Protein AF-A0A6M3IWN9-F1 (afdb_monomer)

Solvent-accessible surface area (backbone atoms only — not comparable to full-atom values): 33907 Å² total; per-residue (Å²): 132,76,69,82,71,32,58,48,52,17,28,14,46,14,93,40,75,59,28,81,35,89,55,45,86,56,9,34,15,30,16,32,16,61,35,62,61,75,26,45,42,77,46,80,44,62,73,38,87,46,55,44,81,76,46,51,40,32,65,27,54,63,43,62,20,42,38,34,41,79,41,56,45,25,37,29,22,20,36,31,97,58,50,69,22,65,72,41,78,54,54,62,74,33,74,46,66,36,30,16,59,50,74,67,23,32,37,31,34,33,25,78,40,83,65,71,45,57,59,54,24,39,37,42,27,38,68,33,65,47,29,57,65,23,35,67,67,47,54,22,79,40,48,56,41,39,28,25,31,26,37,38,17,78,29,53,34,29,58,36,30,42,21,33,42,64,61,46,29,37,24,66,43,77,41,50,97,86,59,25,40,73,68,41,95,44,48,74,41,76,73,80,96,56,63,79,40,72,20,69,38,77,91,57,24,49,78,43,73,64,46,53,56,74,39,68,40,30,38,36,37,39,40,53,49,55,60,75,40,73,30,25,73,70,41,68,23,34,41,38,36,34,34,31,39,92,91,41,78,47,71,48,40,35,43,7,21,22,34,28,35,14,74,90,61,32,29,32,33,31,33,64,16,75,79,42,77,46,66,85,89,53,82,60,75,42,74,25,85,47,94,71,72,93,78,86,84,79,50,35,97,63,66,67,44,40,35,25,38,33,70,31,43,29,39,29,30,57,50,64,49,88,63,76,69,68,48,78,48,37,26,26,54,88,54,46,73,59,75,72,59,25,64,63,55,41,79,73,45,74,43,80,39,73,42,25,23,34,38,40,34,32,32,38,57,47,74,80,30,101,59,50,51,46,29,38,34,39,28,70,28,64,81,65,48,73,44,48,90,91,76,54,78,58,51,78,44,75,54,70,73,45,90,89,42,74,66,50,64,35,73,48,78,47,76,48,74,67,48,62,72,71,29,36,33,16,38,27,67,33,24,25,23,79,91,74,76,32,56,20,87,70,77,77,52,53,72,45,68,32,79,51,87,53,78,60,73,85,79,77,83,75,89,77,86,86,92,78,88,72,82,72,70,76,77,69,80,46,81,40,77,46,74,72,36,78,92,48,36,30,34,25,36,32,34,64,24,25,22,36,34,28,41,65,90,46,72,54,34,39,38,31,37,32,84,84,47,60,89,73,27,20,40,36,32,75,45,46,80,44,74,41,73,48,74,52,83,49,51,85,46,48,53,38,74,81,48,74,42,36,35,26,38,22,24,81,31,23,28,19,31,43,40,29,65,78,83,35,34,38,30,22,38,36,83,42,81,45,85,70,89,73,68,62,76,44,97,56,92,44,44,61,44,71,46,92,53,27,22,31,33,34,20,32,19,54,74,81,73,45,26,33,46,47,29,37,32,31,66,80,10,38,39,36,29,48,38,48,85,39,76,51,96,61,96,82,74,88,118

pLDDT: mean 88.83, std 14.18, range [29.8, 98.5]

Sequence (639 aa):
MRVPNGLELYLTGASADGATQEFPALSLGGYRSCVPLRRLGVQITDPIPEIIIERVSGDCGEGDGLLVAVTTDSLTFKAPGDTVGTAVSIANGETKTIASNDADKWVQVTRDSANDMAGSMTLTLAKPFNSVVGGEDTTSAGTTEYHGAMFNASAAVTNLYVWIGAGLSVAWEVPDADDKIQEIATLATAPAAVSWNSGMSLGAGLSLASLASGSNYGLWFRRVVAPASAGSAKDETSIYMQWTSGGNTYTEFIPGLFRTSHAAGAQYELYAGVDTAPDFASAPAATSATETIDYALTPPGSGTRTYHLVVRYRNDYGLLSGNIFERLIEIDTNGDEVIPVPSAPTNITVVDSVGGELRVNAEYLPSDDSYPANTWRIYVRADGVDPVAGVDTPTEISMAASVIYPTAGRVLNTTIGPYPLDSDVRVLVTAYRSSSAAESTNTTATSITVGTTDPASPKVGRLFAGIANLLMGTRNSIETTTTYDATYSVTGEIHSGYTDFKVGSTVLFRLRYDSANPANNGFWTTLAVDQILHSAAASDDPVDVVSATEMYVTVDSVRRLKIDATAGTIEFARLTQTAIASLVSCRSALPFKAFSGVTCFQVYDPYTGDFVTAATLSNAGVFSIGVPWRQRATVGEFE

Radius of gyration: 48.82 Å; Cα contacts (8 Å, |Δi|>4): 1725; chains: 1; bounding box: 82×67×135 Å

Secondary structure (DSSP, 8-state):
-----S-EEEEEEESSTTB----GGG--EEEEEEEEPPSSEEEEES--TTEEEEEE-GGG-SEEEEEEEEETTEEEEE-TTS-----EE--TT-EEEEE-SSTTSEEEEEE--SSPP-SEEEEEEEPPBT-TTT---EETT-EEEEEEEEEE-SS-EEEEEEEE-TTEEEEEE---TTSEEEEPSSTTSPPTT---B---STTTSEEEEEE-TT-EEEEEEEEEEPTTPPPEEEEEEEEEEEEEETTEEEEEEEEEEEEEE-GGG-EEEEEEEESS---TTSPPSEEESSS----PPPPPSSSEEEEEEEEEEE-TTSPBP----PEEEEEETTS-B-PPPPPPPEEEEEEE-GGG-EEEEEEE-GGG-SS---EEEEEEESSSSPP-TTTSPPEEEE-PPPSS-TTSPEEEEEEE----TT-EEEEEEEEEETTTTEE------EEEE----SPPP----------------S----EEEEEEETTTTEEEEEEBTEEEEEETTEEEEEEE--SS-GGG-EEEESSEEE------B--SSSEEEEETTEEEEEETTEEEEEEETTTTEEEESEEEE---S---B-----SEEEETTEEEEEEEETTTTEEEEEEEEETT-EEEESS-EEE--STT---

InterPro domains:
  IPR011491 Flagellar hook protein FlgE, D2 domain [PF07559] (345-493)

Nearest PDB structures (foldseek):
  8k2k-assembly1_A  TM=5.580E-01  e=4.707E-04  metagenome
  8q8h-assembly1_D  TM=5.517E-01  e=2.317E-04  Niabella aurantiaca DSM 17617
  6x3a-assembly1_A  TM=4.331E-01  e=9.825E-02  Homo sapiens
  4g1m-assembly1_A  TM=1.850E-01  e=1.244E-01  Homo sapiens
  8kec-assembly1_a  TM=3.469E-01  e=2.332E+00  unclassified Caudoviricetes

Organism: NCBI:txid1070528

Foldseek 3Di:
DDPPPQKFKFAAPAPAAQDADDAQQNQQWWHGHVHTFAFKDKDKDPDQVQKDWDHWFNVLDFFKKKWFQPWQFWIWIAGVPAAIFDIDGAAAQGWDWHAGVDNRGTTIMHGPDRGGTHDMMMIGIHAAECHNQAHEAEELQKAKFKGKMKMARQAKKFWKWKAKDPQKKKWWDAADPSQIDDGDPHRRGDDPPTDIFHHHDRVRTDTDGIDHRGHMIMMMMMGIRHHPDAAAPWDKMKMKIWMDDPNDIHIGIGMYIYTYFYQVNKWKFKFKDKQDAGDPVDHGPDIGRDPDDDDQDDADCAAKIKMWIWIWIQGRNRDIDPTRDTDIFMAHNVRDTDADFAAWWPPWDWAADAAQKIKTKTKGFQVVGPQHFFKKWKFKDQQQDAGDPPPGHTDIDTFDQDPVCNRDITMDIDIDDNDDAQTKMWMDMWGAHPVVRGIHPDRDIDIDGHHDPHHDDPPPDDDDDDDDPPPPDDQPFDWDWDQPDPVQRFIWIATAFKIFTDGPPGTQWMAGHAPVCQVPGEIEGQAAEEQDAFFAFADPDQKGDPHNQWIAGDANRTGAWIGGNPNRYIYGNEEAEDQDPDWDFDQDPGCWDYDHQKIFGWHQHSVVRTITGQWMQGPRRYIYGNGHYDYDNDPPPPD

Mean predicted aligned error: 17.3 Å

Structure (mmCIF, N/CA/C/O backbone):
data_AF-A0A6M3IWN9-F1
#
_entry.id   AF-A0A6M3IWN9-F1
#
loop_
_atom_site.group_PDB
_atom_site.id
_atom_site.type_symbol
_atom_site.label_atom_id
_atom_site.label_alt_id
_atom_site.label_comp_id
_atom_site.label_asym_id
_atom_site.label_entity_id
_atom_site.label_seq_id
_atom_site.pdbx_PDB_ins_code
_atom_site.Cartn_x
_atom_site.Cartn_y
_atom_site.Cartn_z
_atom_site.occupancy
_atom_site.B_iso_or_equiv
_atom_site.auth_seq_id
_atom_site.auth_comp_id
_atom_site.auth_asym_id
_atom_site.auth_atom_id
_atom_site.pdbx_PDB_model_num
ATOM 1 N N . MET A 1 1 ? 17.598 -20.124 -33.803 1.00 35.34 1 MET A N 1
ATOM 2 C CA . MET A 1 1 ? 18.472 -19.403 -32.851 1.00 35.34 1 MET A CA 1
ATOM 3 C C . MET A 1 1 ? 18.536 -17.952 -33.307 1.00 35.34 1 MET A C 1
ATOM 5 O O . MET A 1 1 ? 19.041 -17.710 -34.395 1.00 35.34 1 MET A O 1
ATOM 9 N N . ARG A 1 2 ? 17.926 -17.021 -32.560 1.00 40.28 2 ARG A N 1
ATOM 10 C CA . ARG A 1 2 ? 17.944 -15.579 -32.867 1.00 40.28 2 ARG A CA 1
ATOM 11 C C . ARG A 1 2 ? 19.366 -15.075 -32.547 1.00 40.28 2 ARG A C 1
ATOM 13 O O . ARG A 1 2 ? 19.807 -15.207 -31.411 1.00 40.28 2 ARG A O 1
ATOM 20 N N . VAL A 1 3 ? 20.124 -14.684 -33.574 1.00 41.94 3 VAL A N 1
ATOM 21 C CA . VAL A 1 3 ? 21.523 -14.192 -33.503 1.00 41.94 3 VAL A CA 1
ATOM 22 C C . VAL A 1 3 ? 21.552 -12.857 -32.736 1.00 41.94 3 VAL A C 1
ATOM 24 O O . VAL A 1 3 ? 20.530 -12.168 -32.770 1.00 41.94 3 VAL A O 1
ATOM 27 N N . PRO A 1 4 ? 22.661 -12.481 -32.053 1.00 51.78 4 PRO A N 1
ATOM 28 C CA . PRO A 1 4 ? 22.772 -11.213 -31.338 1.00 51.78 4 PRO A CA 1
ATOM 29 C C . PRO A 1 4 ? 22.287 -10.051 -32.193 1.00 51.78 4 PRO A C 1
ATOM 31 O O . PRO A 1 4 ? 22.725 -9.860 -33.327 1.00 51.78 4 PRO A O 1
ATOM 34 N N . ASN A 1 5 ? 21.340 -9.321 -31.630 1.00 67.25 5 ASN A N 1
ATOM 35 C CA . ASN A 1 5 ? 20.673 -8.174 -32.199 1.00 67.25 5 ASN A CA 1
ATOM 36 C C . ASN A 1 5 ? 21.781 -7.194 -32.633 1.00 67.25 5 ASN A C 1
ATOM 38 O O . ASN A 1 5 ? 22.466 -6.628 -31.787 1.00 67.25 5 ASN A O 1
ATOM 42 N N . GLY A 1 6 ? 22.038 -7.066 -33.940 1.00 80.31 6 GLY A N 1
ATOM 43 C CA . GLY A 1 6 ? 23.191 -6.331 -34.492 1.00 80.31 6 GLY A CA 1
ATOM 44 C C . GLY A 1 6 ? 23.194 -4.818 -34.236 1.00 80.31 6 GLY A C 1
ATOM 45 O O . GLY A 1 6 ? 23.985 -4.105 -34.846 1.00 80.31 6 GLY A O 1
ATOM 46 N N . LEU A 1 7 ? 22.286 -4.339 -33.387 1.00 90.69 7 LEU A N 1
ATOM 47 C CA . LEU A 1 7 ? 22.050 -2.958 -33.005 1.00 90.69 7 LEU A CA 1
ATOM 48 C C . LEU A 1 7 ? 21.685 -2.926 -31.520 1.00 90.69 7 LEU A C 1
ATOM 50 O O . LEU A 1 7 ? 20.839 -3.706 -31.088 1.00 90.69 7 LEU A O 1
ATOM 54 N N . GLU A 1 8 ? 22.282 -2.008 -30.771 1.00 91.19 8 GLU A N 1
ATOM 55 C CA . GLU A 1 8 ? 21.929 -1.746 -29.376 1.00 91.19 8 GLU A CA 1
ATOM 56 C C . GLU A 1 8 ? 21.976 -0.238 -29.109 1.00 91.19 8 GLU A C 1
ATOM 58 O O . GLU A 1 8 ? 22.750 0.486 -29.740 1.00 91.19 8 GLU A O 1
ATOM 63 N N . LEU A 1 9 ? 21.137 0.238 -28.190 1.00 93.75 9 LEU A N 1
ATOM 64 C CA . LEU A 1 9 ? 21.081 1.632 -27.764 1.00 93.75 9 LEU A CA 1
ATOM 65 C C . LEU A 1 9 ? 21.732 1.787 -26.386 1.00 93.75 9 LEU A C 1
ATOM 67 O O . LEU A 1 9 ? 21.419 1.039 -25.461 1.00 93.75 9 LEU A O 1
ATOM 71 N N . TYR A 1 10 ? 22.609 2.773 -26.245 1.00 95.88 10 TYR A N 1
ATOM 72 C CA . TYR A 1 10 ? 23.403 3.016 -25.043 1.00 95.88 10 TYR A CA 1
ATOM 73 C C . TYR A 1 10 ? 23.173 4.415 -24.483 1.00 95.88 10 TYR A C 1
ATOM 75 O O . TYR A 1 10 ? 22.809 5.342 -25.215 1.00 95.88 10 TYR A O 1
ATOM 83 N N . LEU A 1 11 ? 23.427 4.565 -23.182 1.00 97.06 11 LEU A N 1
ATOM 84 C CA . LEU A 1 11 ? 23.473 5.871 -22.524 1.00 97.06 11 LEU A CA 1
ATOM 85 C C . LEU A 1 11 ? 24.606 6.736 -23.108 1.00 97.06 11 LEU A C 1
ATOM 87 O O . LEU A 1 11 ? 25.532 6.228 -23.743 1.00 97.06 11 LEU A O 1
ATOM 91 N N . THR A 1 12 ? 24.544 8.047 -22.881 1.00 98.00 12 THR A N 1
ATOM 92 C CA . THR A 1 12 ? 25.610 9.007 -23.237 1.00 98.00 12 THR A CA 1
ATOM 93 C C . THR A 1 12 ? 26.135 9.725 -21.993 1.00 98.00 12 THR A C 1
ATOM 95 O O . THR A 1 12 ? 25.660 9.470 -20.885 1.00 98.00 12 THR A O 1
ATOM 98 N N . GLY A 1 13 ? 27.125 10.603 -22.155 1.00 96.38 13 GLY A N 1
ATOM 99 C CA . GLY A 1 13 ? 27.759 11.353 -21.066 1.00 96.38 13 GLY A CA 1
ATOM 100 C C . GLY A 1 13 ? 28.962 10.634 -20.459 1.00 96.38 13 GLY A C 1
ATOM 101 O O . GLY A 1 13 ? 29.378 10.945 -19.345 1.00 96.38 13 GLY A O 1
ATOM 102 N N . ALA A 1 14 ? 29.503 9.633 -21.156 1.00 96.38 14 ALA A N 1
ATOM 103 C CA . ALA A 1 14 ? 30.696 8.925 -20.719 1.00 96.38 14 ALA A CA 1
ATOM 104 C C . ALA A 1 14 ? 31.961 9.778 -20.934 1.00 96.38 1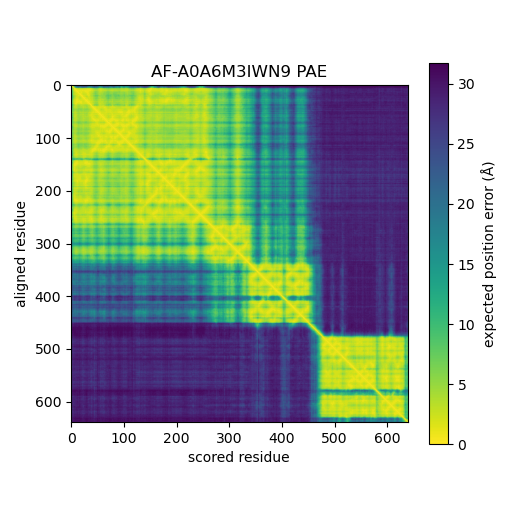4 ALA A C 1
ATOM 106 O O . ALA A 1 14 ? 32.006 10.654 -21.797 1.00 96.38 14 ALA A O 1
ATOM 107 N N . SER A 1 15 ? 33.021 9.511 -20.166 1.00 95.12 15 SER A N 1
ATOM 108 C CA . SER A 1 15 ? 34.297 10.240 -20.283 1.00 95.12 15 SER A CA 1
ATOM 109 C C . SER A 1 15 ? 35.100 9.890 -21.545 1.00 95.12 15 SER A C 1
ATOM 111 O O . SER A 1 15 ? 35.981 10.652 -21.943 1.00 95.12 15 SER A O 1
ATOM 113 N N . ALA A 1 16 ? 34.804 8.744 -22.158 1.00 95.56 16 ALA A N 1
ATOM 114 C CA . ALA A 1 16 ? 35.331 8.253 -23.428 1.00 95.56 16 ALA A CA 1
ATOM 115 C C . ALA A 1 16 ? 34.341 7.234 -24.020 1.00 95.56 16 ALA A C 1
ATOM 117 O O . ALA A 1 16 ? 33.472 6.738 -23.296 1.00 95.56 16 ALA A O 1
ATOM 118 N N . ASP A 1 17 ? 34.478 6.889 -25.303 1.00 93.75 17 ASP A N 1
ATOM 119 C CA . ASP A 1 17 ? 33.645 5.848 -25.918 1.00 93.75 17 ASP A CA 1
ATOM 120 C C . ASP A 1 17 ? 33.793 4.506 -25.181 1.00 93.75 17 ASP A C 1
ATOM 122 O O . ASP A 1 17 ? 34.899 4.010 -24.953 1.00 93.75 17 ASP A O 1
ATOM 126 N N . GLY A 1 18 ? 32.659 3.934 -24.776 1.00 91.62 18 GLY A N 1
ATOM 127 C CA . GLY A 1 18 ? 32.596 2.687 -24.021 1.00 91.62 18 GLY A CA 1
ATOM 128 C C . GLY A 1 18 ? 33.011 2.810 -22.551 1.00 91.62 18 GLY A C 1
ATOM 129 O O . GLY A 1 18 ? 33.092 1.790 -21.865 1.00 91.62 18 GLY A O 1
ATOM 130 N N . ALA A 1 19 ? 33.263 4.017 -22.035 1.00 94.88 19 ALA A N 1
ATOM 131 C CA . ALA A 1 19 ? 33.437 4.217 -20.599 1.00 94.88 19 ALA A CA 1
ATOM 132 C C . ALA A 1 19 ? 32.090 4.115 -19.861 1.00 94.88 19 ALA A C 1
ATOM 134 O O . ALA A 1 19 ? 31.016 4.213 -20.453 1.00 94.88 19 ALA A O 1
ATOM 135 N N . THR A 1 20 ? 32.135 3.894 -18.550 1.00 95.19 20 THR A N 1
ATOM 136 C CA . THR A 1 20 ? 30.924 3.707 -17.744 1.00 95.19 20 THR A CA 1
ATOM 137 C C . THR A 1 20 ? 30.240 5.036 -17.430 1.00 95.19 20 THR A C 1
ATOM 139 O O . THR A 1 20 ? 30.853 5.964 -16.907 1.00 95.19 20 THR A O 1
ATOM 142 N N . GLN A 1 21 ? 28.936 5.077 -17.682 1.00 93.38 21 GLN A N 1
ATOM 143 C CA . GLN A 1 21 ? 27.983 6.067 -17.194 1.00 93.38 21 GLN A CA 1
ATOM 144 C C . GLN A 1 21 ? 26.689 5.297 -16.909 1.00 93.38 21 GLN A C 1
ATOM 146 O O . GLN A 1 21 ? 26.180 4.636 -17.813 1.00 93.38 21 GLN A O 1
ATOM 151 N N . GLU A 1 22 ? 26.204 5.321 -15.666 1.00 91.38 22 GLU A N 1
ATOM 152 C CA . GLU A 1 22 ? 25.072 4.485 -15.219 1.00 91.38 22 GLU A CA 1
ATOM 153 C C . GLU A 1 22 ? 23.779 5.271 -14.967 1.00 91.38 22 GLU A C 1
ATOM 155 O O . GLU A 1 22 ? 22.741 4.670 -14.700 1.00 91.38 22 GLU A O 1
ATOM 160 N N . PHE A 1 23 ? 23.826 6.606 -15.020 1.00 91.69 23 PHE A N 1
ATOM 161 C CA . PHE A 1 23 ? 22.730 7.475 -14.592 1.00 91.69 23 PHE A CA 1
ATOM 162 C C . PHE A 1 23 ? 21.974 8.048 -15.799 1.00 91.69 23 PHE A C 1
ATOM 164 O O . PHE A 1 23 ? 22.458 9.001 -16.408 1.00 91.69 23 PHE A O 1
ATOM 171 N N . PRO A 1 24 ? 20.757 7.576 -16.124 1.00 91.00 24 PRO A N 1
ATOM 172 C CA . PRO A 1 24 ? 19.986 8.080 -17.268 1.00 91.00 24 PRO A CA 1
ATOM 173 C C . PRO A 1 24 ? 19.792 9.607 -17.286 1.00 91.00 24 PRO A C 1
ATOM 175 O O . PRO A 1 24 ? 19.837 10.231 -18.344 1.00 91.00 24 PRO A O 1
ATOM 178 N N . ALA A 1 25 ? 19.646 10.222 -16.108 1.00 88.81 25 ALA A N 1
ATOM 179 C CA . ALA A 1 25 ? 19.517 11.673 -15.941 1.00 88.81 25 ALA A CA 1
ATOM 180 C C . ALA A 1 25 ? 20.722 12.467 -16.483 1.00 88.81 25 ALA A C 1
ATOM 182 O O . ALA A 1 25 ? 20.577 13.606 -16.915 1.00 88.81 25 ALA A O 1
ATOM 183 N N . LEU A 1 26 ? 21.912 11.858 -16.496 1.00 92.31 26 LEU A N 1
ATOM 184 C CA . LEU A 1 26 ? 23.150 12.481 -16.970 1.00 92.31 26 LEU A CA 1
ATOM 185 C C . LEU A 1 26 ? 23.458 12.161 -18.439 1.00 92.31 26 LEU A C 1
ATOM 187 O O . LEU A 1 26 ? 24.549 12.469 -18.913 1.00 92.31 26 LEU A O 1
ATOM 191 N N . SER A 1 27 ? 22.537 11.531 -19.171 1.00 96.69 27 SER A N 1
ATOM 192 C CA . SER A 1 27 ? 22.689 11.286 -20.608 1.00 96.69 27 SER A CA 1
ATOM 193 C C . SER A 1 27 ? 22.417 12.564 -21.408 1.00 96.69 27 SER A C 1
ATOM 195 O O . SER A 1 27 ? 21.417 12.682 -22.110 1.00 96.69 27 SER A O 1
ATOM 197 N N . LEU A 1 28 ? 23.310 13.542 -21.260 1.00 97.06 28 LEU A N 1
ATOM 198 C CA . LEU A 1 28 ? 23.260 14.870 -21.878 1.00 97.06 28 LEU A CA 1
ATOM 199 C C . LEU A 1 28 ? 24.063 14.935 -23.191 1.00 97.06 28 LEU A C 1
ATOM 201 O O . LEU A 1 28 ? 24.470 16.013 -23.613 1.00 97.06 28 LEU A O 1
ATOM 205 N N . GLY A 1 29 ? 24.301 13.792 -23.839 1.00 97.00 29 GLY A N 1
ATOM 206 C CA . GLY A 1 29 ? 25.130 13.677 -25.038 1.00 97.00 29 GLY A CA 1
ATOM 207 C C . GLY A 1 29 ? 26.613 13.450 -24.732 1.00 97.00 29 GLY A C 1
ATOM 208 O O . GLY A 1 29 ? 26.945 12.937 -23.668 1.00 97.00 29 GLY A O 1
ATOM 209 N N . GLY A 1 30 ? 27.521 13.735 -25.665 1.00 97.75 30 GLY A N 1
ATOM 210 C CA . GLY A 1 30 ? 28.931 13.339 -25.545 1.00 97.75 30 GLY A CA 1
ATOM 211 C C . GLY A 1 30 ? 29.190 11.888 -25.977 1.00 97.75 30 GLY A C 1
ATOM 212 O O . GLY A 1 30 ? 28.553 11.392 -26.909 1.00 97.75 30 GLY A O 1
ATOM 213 N N . TYR A 1 31 ? 30.165 11.218 -25.349 1.00 97.94 31 TYR A N 1
ATOM 214 C CA . TYR A 1 31 ? 30.539 9.847 -25.715 1.00 97.94 31 TYR A CA 1
ATOM 215 C C . TYR A 1 31 ? 29.490 8.822 -25.279 1.00 97.94 31 TYR A C 1
ATOM 217 O O . TYR A 1 31 ? 28.839 8.959 -24.236 1.00 97.94 31 TYR A O 1
ATOM 225 N N . ARG A 1 32 ? 29.391 7.745 -26.059 1.00 97.25 32 ARG A N 1
ATOM 226 C CA . ARG A 1 32 ? 28.593 6.561 -25.745 1.00 97.25 32 ARG A CA 1
ATOM 227 C C . ARG A 1 32 ? 29.133 5.843 -24.500 1.00 97.25 32 ARG A C 1
ATOM 229 O O . ARG A 1 32 ? 30.327 5.580 -24.386 1.00 97.25 32 ARG A O 1
ATOM 236 N N . SER A 1 33 ? 28.224 5.458 -23.609 1.00 96.88 33 SER A N 1
ATOM 237 C CA . SER A 1 33 ? 28.486 4.607 -22.444 1.00 96.88 33 SER A CA 1
ATOM 238 C C . SER A 1 33 ? 28.562 3.123 -22.818 1.00 96.88 33 SER A C 1
ATOM 240 O O . SER A 1 33 ? 27.913 2.680 -23.762 1.00 96.88 33 SER A O 1
ATOM 242 N N . CYS A 1 34 ? 29.269 2.304 -22.037 1.00 92.88 34 CYS A N 1
ATOM 243 C CA . CYS A 1 34 ? 29.121 0.842 -22.123 1.00 92.88 34 CYS A CA 1
ATOM 244 C C . CYS A 1 34 ? 27.794 0.320 -21.547 1.00 92.88 34 CYS A C 1
ATOM 246 O O . CYS A 1 34 ? 27.468 -0.853 -21.730 1.00 92.88 34 CYS A O 1
ATOM 248 N N . VAL A 1 35 ? 27.026 1.173 -20.864 1.00 92.50 35 VAL A N 1
ATOM 249 C CA . VAL A 1 35 ? 25.757 0.808 -20.229 1.00 92.50 35 VAL A CA 1
ATOM 250 C C . VAL A 1 35 ? 24.614 0.929 -21.244 1.00 92.50 35 VAL A C 1
ATOM 252 O O . VAL A 1 35 ? 24.343 2.033 -21.733 1.00 92.50 35 VAL A O 1
ATOM 255 N N . PRO A 1 36 ? 23.935 -0.181 -21.590 1.00 90.94 36 PRO A N 1
ATOM 256 C CA . PRO A 1 36 ? 22.809 -0.151 -22.510 1.00 90.94 36 PRO A CA 1
ATOM 257 C C . PRO A 1 36 ? 21.602 0.538 -21.871 1.00 90.94 36 PRO A C 1
ATOM 259 O O . PRO A 1 36 ? 21.402 0.515 -20.654 1.00 90.94 36 PRO A O 1
ATOM 262 N N . LEU A 1 37 ? 20.754 1.122 -22.709 1.00 90.75 37 LEU A N 1
ATOM 263 C CA . LEU A 1 37 ? 19.505 1.716 -22.266 1.00 90.75 37 LEU A CA 1
ATOM 264 C C . LEU A 1 37 ? 18.555 0.605 -21.781 1.00 90.75 37 LEU A C 1
ATOM 266 O O . LEU A 1 37 ? 18.282 -0.378 -22.474 1.00 90.75 37 LEU A O 1
ATOM 270 N N . ARG A 1 38 ? 18.057 0.747 -20.549 1.00 85.88 38 ARG A N 1
ATOM 271 C CA . ARG A 1 38 ? 17.189 -0.253 -19.916 1.00 85.88 38 ARG A CA 1
ATOM 272 C C . ARG A 1 38 ? 15.781 -0.241 -20.529 1.00 85.88 38 ARG A C 1
ATOM 274 O O . ARG A 1 38 ? 15.107 0.782 -20.491 1.00 85.88 38 ARG A O 1
ATOM 281 N N . ARG A 1 39 ? 15.326 -1.403 -21.012 1.00 90.12 39 ARG A N 1
ATOM 282 C CA . ARG A 1 39 ? 13.979 -1.631 -21.578 1.00 90.12 39 ARG A CA 1
ATOM 283 C C . ARG A 1 39 ? 12.930 -1.799 -20.476 1.00 90.12 39 ARG A C 1
ATOM 285 O O . ARG A 1 39 ? 12.070 -0.950 -20.288 1.00 90.12 39 ARG A O 1
ATOM 292 N N . LEU A 1 40 ? 13.051 -2.880 -19.707 1.00 93.62 40 LEU A N 1
ATOM 293 C CA . LEU A 1 40 ? 12.257 -3.167 -18.513 1.00 93.62 40 LEU A CA 1
ATOM 294 C C . LEU A 1 40 ? 13.188 -3.333 -17.310 1.00 93.62 40 LEU A C 1
ATOM 296 O O . LEU A 1 40 ? 14.313 -3.824 -17.432 1.00 93.62 40 LEU A O 1
ATOM 300 N N . GLY A 1 41 ? 12.720 -2.906 -16.143 1.00 91.69 41 GLY A N 1
ATOM 301 C CA . GLY A 1 41 ? 13.274 -3.327 -14.864 1.00 91.69 41 GLY A CA 1
ATOM 302 C C . GLY A 1 41 ? 12.879 -4.774 -14.584 1.00 91.69 41 GLY A C 1
ATOM 303 O O . GLY A 1 41 ? 11.762 -5.183 -14.896 1.00 91.69 41 GLY A O 1
ATOM 304 N N . VAL A 1 42 ? 13.804 -5.537 -14.006 1.00 94.44 42 VAL A N 1
ATOM 305 C CA . VAL A 1 42 ? 13.610 -6.949 -13.670 1.00 94.44 42 VAL A CA 1
ATOM 306 C C . VAL A 1 42 ? 13.879 -7.127 -12.185 1.00 94.44 42 VAL A C 1
ATOM 308 O O . VAL A 1 42 ? 14.965 -6.791 -11.712 1.00 94.44 42 VAL A O 1
ATOM 311 N N . GLN A 1 43 ? 12.903 -7.666 -11.465 1.00 96.31 43 GLN A N 1
ATOM 312 C CA . GLN A 1 43 ? 13.083 -8.193 -10.119 1.00 96.31 43 GLN A CA 1
ATOM 313 C C . GLN A 1 43 ? 13.007 -9.719 -10.181 1.00 96.31 43 GLN A C 1
ATOM 315 O O . GLN A 1 43 ? 12.071 -10.278 -10.746 1.00 96.31 43 GLN A O 1
ATOM 320 N N . ILE A 1 44 ? 14.012 -10.385 -9.617 1.00 96.81 44 ILE A N 1
ATOM 321 C CA . ILE A 1 44 ? 14.137 -11.843 -9.659 1.00 96.81 44 ILE A CA 1
ATOM 322 C C . ILE A 1 44 ? 13.639 -12.430 -8.339 1.00 96.81 44 ILE A C 1
ATOM 324 O O . ILE A 1 44 ? 14.072 -12.002 -7.269 1.00 96.81 44 ILE A O 1
ATOM 328 N N . THR A 1 45 ? 12.769 -13.434 -8.430 1.00 97.12 45 THR A N 1
ATOM 329 C CA . THR A 1 45 ? 12.335 -14.280 -7.308 1.00 97.12 45 THR A CA 1
ATOM 330 C C . THR A 1 45 ? 12.653 -15.738 -7.638 1.00 97.12 45 THR A C 1
ATOM 332 O O . THR A 1 45 ? 12.503 -16.147 -8.789 1.00 97.12 45 THR A O 1
ATOM 335 N N . ASP A 1 46 ? 13.109 -16.503 -6.642 1.00 95.75 46 ASP A N 1
ATOM 336 C CA . ASP A 1 46 ? 13.536 -17.905 -6.778 1.00 95.75 46 ASP A CA 1
ATOM 337 C C . ASP A 1 46 ? 14.586 -18.108 -7.889 1.00 95.75 46 ASP A C 1
ATOM 339 O O . ASP A 1 46 ? 14.323 -18.758 -8.897 1.00 95.75 46 ASP A O 1
ATOM 343 N N . PRO A 1 47 ? 15.785 -17.510 -7.773 1.00 96.75 47 PRO A N 1
ATOM 344 C CA . PRO A 1 47 ? 16.769 -17.556 -8.848 1.00 96.75 47 PRO A CA 1
ATOM 345 C C . PRO A 1 47 ? 17.200 -18.995 -9.167 1.00 96.75 47 PRO A C 1
ATOM 347 O O . PRO A 1 47 ? 17.474 -19.780 -8.261 1.00 96.75 47 PRO A O 1
ATOM 350 N N . ILE A 1 48 ? 17.344 -19.305 -10.459 1.00 97.44 48 ILE A N 1
ATOM 351 C CA . ILE A 1 48 ? 18.163 -20.432 -10.928 1.00 97.44 48 ILE A CA 1
ATOM 352 C C . ILE A 1 48 ? 19.625 -19.984 -10.764 1.00 97.44 48 ILE A C 1
ATOM 354 O O . ILE A 1 48 ? 20.025 -19.058 -11.474 1.00 97.44 48 ILE A O 1
ATOM 358 N N . PRO A 1 49 ? 20.402 -20.555 -9.823 1.00 96.31 49 PRO A N 1
ATOM 359 C CA . PRO A 1 49 ? 21.689 -19.989 -9.412 1.00 96.31 49 PRO A CA 1
ATOM 360 C C . PRO A 1 49 ? 22.720 -19.843 -10.533 1.00 96.31 49 PRO A C 1
ATOM 362 O O . PRO A 1 49 ? 23.555 -18.953 -10.461 1.00 96.31 49 PRO A O 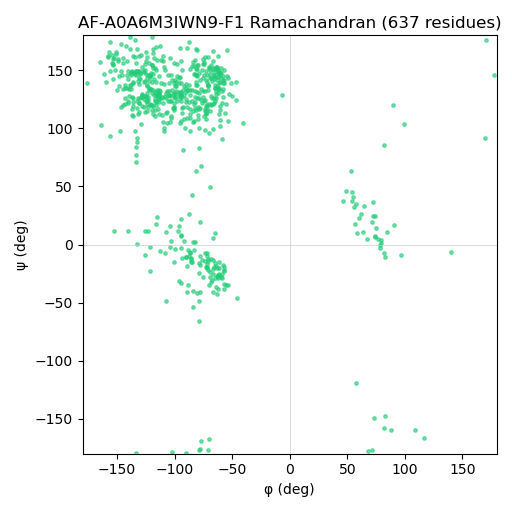1
ATOM 365 N N . GLU A 1 50 ? 22.660 -20.697 -11.555 1.00 96.75 50 GLU A N 1
ATOM 366 C CA . GLU A 1 50 ? 23.602 -20.727 -12.680 1.00 96.75 50 GLU A CA 1
ATOM 367 C C . GLU A 1 50 ? 23.291 -19.696 -13.780 1.00 96.75 50 GLU A C 1
ATOM 369 O O . GLU A 1 50 ? 23.931 -19.718 -14.834 1.00 96.75 50 GLU A O 1
ATOM 374 N N . ILE A 1 51 ? 22.256 -18.865 -13.600 1.00 97.69 51 ILE A N 1
ATOM 375 C CA . ILE A 1 51 ? 21.719 -17.989 -14.641 1.00 97.69 51 ILE A CA 1
ATOM 376 C C . ILE A 1 51 ? 21.730 -16.522 -14.223 1.00 97.69 51 ILE A C 1
ATOM 378 O O . ILE A 1 51 ? 21.086 -16.112 -13.258 1.00 97.69 51 ILE A O 1
ATOM 382 N N . ILE A 1 52 ? 22.380 -15.712 -15.056 1.00 96.62 52 ILE A N 1
ATOM 383 C CA . ILE A 1 52 ? 22.373 -14.253 -14.993 1.00 96.62 52 ILE A CA 1
ATOM 384 C C . ILE A 1 52 ? 21.399 -13.723 -16.045 1.00 96.62 52 ILE A C 1
ATOM 386 O O . ILE A 1 52 ? 21.470 -14.092 -17.220 1.00 96.62 52 ILE A O 1
ATOM 390 N N . ILE A 1 53 ? 20.493 -12.833 -15.635 1.00 95.62 53 ILE A N 1
ATOM 391 C CA . ILE A 1 53 ? 19.624 -12.105 -16.562 1.00 95.62 53 ILE A CA 1
ATOM 392 C C . ILE A 1 53 ? 20.377 -10.891 -17.093 1.00 95.62 53 ILE A C 1
ATOM 394 O O . ILE A 1 53 ? 20.667 -9.961 -16.346 1.00 95.62 53 ILE A O 1
ATOM 398 N N . GLU A 1 54 ? 20.640 -10.887 -18.396 1.00 91.56 54 GLU A N 1
ATOM 399 C CA . GLU A 1 54 ? 21.287 -9.763 -19.071 1.00 91.56 54 GLU A CA 1
ATOM 400 C C . GLU A 1 54 ? 20.247 -8.707 -19.442 1.00 91.56 54 GLU A C 1
ATOM 402 O O . GLU A 1 54 ? 20.380 -7.522 -19.132 1.00 91.56 54 GLU A O 1
ATOM 407 N N . ARG A 1 55 ? 19.192 -9.136 -20.152 1.00 88.69 55 ARG A N 1
ATOM 408 C CA . ARG A 1 55 ? 18.212 -8.242 -20.782 1.00 88.69 55 ARG A CA 1
ATOM 409 C C . ARG A 1 55 ? 16.857 -8.910 -20.944 1.00 88.69 55 ARG A C 1
ATOM 411 O O . ARG A 1 55 ? 16.767 -10.120 -21.114 1.00 88.69 55 ARG A O 1
ATOM 418 N N . VAL A 1 56 ? 15.807 -8.097 -20.987 1.00 93.50 56 VAL A N 1
ATOM 419 C CA . VAL A 1 56 ? 14.444 -8.526 -21.319 1.00 93.50 56 VAL A CA 1
ATOM 420 C C . VAL A 1 56 ? 13.880 -7.576 -22.370 1.00 93.50 56 VAL A C 1
ATOM 422 O O . VAL A 1 56 ? 14.089 -6.364 -22.278 1.00 93.50 56 VAL A O 1
ATOM 425 N N . SER A 1 57 ? 13.191 -8.124 -23.371 1.00 92.25 57 SER A N 1
ATOM 426 C CA . SER A 1 57 ? 12.481 -7.339 -24.385 1.00 92.25 57 SER A CA 1
ATOM 427 C C . SER A 1 57 ? 11.412 -6.456 -23.746 1.00 92.25 57 SER A C 1
ATOM 429 O O . SER A 1 57 ? 10.681 -6.917 -22.868 1.00 92.25 57 SER A O 1
ATOM 431 N N . GLY A 1 58 ? 11.256 -5.215 -24.213 1.00 91.31 58 GLY A N 1
ATOM 432 C CA . GLY A 1 58 ? 10.131 -4.379 -23.787 1.00 91.31 58 GLY A CA 1
ATOM 433 C C . GLY A 1 58 ? 8.775 -4.954 -24.193 1.00 91.31 58 GLY A C 1
ATOM 434 O O . GLY A 1 58 ? 7.795 -4.756 -23.474 1.00 91.31 58 GLY A O 1
ATOM 435 N N . ASP A 1 59 ? 8.724 -5.732 -25.279 1.00 93.12 59 ASP A N 1
ATOM 436 C CA . ASP A 1 59 ? 7.496 -6.362 -25.783 1.00 93.12 59 ASP A CA 1
ATOM 437 C C . ASP A 1 59 ? 6.929 -7.428 -24.830 1.00 93.12 59 ASP A C 1
ATOM 439 O O . ASP A 1 59 ? 5.772 -7.836 -24.956 1.00 93.12 59 ASP A O 1
ATOM 443 N N . CYS A 1 60 ? 7.707 -7.861 -23.829 1.00 95.00 60 CYS A N 1
ATOM 444 C CA . CYS A 1 60 ? 7.218 -8.734 -22.763 1.00 95.00 60 CYS A CA 1
ATOM 445 C C . CYS A 1 60 ? 6.098 -8.085 -21.929 1.00 95.00 60 CYS A C 1
ATOM 447 O O . CYS A 1 60 ? 5.264 -8.811 -21.390 1.00 95.00 60 CYS A O 1
ATOM 449 N N . GLY A 1 61 ? 6.055 -6.750 -21.841 1.00 94.38 61 GLY A N 1
ATOM 450 C CA . GLY A 1 61 ? 5.111 -6.027 -20.987 1.00 94.38 61 GLY A CA 1
ATOM 451 C C . GLY A 1 61 ? 5.419 -6.138 -19.487 1.00 94.38 61 GLY A C 1
ATOM 452 O O . GLY A 1 61 ? 6.431 -6.704 -19.077 1.00 94.38 61 GLY A O 1
ATOM 453 N N . GLU A 1 62 ? 4.550 -5.548 -18.660 1.00 95.31 62 GLU A N 1
ATOM 454 C CA . GLU A 1 62 ? 4.652 -5.608 -17.193 1.00 95.31 62 GLU A CA 1
ATOM 455 C C . GLU A 1 62 ? 3.999 -6.882 -16.634 1.00 95.31 62 GLU A C 1
ATOM 457 O O . GLU A 1 62 ? 3.057 -7.417 -17.221 1.00 95.31 62 GLU A O 1
ATOM 462 N N . GLY A 1 63 ? 4.468 -7.329 -15.469 1.00 97.25 63 GLY A N 1
ATOM 463 C CA . GLY A 1 63 ? 3.957 -8.506 -14.761 1.00 97.25 63 GLY A CA 1
ATOM 464 C C . GLY A 1 63 ? 4.995 -9.616 -14.628 1.00 97.25 63 GLY A C 1
ATOM 465 O O . GLY A 1 63 ? 6.183 -9.399 -14.862 1.00 97.25 63 GLY A O 1
ATOM 466 N N . ASP A 1 64 ? 4.544 -10.811 -14.255 1.00 98.12 64 ASP A N 1
ATOM 467 C CA . ASP A 1 64 ? 5.441 -11.930 -13.960 1.00 98.12 64 ASP A CA 1
ATOM 468 C C . ASP A 1 64 ? 5.693 -12.810 -15.189 1.00 98.12 64 ASP A C 1
ATOM 470 O O . ASP A 1 64 ? 4.780 -13.415 -15.760 1.00 98.12 64 ASP A O 1
ATOM 474 N N . GLY A 1 65 ? 6.960 -12.878 -15.591 1.00 97.94 65 GLY A N 1
ATOM 475 C CA . GLY A 1 65 ? 7.490 -13.876 -16.510 1.00 97.94 65 GLY A CA 1
ATOM 476 C C . GLY A 1 65 ? 8.086 -15.063 -15.753 1.00 97.94 65 GLY A C 1
ATOM 477 O O . GLY A 1 65 ? 8.481 -14.943 -14.595 1.00 97.94 65 GLY A O 1
ATOM 478 N N . LEU A 1 66 ? 8.181 -16.213 -16.415 1.00 98.38 66 LEU A N 1
ATOM 479 C CA . LEU A 1 66 ? 8.713 -17.442 -15.832 1.00 98.38 66 LEU A CA 1
ATOM 480 C C . LEU A 1 66 ? 9.803 -18.035 -16.724 1.00 98.38 66 LEU A C 1
ATOM 482 O O . LEU A 1 66 ? 9.578 -18.276 -17.911 1.00 98.38 66 LEU A O 1
ATOM 486 N N . LEU A 1 67 ? 10.964 -18.302 -16.138 1.00 98.38 67 LEU A N 1
ATOM 487 C CA . LEU A 1 67 ? 12.077 -19.012 -16.756 1.00 98.38 67 LEU A CA 1
ATOM 488 C C . LEU A 1 67 ? 12.231 -20.374 -16.066 1.00 98.38 67 LEU A C 1
ATOM 490 O O . LEU A 1 67 ? 12.309 -20.435 -14.843 1.00 98.38 67 LEU A O 1
ATOM 494 N N . VAL A 1 68 ? 12.249 -21.474 -16.818 1.00 98.44 68 VAL A N 1
ATOM 495 C CA . VAL A 1 68 ? 12.249 -22.837 -16.252 1.00 98.44 68 VAL A CA 1
ATOM 496 C C . VAL A 1 68 ? 13.381 -23.661 -16.841 1.00 98.44 68 VAL A C 1
ATOM 498 O O . VAL A 1 68 ? 13.492 -23.755 -18.066 1.00 98.44 68 VAL A O 1
ATOM 501 N N . ALA A 1 69 ? 14.173 -24.300 -15.977 1.00 98.00 69 ALA A N 1
ATOM 502 C CA . ALA A 1 69 ? 15.141 -25.317 -16.375 1.00 98.00 69 ALA A CA 1
ATOM 503 C C . ALA A 1 69 ? 14.407 -26.612 -16.743 1.00 98.00 69 ALA A C 1
ATOM 505 O O . ALA A 1 69 ? 13.743 -27.226 -15.909 1.00 98.00 69 ALA A O 1
ATOM 506 N N . VAL A 1 70 ? 14.493 -27.007 -18.014 1.00 97.19 70 VAL A N 1
ATOM 507 C CA . VAL A 1 70 ? 13.797 -28.194 -18.547 1.00 97.19 70 VAL A CA 1
ATOM 508 C C . VAL A 1 70 ? 14.719 -29.411 -18.568 1.00 97.19 70 VAL A C 1
ATOM 510 O O . VAL A 1 70 ? 14.277 -30.544 -18.384 1.00 97.19 70 VAL A O 1
ATOM 513 N N . THR A 1 71 ? 16.014 -29.171 -18.763 1.00 96.25 71 THR A N 1
ATOM 514 C CA . THR A 1 71 ? 17.101 -30.146 -18.609 1.00 96.25 71 THR A CA 1
ATOM 515 C C . THR A 1 71 ? 18.224 -29.504 -17.799 1.00 96.25 71 THR A C 1
ATOM 517 O O . THR A 1 71 ? 18.148 -28.330 -17.439 1.00 96.25 71 THR A O 1
ATOM 520 N N . THR A 1 72 ? 19.305 -30.247 -17.568 1.00 96.38 72 THR A N 1
ATOM 521 C CA . THR A 1 72 ? 20.514 -29.748 -16.895 1.00 96.38 72 THR A CA 1
ATOM 522 C C . THR A 1 72 ? 21.196 -28.589 -17.634 1.00 96.38 72 THR A C 1
ATOM 524 O O . THR A 1 72 ? 22.053 -27.905 -17.070 1.00 96.38 72 THR A O 1
ATOM 527 N N . ASP A 1 73 ? 20.840 -28.369 -18.902 1.00 96.50 73 ASP A N 1
ATOM 528 C CA . ASP A 1 73 ? 21.468 -27.412 -19.802 1.00 96.50 73 ASP A CA 1
ATOM 529 C C . ASP A 1 73 ? 20.498 -26.648 -20.715 1.00 96.50 73 ASP A C 1
ATOM 531 O O . ASP A 1 73 ? 20.953 -25.971 -21.635 1.00 96.50 73 ASP A O 1
ATOM 535 N N . SER A 1 74 ? 19.184 -26.712 -20.477 1.00 97.69 74 SER A N 1
ATOM 536 C CA . SER A 1 74 ? 18.204 -25.989 -21.292 1.00 97.69 74 SER A CA 1
ATOM 537 C C . SER A 1 74 ? 17.152 -25.257 -20.478 1.00 97.69 74 SER A C 1
ATOM 539 O O . SER A 1 74 ? 16.717 -25.706 -19.416 1.00 97.69 74 SER A O 1
ATOM 541 N N . LEU A 1 75 ? 16.724 -24.120 -21.023 1.00 98.31 75 LEU A N 1
ATOM 542 C CA . LEU A 1 75 ? 15.754 -23.222 -20.416 1.00 98.31 75 LEU A CA 1
ATOM 543 C C . LEU A 1 75 ? 14.584 -22.966 -21.362 1.00 98.31 75 LEU A C 1
ATOM 545 O O . LEU A 1 75 ? 14.760 -22.871 -22.577 1.00 98.31 75 LEU A O 1
ATOM 549 N N . THR A 1 76 ? 13.397 -22.788 -20.795 1.00 98.50 76 THR A N 1
ATOM 550 C CA . THR A 1 76 ? 12.233 -22.210 -21.481 1.00 98.50 76 THR A CA 1
ATOM 551 C C . THR A 1 76 ? 11.844 -20.906 -20.816 1.00 98.50 76 THR A C 1
ATOM 553 O O . THR A 1 76 ? 12.030 -20.752 -19.611 1.00 98.50 76 THR A O 1
ATOM 556 N N . PHE A 1 77 ? 11.286 -19.982 -21.592 1.00 98.44 77 PHE A N 1
ATOM 557 C CA . PHE A 1 77 ? 10.773 -18.715 -21.091 1.00 98.44 77 PHE A CA 1
ATOM 558 C C . PHE A 1 77 ? 9.287 -18.570 -21.426 1.00 98.44 77 PHE A C 1
ATOM 560 O O . PHE A 1 77 ? 8.830 -19.009 -22.481 1.00 98.44 77 PHE A O 1
ATOM 567 N N . LYS A 1 78 ? 8.539 -17.954 -20.515 1.00 98.38 78 LYS A N 1
ATOM 568 C CA . LYS A 1 78 ? 7.147 -17.543 -20.677 1.00 98.38 78 LYS A CA 1
ATOM 569 C C . LYS A 1 78 ? 7.034 -16.092 -20.217 1.00 98.38 78 LYS A C 1
ATOM 571 O O . LYS A 1 78 ? 7.183 -15.820 -19.028 1.00 98.38 78 LYS A O 1
ATOM 576 N N . ALA A 1 79 ? 6.765 -15.171 -21.134 1.00 97.81 79 ALA A N 1
ATOM 577 C CA . ALA A 1 79 ? 6.531 -13.766 -20.797 1.00 97.81 79 ALA A CA 1
ATOM 578 C C . ALA A 1 79 ? 5.176 -13.561 -20.076 1.00 97.81 79 ALA A C 1
ATOM 580 O O . ALA A 1 79 ? 4.293 -14.425 -20.180 1.00 97.81 79 ALA A O 1
ATOM 581 N N . PRO A 1 80 ? 4.969 -12.426 -19.376 1.00 98.06 80 PRO A N 1
ATOM 582 C CA . PRO A 1 80 ? 3.678 -12.086 -18.779 1.00 98.06 80 PRO A CA 1
ATOM 583 C C . PRO A 1 80 ? 2.524 -12.207 -19.783 1.00 98.06 80 PRO A C 1
ATOM 585 O O . PRO A 1 80 ? 2.570 -11.673 -20.893 1.00 98.06 80 PRO A O 1
ATOM 588 N N . GLY A 1 81 ? 1.483 -12.953 -19.405 1.00 96.25 81 GLY A N 1
ATOM 589 C CA . GLY A 1 81 ? 0.293 -13.166 -20.238 1.00 96.25 81 GLY A CA 1
ATOM 590 C C . GLY A 1 81 ? 0.507 -13.976 -21.528 1.00 96.25 81 GLY A C 1
ATOM 591 O O . GLY A 1 81 ? -0.442 -14.116 -22.295 1.00 96.25 81 GLY A O 1
ATOM 592 N N . ASP A 1 82 ? 1.703 -14.514 -21.780 1.00 97.38 82 ASP A N 1
ATOM 593 C CA . ASP A 1 82 ? 2.004 -15.344 -22.954 1.00 97.38 82 ASP A CA 1
ATOM 594 C C . ASP A 1 82 ? 2.052 -16.845 -22.597 1.00 97.38 82 ASP A C 1
ATOM 596 O O . ASP A 1 82 ? 1.806 -17.257 -21.460 1.00 97.38 82 ASP A O 1
ATOM 600 N N . THR A 1 83 ? 2.344 -17.692 -23.580 1.00 97.25 83 THR A N 1
ATOM 601 C CA . THR A 1 83 ? 2.588 -19.130 -23.430 1.00 97.25 83 THR A CA 1
ATOM 602 C C . THR A 1 83 ? 4.077 -19.454 -23.529 1.00 97.25 83 THR A C 1
ATOM 604 O O . THR A 1 83 ? 4.877 -18.650 -24.000 1.00 97.25 83 THR A O 1
ATOM 607 N N . VAL A 1 84 ? 4.463 -20.623 -23.012 1.00 97.56 84 VAL A N 1
ATOM 608 C CA . VAL A 1 84 ? 5.871 -21.029 -22.937 1.00 97.56 84 VAL A CA 1
ATOM 609 C C . VAL A 1 84 ? 6.475 -21.205 -24.333 1.00 97.56 84 VAL A C 1
ATOM 611 O O . VAL A 1 84 ? 5.864 -21.814 -25.210 1.00 97.56 84 VAL A O 1
ATOM 614 N N . GLY A 1 85 ? 7.678 -20.670 -24.525 1.00 97.12 85 GLY A N 1
ATOM 615 C CA . GLY A 1 85 ? 8.454 -20.830 -25.747 1.00 97.12 85 GLY A CA 1
ATOM 616 C C . GLY A 1 85 ? 9.147 -22.188 -25.863 1.00 97.12 85 GLY A C 1
ATOM 617 O O . GLY A 1 85 ? 9.012 -23.082 -25.027 1.00 97.12 85 GLY A O 1
ATOM 618 N N . THR A 1 86 ? 9.937 -22.339 -26.926 1.00 96.75 86 THR A N 1
ATOM 619 C CA . THR A 1 86 ? 10.744 -23.549 -27.155 1.00 96.75 86 THR A CA 1
ATOM 620 C C . THR A 1 86 ? 11.969 -23.572 -26.239 1.00 96.75 86 THR A C 1
ATOM 622 O O . THR A 1 86 ? 12.586 -22.534 -26.006 1.00 96.75 86 THR A O 1
ATOM 625 N N . ALA A 1 87 ? 12.351 -24.759 -25.756 1.00 97.44 87 ALA A N 1
ATOM 626 C CA . ALA A 1 87 ? 13.549 -24.927 -24.938 1.00 97.44 87 ALA A CA 1
ATOM 627 C C . ALA A 1 87 ? 14.824 -24.574 -25.720 1.00 97.44 87 ALA A C 1
ATOM 629 O O . ALA A 1 87 ? 14.998 -24.979 -26.873 1.00 97.44 87 ALA A O 1
ATOM 630 N N . VAL A 1 88 ? 15.728 -23.837 -25.078 1.00 97.56 88 VAL A N 1
ATOM 631 C CA . VAL A 1 88 ? 17.014 -23.418 -25.639 1.00 97.56 88 VAL A CA 1
ATOM 632 C C . VAL A 1 88 ? 18.135 -23.989 -24.784 1.00 97.56 88 VAL A C 1
ATOM 634 O O . VAL A 1 88 ? 18.225 -23.674 -23.599 1.00 97.56 88 VAL A O 1
ATOM 637 N N . SER A 1 89 ? 18.995 -24.812 -25.388 1.00 97.12 89 SER A N 1
ATOM 638 C CA . SER A 1 89 ? 20.226 -25.281 -24.747 1.00 97.12 89 SER A CA 1
ATOM 639 C C . SER A 1 89 ? 21.250 -24.151 -24.635 1.00 97.12 89 SER A C 1
ATOM 641 O O . SER A 1 89 ? 21.450 -23.390 -25.589 1.00 97.12 89 SER A O 1
ATOM 643 N N . ILE A 1 90 ? 21.901 -24.064 -23.478 1.00 96.81 90 ILE A N 1
ATOM 644 C CA . ILE A 1 90 ? 22.886 -23.042 -23.129 1.00 96.81 90 ILE A CA 1
ATOM 645 C C . ILE A 1 90 ? 24.083 -23.685 -22.418 1.00 96.81 90 ILE A C 1
ATOM 647 O O . ILE A 1 90 ? 23.966 -24.284 -21.342 1.00 96.81 90 ILE A O 1
ATOM 651 N N . ALA A 1 91 ? 25.254 -23.587 -23.047 1.00 96.69 91 ALA A N 1
ATOM 652 C CA . ALA A 1 91 ? 26.496 -24.092 -22.472 1.00 96.69 91 ALA A CA 1
ATOM 653 C C . ALA A 1 91 ? 27.018 -23.164 -21.361 1.00 96.69 91 ALA A C 1
ATOM 655 O O . ALA A 1 91 ? 26.668 -21.987 -21.298 1.00 96.69 91 ALA A O 1
ATOM 656 N N . ASN A 1 92 ? 27.880 -23.683 -20.483 1.00 96.56 92 ASN A N 1
ATOM 657 C CA . ASN A 1 92 ? 28.567 -22.850 -19.493 1.00 96.56 92 ASN A CA 1
ATOM 658 C C . ASN A 1 92 ? 29.407 -21.754 -20.181 1.00 96.56 92 ASN A C 1
ATOM 660 O O . ASN A 1 92 ? 30.172 -22.053 -21.100 1.00 96.56 92 ASN A O 1
ATOM 664 N N . GLY A 1 93 ? 29.280 -20.511 -19.717 1.00 94.62 93 GLY A N 1
ATOM 665 C CA . GLY A 1 93 ? 29.917 -19.318 -20.277 1.00 94.62 93 GLY A CA 1
ATOM 666 C C . GLY A 1 93 ? 29.221 -18.748 -21.516 1.00 94.62 93 GLY A C 1
ATOM 667 O O . GLY A 1 93 ? 29.734 -17.809 -22.120 1.00 94.62 93 GLY A O 1
ATOM 668 N N . GLU A 1 94 ? 28.085 -19.313 -21.932 1.00 95.94 94 GLU A N 1
ATOM 669 C CA . GLU A 1 94 ? 27.356 -18.867 -23.114 1.00 95.94 94 GLU A CA 1
ATOM 670 C C . GLU A 1 94 ? 26.229 -17.895 -22.753 1.00 95.94 94 GLU A C 1
ATOM 672 O O . GLU A 1 94 ? 25.526 -18.080 -21.760 1.00 95.94 94 GLU A O 1
ATOM 677 N N . THR A 1 95 ? 26.017 -16.894 -23.609 1.00 93.81 95 THR A N 1
ATOM 678 C CA . THR A 1 95 ? 24.853 -16.001 -23.565 1.00 93.81 95 THR A CA 1
ATOM 679 C C . THR A 1 95 ? 23.865 -16.383 -24.667 1.00 93.81 95 THR A C 1
ATOM 681 O O . THR A 1 95 ? 24.231 -16.468 -25.844 1.00 93.81 95 THR A O 1
ATOM 684 N N . LYS A 1 96 ? 22.591 -16.589 -24.317 1.00 93.44 96 LYS A N 1
ATOM 685 C CA . LYS A 1 96 ? 21.516 -16.934 -25.260 1.00 93.44 96 LYS A CA 1
ATOM 686 C C . LYS A 1 96 ? 20.296 -16.048 -25.093 1.00 93.44 96 LYS A C 1
ATOM 688 O O . LYS A 1 96 ? 19.925 -15.675 -23.988 1.00 93.44 96 LYS A O 1
ATOM 693 N N . THR A 1 97 ? 19.627 -15.798 -26.213 1.00 92.69 97 THR A N 1
ATOM 694 C CA . THR A 1 97 ? 18.271 -15.248 -26.239 1.00 92.69 97 THR A CA 1
ATOM 695 C C . THR A 1 97 ? 17.264 -16.393 -26.230 1.00 92.69 97 THR A C 1
ATOM 697 O O . THR A 1 97 ? 17.279 -17.248 -27.120 1.00 92.69 97 THR A O 1
ATOM 700 N N . ILE A 1 98 ? 16.384 -16.389 -25.236 1.00 95.81 98 ILE A N 1
ATOM 701 C CA . ILE A 1 98 ? 15.310 -17.356 -25.035 1.00 95.81 98 ILE A CA 1
ATOM 702 C C . ILE A 1 98 ? 14.000 -16.619 -25.280 1.00 95.81 98 ILE A C 1
ATOM 704 O O . ILE A 1 98 ? 13.626 -15.714 -24.533 1.00 95.81 98 ILE A O 1
ATOM 708 N N . ALA A 1 99 ? 13.329 -16.974 -26.369 1.00 95.50 99 ALA A N 1
ATOM 709 C CA . ALA A 1 99 ? 12.027 -16.416 -26.688 1.00 95.50 99 ALA A CA 1
ATOM 710 C C . ALA A 1 99 ? 10.926 -17.121 -25.889 1.00 95.50 99 ALA A C 1
ATOM 712 O O . ALA A 1 99 ? 11.030 -18.305 -25.560 1.00 95.50 99 ALA A O 1
ATOM 713 N N . SER A 1 100 ? 9.864 -16.373 -25.623 1.00 96.94 100 SER A N 1
ATOM 714 C CA . SER A 1 100 ? 8.552 -16.898 -25.274 1.00 96.94 100 SER A CA 1
ATOM 715 C C . SER A 1 100 ? 7.928 -17.566 -26.513 1.00 96.94 100 SER A C 1
ATOM 717 O O . SER A 1 100 ? 8.615 -17.830 -27.506 1.00 96.94 100 SER A O 1
ATOM 719 N N . ASN A 1 101 ? 6.635 -17.889 -26.484 1.00 95.62 101 ASN A N 1
ATOM 720 C CA . ASN A 1 101 ? 5.945 -18.346 -27.691 1.00 95.62 101 ASN A CA 1
ATOM 721 C C . ASN A 1 101 ? 5.927 -17.264 -28.789 1.00 95.62 101 ASN A C 1
ATOM 723 O O . ASN A 1 101 ? 6.101 -17.579 -29.967 1.00 95.62 101 ASN A O 1
ATOM 727 N N . ASP A 1 102 ? 5.763 -15.996 -28.408 1.00 93.12 102 ASP A N 1
ATOM 728 C CA . ASP A 1 102 ? 6.010 -14.860 -29.296 1.00 93.12 102 ASP A CA 1
ATOM 729 C C . ASP A 1 102 ? 7.518 -14.567 -29.391 1.00 93.12 102 ASP A C 1
ATOM 731 O O . ASP A 1 102 ? 8.195 -14.373 -28.379 1.00 93.12 102 ASP A O 1
ATOM 735 N N . ALA A 1 103 ? 8.052 -14.518 -30.614 1.00 89.31 103 ALA A N 1
ATOM 736 C CA . ALA A 1 103 ? 9.474 -14.308 -30.855 1.00 89.31 103 ALA A CA 1
ATOM 737 C C . ALA A 1 103 ? 9.961 -12.928 -30.391 1.00 89.31 103 ALA A C 1
ATOM 739 O O . ALA A 1 103 ? 11.131 -12.808 -30.016 1.00 89.31 103 ALA A O 1
ATOM 740 N N . ASP A 1 104 ? 9.097 -11.910 -30.394 1.00 89.00 104 ASP A N 1
ATOM 741 C CA . ASP A 1 104 ? 9.440 -10.547 -29.970 1.00 89.00 104 ASP A CA 1
ATOM 742 C C . ASP A 1 104 ? 9.463 -10.391 -28.446 1.00 89.00 104 ASP A C 1
ATOM 744 O O . ASP A 1 104 ? 10.136 -9.504 -27.915 1.00 89.00 104 ASP A O 1
ATOM 748 N N . LYS A 1 105 ? 8.878 -11.351 -27.724 1.00 93.56 105 LYS A N 1
ATOM 749 C CA . LYS A 1 105 ? 8.963 -11.468 -26.268 1.00 93.56 105 LYS A CA 1
ATOM 750 C C . LYS A 1 105 ? 10.089 -12.414 -25.885 1.00 93.56 105 LYS A C 1
ATOM 752 O O . LYS A 1 105 ? 9.977 -13.629 -26.015 1.00 93.56 105 LYS A O 1
ATOM 757 N N . TRP A 1 106 ? 11.195 -11.879 -25.392 1.00 94.12 106 TRP A N 1
ATOM 758 C CA . TRP A 1 106 ? 12.378 -12.678 -25.088 1.00 94.12 106 TRP A CA 1
ATOM 759 C C . TRP A 1 106 ? 13.126 -12.175 -23.861 1.00 94.12 106 TRP A C 1
ATOM 761 O O . TRP A 1 106 ? 13.010 -11.017 -23.456 1.00 94.12 106 TRP A O 1
ATOM 771 N N . VAL A 1 107 ? 13.940 -13.067 -23.306 1.00 95.44 107 VAL A N 1
ATOM 772 C CA . VAL A 1 107 ? 14.941 -12.779 -22.281 1.00 95.44 107 VAL A CA 1
ATOM 773 C C . VAL A 1 107 ? 16.304 -13.239 -22.781 1.00 95.44 107 VAL A C 1
ATOM 775 O O . VAL A 1 107 ? 16.428 -14.293 -23.403 1.00 95.44 107 VAL A O 1
ATOM 778 N N . GLN A 1 108 ? 17.330 -12.429 -22.559 1.00 93.62 108 GLN A N 1
ATOM 779 C CA . GLN A 1 108 ? 18.708 -12.816 -22.789 1.00 93.62 108 GLN A CA 1
ATOM 780 C C . GLN A 1 108 ? 19.350 -13.161 -21.456 1.00 93.62 108 GLN A C 1
ATOM 782 O O . GLN A 1 108 ? 19.273 -12.386 -20.501 1.00 93.62 108 GLN A O 1
ATOM 787 N N . VAL A 1 109 ? 19.980 -14.327 -21.417 1.00 96.19 109 VAL A N 1
ATOM 788 C CA . VAL A 1 109 ? 20.586 -14.879 -20.214 1.00 96.19 109 VAL A CA 1
ATOM 789 C C . VAL A 1 109 ? 21.993 -15.368 -20.496 1.00 96.19 109 VAL A C 1
ATOM 791 O O . VAL A 1 109 ? 22.271 -15.836 -21.603 1.00 96.19 109 VAL A O 1
ATOM 794 N N . THR A 1 110 ? 22.847 -15.304 -19.485 1.00 96.88 110 THR A N 1
ATOM 795 C CA . THR A 1 110 ? 24.175 -15.917 -19.485 1.00 96.88 110 THR A CA 1
ATOM 796 C C . THR A 1 110 ? 24.189 -17.046 -18.468 1.00 96.88 110 THR A C 1
ATOM 798 O O . THR A 1 110 ? 23.744 -16.855 -17.336 1.00 96.88 110 THR A O 1
ATOM 801 N N . ARG A 1 111 ? 24.695 -18.218 -18.863 1.00 97.12 111 ARG A N 1
ATOM 802 C CA . ARG A 1 111 ? 24.989 -19.299 -17.918 1.00 97.12 111 ARG A CA 1
ATOM 803 C C . ARG A 1 111 ? 26.414 -19.147 -17.415 1.00 97.12 111 ARG A C 1
ATOM 805 O O . ARG A 1 111 ? 27.343 -19.226 -18.213 1.00 97.12 111 ARG A O 1
ATOM 812 N N . ASP A 1 112 ? 26.5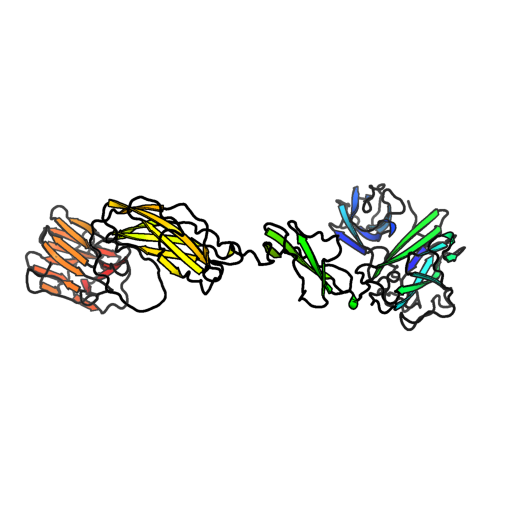95 -18.944 -16.118 1.00 96.19 112 ASP A N 1
ATOM 813 C CA . ASP A 1 112 ? 27.899 -18.624 -15.518 1.00 96.19 112 ASP A CA 1
ATOM 814 C C . ASP A 1 112 ? 28.558 -19.808 -14.786 1.00 96.19 112 ASP A C 1
ATOM 816 O O . ASP A 1 112 ? 29.687 -19.701 -14.300 1.00 96.19 112 ASP A O 1
ATOM 820 N N . SER A 1 113 ? 27.873 -20.953 -14.739 1.00 95.06 113 SER A N 1
ATOM 821 C CA . SER A 1 113 ? 28.329 -22.160 -14.057 1.00 95.06 113 SER A CA 1
ATOM 822 C C . SER A 1 113 ? 28.080 -23.438 -14.864 1.00 95.06 113 SER A C 1
ATOM 824 O O . SER A 1 113 ? 27.114 -23.572 -15.621 1.00 95.06 113 SER A O 1
ATOM 826 N N . ALA A 1 114 ? 28.965 -24.422 -14.670 1.00 94.25 114 ALA A N 1
ATOM 827 C CA . ALA A 1 114 ? 28.852 -25.764 -15.243 1.00 94.25 114 ALA A CA 1
ATOM 828 C C . ALA A 1 114 ? 27.938 -26.707 -14.439 1.00 94.25 114 ALA A C 1
ATOM 830 O O . ALA A 1 114 ? 27.725 -27.835 -14.876 1.00 94.25 114 ALA A O 1
ATOM 831 N N . ASN A 1 115 ? 27.420 -26.275 -13.284 1.00 96.75 115 ASN A N 1
ATOM 832 C CA . ASN A 1 115 ? 26.476 -27.066 -12.491 1.00 96.75 115 ASN A CA 1
ATOM 833 C C . ASN A 1 115 ? 25.166 -27.297 -13.256 1.00 96.75 115 ASN A C 1
ATOM 835 O O . ASN A 1 115 ? 24.784 -26.488 -14.105 1.00 96.75 115 ASN A O 1
ATOM 839 N N . ASP A 1 116 ? 24.477 -28.395 -12.948 1.00 97.31 116 ASP A N 1
ATOM 840 C CA . ASP A 1 116 ? 23.179 -28.714 -13.542 1.00 97.31 116 ASP A CA 1
ATOM 841 C C . ASP A 1 116 ? 22.130 -27.670 -13.143 1.00 97.31 116 ASP A C 1
ATOM 843 O O . ASP A 1 116 ? 21.898 -27.440 -11.957 1.00 97.31 116 ASP A O 1
ATOM 847 N N . MET A 1 117 ? 21.461 -27.078 -14.134 1.00 97.38 117 MET A N 1
ATOM 848 C CA . MET A 1 117 ? 20.338 -26.175 -13.879 1.00 97.38 117 MET A CA 1
ATOM 849 C C . MET A 1 117 ? 19.115 -26.958 -13.396 1.00 97.38 117 MET A C 1
ATOM 851 O O . MET A 1 117 ? 18.791 -28.019 -13.936 1.00 97.38 117 MET A O 1
ATOM 855 N N . ALA A 1 118 ? 18.390 -26.405 -12.425 1.00 96.44 118 ALA A N 1
ATOM 856 C CA . ALA A 1 118 ? 17.138 -26.971 -11.937 1.00 96.44 118 ALA A CA 1
ATOM 857 C C . ALA A 1 118 ? 16.178 -25.884 -11.435 1.00 96.44 118 ALA A C 1
ATOM 859 O O . ALA A 1 118 ? 16.591 -24.794 -11.046 1.00 96.44 118 ALA A O 1
ATOM 860 N N . GLY A 1 119 ? 14.885 -26.212 -11.402 1.00 97.31 119 GLY A N 1
ATOM 861 C CA . GLY A 1 119 ? 13.847 -25.338 -10.858 1.00 97.31 119 GLY A CA 1
ATOM 862 C C . GLY A 1 119 ? 13.361 -24.265 -11.832 1.00 97.31 119 GLY A C 1
ATOM 863 O O . GLY A 1 119 ? 13.439 -24.407 -13.056 1.00 97.31 119 GLY A O 1
ATOM 864 N N . SER A 1 120 ? 12.795 -23.203 -11.268 1.00 97.44 120 SER A N 1
ATOM 865 C CA . SER A 1 120 ? 12.183 -22.102 -12.005 1.00 97.44 120 SER A CA 1
ATOM 866 C C . SER A 1 120 ? 12.503 -20.769 -11.351 1.00 97.44 120 SER A C 1
ATOM 868 O O . SER A 1 120 ? 12.467 -20.683 -10.130 1.00 97.44 120 SER A O 1
ATOM 870 N N . MET A 1 121 ? 12.716 -19.750 -12.177 1.00 97.88 121 MET A N 1
ATOM 871 C CA . MET A 1 121 ? 12.959 -18.362 -11.805 1.00 97.88 121 MET A CA 1
ATOM 872 C C . MET A 1 121 ? 11.794 -17.488 -12.264 1.00 97.88 121 MET A C 1
ATOM 874 O O . MET A 1 121 ? 11.414 -17.517 -13.437 1.00 97.88 121 MET A O 1
ATOM 878 N N . THR A 1 122 ? 11.255 -16.681 -11.353 1.00 98.38 122 THR A N 1
ATOM 879 C CA . THR A 1 122 ? 10.216 -15.693 -11.671 1.00 98.38 122 THR A CA 1
ATOM 880 C C . THR A 1 122 ? 10.858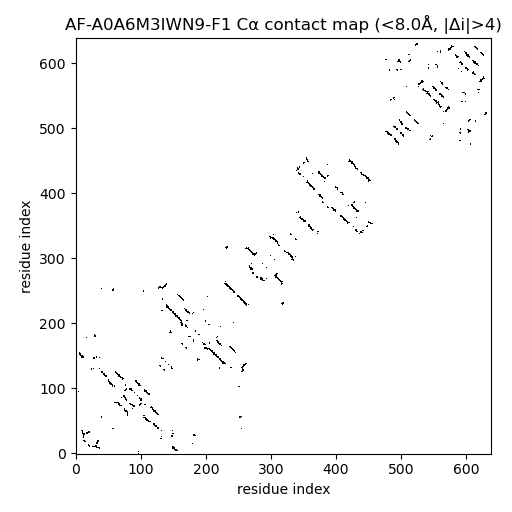 -14.332 -11.918 1.00 98.38 122 THR A C 1
ATOM 882 O O . THR A 1 122 ? 11.654 -13.851 -11.110 1.00 98.38 122 THR A O 1
ATOM 885 N N . LEU A 1 123 ? 10.504 -13.711 -13.043 1.00 97.88 123 LEU A N 1
ATOM 886 C CA . LEU A 1 123 ? 10.949 -12.385 -13.456 1.00 97.88 123 LEU A CA 1
ATOM 887 C C . LEU A 1 123 ? 9.772 -11.417 -13.352 1.00 97.88 123 LEU A C 1
ATOM 889 O O . LEU A 1 123 ? 8.931 -11.378 -14.248 1.00 97.88 123 LEU A O 1
ATOM 893 N N . THR A 1 124 ? 9.711 -10.621 -12.290 1.00 98.12 124 THR A N 1
ATOM 894 C CA . THR A 1 124 ? 8.729 -9.537 -12.190 1.00 98.12 124 THR A CA 1
ATOM 895 C C . THR A 1 124 ? 9.236 -8.347 -12.998 1.00 98.12 124 THR A C 1
ATOM 897 O O . THR A 1 124 ? 10.257 -7.734 -12.668 1.00 98.12 124 THR A O 1
ATOM 900 N N . LEU A 1 125 ? 8.543 -8.052 -14.095 1.00 96.94 125 LEU A N 1
ATOM 901 C CA . LEU A 1 125 ? 8.903 -7.027 -15.067 1.00 96.94 125 LEU A CA 1
ATOM 902 C C . LEU A 1 125 ? 8.110 -5.743 -14.820 1.00 96.94 125 LEU A C 1
ATOM 904 O O . LEU A 1 125 ? 6.884 -5.770 -14.699 1.00 96.94 125 LEU A O 1
ATOM 908 N N . ALA A 1 126 ? 8.804 -4.608 -14.803 1.00 96.25 126 ALA A N 1
ATOM 909 C CA . ALA A 1 126 ? 8.197 -3.289 -14.638 1.00 96.25 126 ALA A CA 1
ATOM 910 C C . ALA A 1 126 ? 8.829 -2.270 -15.589 1.00 96.25 126 ALA A C 1
ATOM 912 O O . ALA A 1 126 ? 10.025 -2.339 -15.883 1.00 96.25 126 ALA A O 1
ATOM 913 N N . LYS A 1 127 ? 8.056 -1.289 -16.060 1.00 94.75 127 LYS A N 1
ATOM 914 C CA . LYS A 1 127 ? 8.622 -0.194 -16.863 1.00 94.75 127 LYS A CA 1
ATOM 915 C C . LYS A 1 127 ? 9.476 0.716 -15.962 1.00 94.75 127 LYS A C 1
ATOM 917 O O . LYS A 1 127 ? 9.059 1.022 -14.842 1.00 94.75 127 LYS A O 1
ATOM 922 N N . PRO A 1 128 ? 10.672 1.145 -16.398 1.00 92.56 128 PRO A N 1
ATOM 923 C CA . PRO A 1 128 ? 11.552 1.950 -15.562 1.00 92.56 128 PRO A CA 1
ATOM 924 C C . PRO A 1 128 ? 11.034 3.388 -15.435 1.00 92.56 128 PRO A C 1
ATOM 926 O O . PRO A 1 128 ? 10.734 4.033 -16.440 1.00 92.56 128 PRO A O 1
ATOM 929 N N . PHE A 1 129 ? 10.988 3.904 -14.205 1.00 93.69 129 PHE A N 1
ATOM 930 C CA . PHE A 1 129 ? 10.865 5.343 -13.960 1.00 93.69 129 PHE A CA 1
ATOM 931 C C . PHE A 1 129 ? 12.203 6.044 -14.200 1.00 93.69 129 PHE A C 1
ATOM 933 O O . PHE A 1 129 ? 13.255 5.449 -13.954 1.00 93.69 129 PHE A O 1
ATOM 940 N N . ASN A 1 130 ? 12.160 7.309 -14.615 1.00 90.88 130 ASN A N 1
ATOM 941 C CA . ASN A 1 130 ? 13.341 8.166 -14.752 1.00 90.88 130 ASN A CA 1
ATOM 942 C C . ASN A 1 130 ? 14.413 7.592 -15.698 1.00 90.88 130 ASN A C 1
ATOM 944 O O . ASN A 1 130 ? 15.615 7.721 -15.460 1.00 90.88 130 ASN A O 1
ATOM 948 N N . SER A 1 131 ? 13.980 6.905 -16.762 1.00 93.25 131 SER A N 1
ATOM 949 C CA . SER A 1 131 ? 14.860 6.462 -17.849 1.00 93.25 131 SER A CA 1
ATOM 950 C C . SER A 1 131 ? 15.115 7.601 -18.843 1.00 93.25 131 SER A C 1
ATOM 952 O O . SER A 1 131 ? 14.402 8.597 -18.843 1.00 93.25 131 SER A O 1
ATOM 954 N N . VAL A 1 132 ? 16.080 7.435 -19.753 1.00 93.81 132 VAL A N 1
ATOM 955 C CA . VAL A 1 132 ? 16.348 8.401 -20.842 1.00 93.81 132 VAL A CA 1
ATOM 956 C C . VAL A 1 132 ? 15.102 8.674 -21.696 1.00 93.81 132 VAL A C 1
ATOM 958 O O . VAL A 1 132 ? 14.899 9.791 -22.161 1.00 93.81 132 VAL A O 1
ATOM 961 N N . VAL A 1 133 ? 14.257 7.657 -21.896 1.00 94.25 133 VAL A N 1
ATOM 962 C CA . VAL A 1 133 ? 12.994 7.790 -22.639 1.00 94.25 133 VAL A CA 1
ATOM 963 C C . VAL A 1 133 ? 11.919 8.447 -21.770 1.00 94.25 133 VAL A C 1
ATOM 965 O O . VAL A 1 133 ? 11.169 9.286 -22.268 1.00 94.25 133 VAL A O 1
ATOM 968 N N . GLY A 1 134 ? 11.852 8.075 -20.485 1.00 92.31 134 GLY A N 1
ATOM 969 C CA . GLY A 1 134 ? 10.869 8.568 -19.511 1.00 92.31 134 GLY A CA 1
ATOM 970 C C . GLY A 1 134 ? 11.064 10.030 -19.111 1.00 92.31 134 GLY A C 1
ATOM 971 O O . GLY A 1 134 ? 10.081 10.741 -18.917 1.00 92.31 134 GLY A O 1
ATOM 972 N N . GLY A 1 135 ? 12.315 10.489 -19.036 1.00 91.38 135 GLY A N 1
ATOM 973 C CA . GLY A 1 135 ? 12.672 11.766 -18.420 1.00 91.38 135 GLY A CA 1
ATOM 974 C C . GLY A 1 135 ? 12.443 11.764 -16.909 1.00 91.38 135 GLY A C 1
ATOM 975 O O . GLY A 1 135 ? 12.056 10.749 -16.334 1.00 91.38 135 GLY A O 1
ATOM 976 N N . GLU A 1 136 ? 12.690 12.893 -16.254 1.00 92.25 136 GLU A N 1
ATOM 977 C CA . GLU A 1 136 ? 12.543 13.010 -14.800 1.00 92.25 136 GLU A CA 1
ATOM 978 C C . GLU A 1 136 ? 11.086 13.266 -14.369 1.00 92.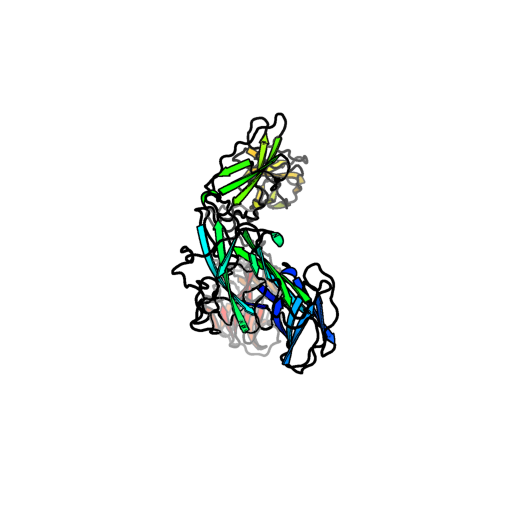25 136 GLU A C 1
ATOM 980 O O . GLU A 1 136 ? 10.239 13.761 -15.127 1.00 92.25 136 GLU A O 1
ATOM 985 N N . ASP A 1 137 ? 10.777 12.952 -13.110 1.00 93.81 137 ASP A N 1
ATOM 986 C CA . ASP A 1 137 ? 9.535 13.387 -12.471 1.00 93.81 137 ASP A CA 1
ATOM 987 C C . ASP A 1 137 ? 9.421 14.920 -12.520 1.00 93.81 137 ASP A C 1
ATOM 989 O O . ASP A 1 137 ? 10.391 15.653 -12.327 1.00 93.81 137 ASP A O 1
ATOM 993 N N . THR A 1 138 ? 8.220 15.427 -12.789 1.00 92.19 138 THR A N 1
ATOM 994 C CA . THR A 1 138 ? 8.018 16.842 -13.096 1.00 92.19 138 THR A CA 1
ATOM 995 C C . THR A 1 138 ? 6.769 17.431 -12.446 1.00 92.19 138 THR A C 1
ATOM 997 O O . THR A 1 138 ? 6.016 16.762 -11.733 1.00 92.19 138 THR A O 1
ATOM 1000 N N . THR A 1 139 ? 6.557 18.726 -12.668 1.00 89.25 139 THR A N 1
ATOM 1001 C CA . THR A 1 139 ? 5.362 19.447 -12.218 1.00 89.25 139 THR A CA 1
ATOM 1002 C C . THR A 1 139 ? 4.495 19.830 -13.411 1.00 89.25 139 THR A C 1
ATOM 1004 O O . THR A 1 139 ? 4.975 20.005 -14.532 1.00 89.25 139 THR A O 1
ATOM 1007 N N . SER A 1 140 ? 3.213 20.068 -13.165 1.00 84.50 140 SER A N 1
ATOM 1008 C CA . SER A 1 140 ? 2.259 20.559 -14.157 1.00 84.50 140 SER A CA 1
ATOM 1009 C C . SER A 1 140 ? 2.544 21.989 -14.643 1.00 84.50 140 SER A C 1
ATOM 1011 O O . SER A 1 140 ? 1.711 22.567 -15.335 1.00 84.50 140 SER A O 1
ATOM 1013 N N . ALA A 1 141 ? 3.655 22.621 -14.246 1.00 82.62 141 ALA A N 1
ATOM 1014 C CA . ALA A 1 141 ? 4.028 23.965 -14.698 1.00 82.62 141 ALA A CA 1
ATOM 1015 C C . ALA A 1 141 ? 4.403 24.008 -16.192 1.00 82.62 141 ALA A C 1
ATOM 1017 O O . ALA A 1 141 ? 4.470 25.083 -16.787 1.00 82.62 141 ALA A O 1
ATOM 1018 N N . GLY A 1 142 ? 4.588 22.837 -16.799 1.00 83.81 142 GLY A N 1
ATOM 1019 C CA . GLY A 1 142 ? 5.042 22.678 -18.164 1.00 83.81 142 GLY A CA 1
ATOM 1020 C C . GLY A 1 142 ? 6.559 22.605 -18.210 1.00 83.81 142 GLY A C 1
ATOM 1021 O O . GLY A 1 142 ? 7.257 23.524 -17.783 1.00 83.81 142 GLY A O 1
ATOM 1022 N N . THR A 1 143 ? 7.073 21.498 -18.724 1.00 90.88 143 THR A N 1
ATOM 1023 C CA . THR A 1 143 ? 8.507 21.215 -18.758 1.00 90.88 143 THR A CA 1
ATOM 1024 C C . THR A 1 143 ? 8.891 20.623 -20.098 1.00 90.88 143 THR A C 1
ATOM 1026 O O . THR A 1 143 ? 8.096 19.988 -20.793 1.00 90.88 143 THR A O 1
ATOM 1029 N N . THR A 1 144 ? 10.118 20.910 -20.517 1.00 93.69 144 THR A N 1
ATOM 1030 C CA . THR A 1 144 ? 10.721 20.288 -21.688 1.00 93.69 144 THR A CA 1
ATOM 1031 C C . THR A 1 144 ? 12.090 19.782 -21.294 1.00 93.69 144 THR A C 1
ATOM 1033 O O . THR A 1 144 ? 12.896 20.555 -20.779 1.00 93.69 144 THR A O 1
ATOM 1036 N N . GLU A 1 145 ? 12.324 18.501 -21.546 1.00 95.50 145 GLU A N 1
ATOM 1037 C CA . GLU A 1 145 ? 13.578 17.828 -21.230 1.00 95.50 145 GLU A CA 1
ATOM 1038 C C . GLU A 1 145 ? 14.198 17.210 -22.474 1.00 95.50 145 GLU A C 1
ATOM 1040 O O . GLU A 1 145 ? 13.482 16.727 -23.359 1.00 95.50 145 GLU A O 1
ATOM 1045 N N . TYR A 1 146 ? 15.527 17.216 -22.511 1.00 97.12 146 TYR A N 1
ATOM 1046 C CA . TYR A 1 146 ? 16.336 16.670 -23.587 1.00 97.12 146 TYR A CA 1
ATOM 1047 C C . TYR A 1 146 ? 17.323 15.636 -23.050 1.00 97.12 146 TYR A C 1
ATOM 1049 O O . TYR A 1 146 ? 18.064 15.924 -22.116 1.00 97.12 146 TYR A O 1
ATOM 1057 N N . HIS A 1 147 ? 17.376 14.465 -23.681 1.00 97.44 147 HIS A N 1
ATOM 1058 C CA . HIS A 1 147 ? 18.372 13.431 -23.386 1.00 97.44 147 HIS A CA 1
ATOM 1059 C C . HIS A 1 147 ? 18.972 12.876 -24.680 1.00 97.44 147 HIS A C 1
ATOM 1061 O O . HIS A 1 147 ? 18.286 12.807 -25.700 1.00 97.44 147 HIS A O 1
ATOM 1067 N N . GLY A 1 148 ? 20.232 12.454 -24.638 1.00 97.25 148 GLY A N 1
ATOM 1068 C CA . GLY A 1 148 ? 20.937 11.819 -25.748 1.00 97.25 148 GLY A CA 1
ATOM 1069 C C . GLY A 1 148 ? 21.183 10.332 -25.491 1.00 97.25 148 GLY A C 1
ATOM 1070 O O . GLY A 1 148 ? 21.587 9.936 -24.402 1.00 97.25 148 GLY A O 1
ATOM 1071 N N . ALA A 1 149 ? 20.997 9.495 -26.502 1.00 97.56 149 ALA A N 1
ATOM 1072 C CA . ALA A 1 149 ? 21.472 8.115 -26.526 1.00 97.56 149 ALA A CA 1
ATOM 1073 C C . ALA A 1 149 ? 22.247 7.857 -27.820 1.00 97.56 149 ALA A C 1
ATOM 1075 O O . ALA A 1 149 ? 22.133 8.612 -28.787 1.00 97.56 149 ALA A O 1
ATOM 1076 N N . MET A 1 150 ? 23.032 6.783 -27.855 1.00 97.44 150 MET A N 1
ATOM 1077 C CA . MET A 1 150 ? 23.772 6.400 -29.056 1.00 97.44 150 MET A CA 1
ATOM 1078 C C . MET A 1 150 ? 23.519 4.945 -29.409 1.00 97.44 150 MET A C 1
ATOM 1080 O O . MET A 1 150 ? 23.689 4.043 -28.589 1.00 97.44 150 MET A O 1
ATOM 1084 N N . PHE A 1 151 ? 23.107 4.725 -30.652 1.00 96.44 151 PHE A N 1
ATOM 1085 C CA . PHE A 1 151 ? 23.127 3.411 -31.262 1.00 96.44 151 PHE A CA 1
ATOM 1086 C C . PHE A 1 151 ? 24.565 2.967 -31.461 1.00 96.44 151 PHE A C 1
ATOM 1088 O O . PHE A 1 151 ? 25.387 3.767 -31.893 1.00 96.44 151 PHE A O 1
ATOM 1095 N N . ASN A 1 152 ? 24.831 1.687 -31.231 1.00 94.81 152 ASN A N 1
ATOM 1096 C CA . ASN A 1 152 ? 26.015 1.005 -31.725 1.00 94.81 152 ASN A CA 1
ATOM 1097 C C . ASN A 1 152 ? 25.586 -0.222 -32.525 1.00 94.81 152 ASN A C 1
ATOM 1099 O O . ASN A 1 152 ? 24.824 -1.066 -32.046 1.00 94.81 152 ASN A O 1
ATOM 1103 N N . ALA A 1 153 ? 26.082 -0.313 -33.752 1.00 94.12 153 ALA A N 1
ATOM 1104 C CA . ALA A 1 153 ? 25.821 -1.441 -34.625 1.00 94.12 153 ALA A CA 1
ATOM 1105 C C . ALA A 1 153 ? 26.955 -2.464 -34.513 1.00 94.12 153 ALA A C 1
ATOM 1107 O O . ALA A 1 153 ? 28.027 -2.267 -35.070 1.00 94.12 153 ALA A O 1
ATOM 1108 N N . SER A 1 154 ? 26.742 -3.584 -33.824 1.00 90.94 154 SER A N 1
ATOM 1109 C CA . SER A 1 154 ? 27.737 -4.669 -33.748 1.00 90.94 154 SER A CA 1
ATOM 1110 C C . SER A 1 154 ? 27.841 -5.484 -35.047 1.00 90.94 154 SER A C 1
ATOM 1112 O O . SER A 1 154 ? 28.814 -6.208 -35.252 1.00 90.94 154 SER A O 1
ATOM 1114 N N . ALA A 1 155 ? 26.863 -5.333 -35.943 1.00 91.94 155 ALA A N 1
ATOM 1115 C CA . ALA A 1 155 ? 26.852 -5.861 -37.303 1.00 91.94 155 ALA A CA 1
ATOM 1116 C C . ALA A 1 155 ? 26.286 -4.808 -38.265 1.00 91.94 155 ALA A C 1
ATOM 1118 O O . ALA A 1 155 ? 25.692 -3.827 -37.836 1.00 91.94 155 ALA A O 1
ATOM 1119 N N . ALA A 1 156 ? 26.415 -5.007 -39.579 1.00 93.50 156 ALA A N 1
ATOM 1120 C CA . ALA A 1 156 ? 25.750 -4.122 -40.534 1.00 93.50 156 ALA A CA 1
ATOM 1121 C C . ALA A 1 156 ? 24.218 -4.192 -40.374 1.00 93.50 156 ALA A C 1
ATOM 1123 O O . ALA A 1 156 ? 23.627 -5.278 -40.296 1.00 93.50 156 ALA A O 1
ATOM 1124 N N . VAL A 1 157 ? 23.585 -3.021 -40.353 1.00 95.12 157 VAL A N 1
ATOM 1125 C CA . VAL A 1 157 ? 22.141 -2.845 -40.181 1.00 95.12 157 VAL A CA 1
ATOM 1126 C C . VAL A 1 157 ? 21.584 -2.047 -41.353 1.00 95.12 157 VAL A C 1
ATOM 1128 O O . VAL A 1 157 ? 22.222 -1.127 -41.856 1.00 95.12 157 VAL A O 1
ATOM 1131 N N . THR A 1 158 ? 20.379 -2.396 -41.792 1.00 96.50 158 THR A N 1
ATOM 1132 C CA . THR A 1 158 ? 19.622 -1.671 -42.823 1.00 96.50 158 THR A CA 1
ATOM 1133 C C . THR A 1 158 ? 18.200 -1.409 -42.354 1.00 96.50 158 THR A C 1
ATOM 1135 O O . THR A 1 158 ? 17.730 -2.075 -41.430 1.00 96.50 158 THR A O 1
ATOM 1138 N N . ASN A 1 159 ? 17.508 -0.470 -43.004 1.00 95.75 159 ASN A N 1
ATOM 1139 C CA . ASN A 1 159 ? 16.098 -0.176 -42.738 1.00 95.75 159 ASN A CA 1
ATOM 1140 C C . ASN A 1 159 ? 15.838 0.125 -41.252 1.00 95.75 159 ASN A C 1
ATOM 1142 O O . ASN A 1 159 ? 14.914 -0.441 -40.671 1.00 95.75 159 ASN A O 1
ATOM 1146 N N . LEU A 1 160 ? 16.693 0.947 -40.630 1.00 96.62 160 LEU A N 1
ATOM 1147 C CA . LEU A 1 160 ? 16.511 1.361 -39.242 1.00 96.62 160 LEU A CA 1
ATOM 1148 C C . LEU A 1 160 ? 15.438 2.448 -39.190 1.00 96.62 160 LEU A C 1
ATOM 1150 O O . LEU A 1 160 ? 15.614 3.531 -39.745 1.00 96.62 160 LEU A O 1
ATOM 1154 N N . TYR A 1 161 ? 14.348 2.158 -38.498 1.00 97.69 161 TYR A N 1
ATOM 1155 C CA . TYR A 1 161 ? 13.262 3.082 -38.221 1.00 97.69 161 TYR A CA 1
ATOM 1156 C C . TYR A 1 161 ? 13.127 3.295 -36.721 1.00 97.69 161 TYR A C 1
ATOM 1158 O O . TYR A 1 161 ? 13.257 2.342 -35.952 1.00 97.69 161 TYR A O 1
ATOM 1166 N N . VAL A 1 162 ? 12.817 4.529 -36.326 1.00 98.00 162 VAL A N 1
ATOM 1167 C CA . VAL A 1 162 ? 12.479 4.892 -34.946 1.00 98.00 162 VAL A CA 1
ATOM 1168 C C . VAL A 1 162 ? 11.220 5.748 -34.964 1.00 98.00 162 VAL A C 1
ATOM 1170 O O . VAL A 1 162 ? 11.182 6.790 -35.616 1.00 98.00 162 VAL A O 1
ATOM 1173 N N . TRP A 1 163 ? 10.187 5.325 -34.247 1.00 98.06 163 TRP A N 1
ATOM 1174 C CA . TRP A 1 163 ? 8.968 6.104 -34.029 1.00 98.06 163 TRP A CA 1
ATOM 1175 C C . TRP A 1 163 ? 8.605 6.086 -32.548 1.00 98.06 163 TRP A C 1
ATOM 1177 O O . TRP A 1 163 ? 9.203 5.357 -31.758 1.00 98.06 163 TRP A O 1
ATOM 1187 N N . ILE A 1 164 ? 7.669 6.936 -32.146 1.00 97.62 164 ILE A N 1
ATOM 1188 C CA . ILE A 1 164 ? 7.459 7.255 -30.730 1.00 97.62 164 ILE A CA 1
ATOM 1189 C C . ILE A 1 164 ? 6.027 6.992 -30.261 1.00 97.62 164 ILE A C 1
ATOM 1191 O O . ILE A 1 164 ? 5.095 6.934 -31.062 1.00 97.62 164 ILE A O 1
ATOM 1195 N N . GLY A 1 165 ? 5.854 6.880 -28.947 1.00 94.50 165 GLY A N 1
ATOM 1196 C CA . GLY A 1 165 ? 4.570 7.077 -28.281 1.00 94.50 165 GLY A CA 1
ATOM 1197 C C . GLY A 1 165 ? 4.223 8.560 -28.093 1.00 94.50 165 GLY A C 1
ATOM 1198 O O . GLY A 1 165 ? 4.955 9.458 -28.515 1.00 94.50 165 GLY A O 1
ATOM 1199 N N . ALA A 1 166 ? 3.093 8.823 -27.435 1.00 90.94 166 ALA A N 1
ATOM 1200 C CA . ALA A 1 166 ? 2.662 10.180 -27.107 1.00 90.94 166 ALA A CA 1
ATOM 1201 C C . ALA A 1 166 ? 3.651 10.890 -26.154 1.00 90.94 166 ALA A C 1
ATOM 1203 O O . ALA A 1 166 ? 4.344 10.248 -25.370 1.00 90.94 166 ALA A O 1
ATOM 1204 N N . GLY A 1 167 ? 3.707 12.226 -26.217 1.00 89.56 167 GLY A N 1
ATOM 1205 C CA . GLY A 1 167 ? 4.483 13.056 -25.277 1.00 89.56 167 GLY A CA 1
ATOM 1206 C C . GLY A 1 167 ? 5.993 13.149 -25.541 1.00 89.56 167 GLY A C 1
ATOM 1207 O O . GLY A 1 167 ? 6.703 13.831 -24.800 1.00 89.56 167 GLY A O 1
ATOM 1208 N N . LEU A 1 168 ? 6.487 12.510 -26.605 1.00 95.38 168 LEU A N 1
ATOM 1209 C CA . LEU A 1 168 ? 7.902 12.479 -26.972 1.00 95.38 168 LEU A CA 1
ATOM 1210 C C . LEU A 1 168 ? 8.138 13.118 -28.353 1.00 95.38 168 LEU A C 1
ATOM 1212 O O . LEU A 1 168 ? 7.216 13.417 -29.112 1.00 95.38 168 LEU A O 1
ATOM 1216 N N . SER A 1 169 ? 9.391 13.374 -28.693 1.00 97.25 169 SER A N 1
ATOM 1217 C CA . SER A 1 169 ? 9.892 13.671 -30.035 1.00 97.25 169 SER A CA 1
ATOM 1218 C C . SER A 1 169 ? 11.341 13.215 -30.106 1.00 97.25 169 SER A C 1
ATOM 1220 O O . SER A 1 169 ? 12.032 13.211 -29.089 1.00 97.25 169 SER A O 1
ATOM 1222 N N . VAL A 1 170 ? 11.803 12.823 -31.287 1.00 98.25 170 VAL A N 1
ATOM 1223 C CA . VAL A 1 170 ? 13.157 12.293 -31.483 1.00 98.25 170 VAL A CA 1
ATOM 1224 C C . VAL A 1 170 ? 13.889 13.013 -32.602 1.00 98.25 170 VAL A C 1
ATOM 1226 O O . VAL A 1 170 ? 13.257 13.520 -33.527 1.00 98.25 170 VAL A O 1
ATOM 1229 N N . ALA A 1 171 ? 15.216 13.063 -32.541 1.00 98.44 171 ALA A N 1
ATOM 1230 C CA . ALA A 1 171 ? 16.035 13.629 -33.608 1.00 98.44 171 ALA A CA 1
ATOM 1231 C C . ALA A 1 171 ? 17.316 12.822 -33.823 1.00 98.44 171 ALA A C 1
ATOM 1233 O O . ALA A 1 171 ? 17.898 12.292 -32.879 1.00 98.44 171 ALA A O 1
ATOM 1234 N N . TRP A 1 172 ? 17.760 12.755 -35.075 1.00 97.75 172 TRP A N 1
ATOM 1235 C CA . TRP A 1 172 ? 19.037 12.155 -35.437 1.00 97.75 172 TRP A CA 1
ATOM 1236 C C . TRP A 1 172 ? 20.200 13.115 -35.220 1.00 97.75 172 TRP A C 1
ATOM 1238 O O . TRP A 1 172 ? 20.081 14.305 -35.516 1.00 97.75 172 TRP A O 1
ATOM 1248 N N . GLU A 1 173 ? 21.346 12.568 -34.824 1.00 97.69 173 GLU A N 1
ATOM 1249 C CA . GLU A 1 173 ? 22.627 13.262 -34.885 1.00 97.69 173 GLU A CA 1
ATOM 1250 C C . GLU A 1 173 ? 23.738 12.317 -35.352 1.00 97.69 173 GLU A C 1
ATOM 1252 O O . GLU A 1 173 ? 23.858 11.188 -34.880 1.00 97.69 173 GLU A O 1
ATOM 1257 N N . VAL A 1 174 ? 24.553 12.782 -36.297 1.00 96.81 174 VAL A N 1
ATOM 1258 C CA . VAL A 1 174 ? 25.749 12.056 -36.733 1.00 96.81 174 VAL A CA 1
ATOM 1259 C C . VAL A 1 174 ? 26.871 12.364 -35.737 1.00 96.81 174 VAL A C 1
ATOM 1261 O O . VAL A 1 174 ? 27.127 13.551 -35.526 1.00 96.81 174 VAL A O 1
ATOM 1264 N N . PRO A 1 175 ? 27.539 11.353 -35.148 1.00 96.88 175 PRO A N 1
ATOM 1265 C CA . PRO A 1 175 ? 28.688 11.591 -34.283 1.00 96.88 175 PRO A CA 1
ATOM 1266 C C . PRO A 1 175 ? 29.799 12.366 -35.001 1.00 96.88 175 PRO A C 1
ATOM 1268 O O . PRO A 1 175 ? 29.960 12.265 -36.222 1.00 96.88 175 PRO A O 1
ATOM 1271 N N . ASP A 1 176 ? 30.559 13.153 -34.247 1.00 96.25 176 ASP A N 1
ATOM 1272 C CA . ASP A 1 176 ? 31.686 13.915 -34.774 1.00 96.25 176 ASP A CA 1
ATOM 1273 C C . ASP A 1 176 ? 32.934 13.035 -35.011 1.00 96.25 176 ASP A C 1
ATOM 1275 O O . ASP A 1 176 ? 32.879 11.805 -34.994 1.00 96.25 176 ASP A O 1
ATOM 1279 N N . ALA A 1 177 ? 34.083 13.661 -35.281 1.00 94.69 177 ALA A N 1
ATOM 1280 C CA . ALA A 1 177 ? 35.329 12.942 -35.555 1.00 94.69 177 ALA A CA 1
ATOM 1281 C C . ALA A 1 177 ? 35.875 12.146 -34.353 1.00 94.69 177 ALA A C 1
ATOM 1283 O O . ALA A 1 177 ? 36.681 11.239 -34.562 1.00 94.69 177 ALA A O 1
ATOM 1284 N N . ASP A 1 178 ? 35.442 12.472 -33.132 1.00 94.06 178 ASP A N 1
ATOM 1285 C CA . ASP A 1 178 ? 35.766 11.729 -31.914 1.00 94.06 178 ASP A CA 1
ATOM 1286 C C . ASP A 1 178 ? 34.706 10.649 -31.607 1.00 94.06 178 ASP A C 1
ATOM 1288 O O . ASP A 1 178 ? 34.812 9.962 -30.597 1.00 94.06 178 ASP A O 1
ATOM 1292 N N . ASP A 1 179 ? 33.694 10.474 -32.463 1.00 94.62 179 ASP A N 1
ATOM 1293 C CA . ASP A 1 179 ? 32.590 9.521 -32.289 1.00 94.62 179 ASP A CA 1
ATOM 1294 C C . ASP A 1 179 ? 31.681 9.825 -31.079 1.00 94.62 179 ASP A C 1
ATOM 1296 O O . ASP A 1 179 ? 31.118 8.935 -30.437 1.00 94.62 179 ASP A O 1
ATOM 1300 N N . LYS A 1 180 ? 31.509 11.118 -30.778 1.00 97.00 180 LYS A N 1
ATOM 1301 C CA . LYS A 1 180 ? 30.554 11.641 -29.787 1.00 97.00 180 LYS A CA 1
ATOM 1302 C C . LYS A 1 180 ? 29.486 12.505 -30.449 1.00 97.00 180 LYS A C 1
ATOM 1304 O O . LYS A 1 180 ? 29.693 13.055 -31.529 1.00 97.00 180 LYS A O 1
ATOM 1309 N N . ILE A 1 181 ? 28.354 12.660 -29.773 1.00 98.38 181 ILE A N 1
ATOM 1310 C CA . ILE A 1 181 ? 27.349 13.677 -30.114 1.00 98.38 181 ILE A CA 1
ATOM 1311 C C . ILE A 1 181 ? 27.554 14.939 -29.273 1.00 98.38 181 ILE A C 1
ATOM 1313 O O . ILE A 1 181 ? 28.312 14.926 -28.302 1.00 98.38 181 ILE A O 1
ATOM 1317 N N . GLN A 1 182 ? 26.872 16.027 -29.627 1.00 98.19 182 GLN A N 1
ATOM 1318 C CA . GLN A 1 182 ? 26.840 17.270 -28.856 1.00 98.19 182 GLN A CA 1
ATOM 1319 C C . GLN A 1 182 ? 26.588 17.001 -27.370 1.00 98.19 182 GLN A C 1
ATOM 1321 O O . GLN A 1 182 ? 25.754 16.177 -27.024 1.00 98.19 182 GLN A O 1
ATOM 1326 N N . GLU A 1 183 ? 27.271 17.721 -26.486 1.00 97.38 183 GLU A N 1
ATOM 1327 C CA . GLU A 1 183 ? 26.972 17.713 -25.053 1.00 97.38 183 GLU A CA 1
ATOM 1328 C C . GLU A 1 183 ? 26.156 18.966 -24.709 1.00 97.38 183 GLU A C 1
ATOM 1330 O O . GLU A 1 183 ? 26.547 20.086 -25.054 1.00 97.38 183 GLU A O 1
ATOM 1335 N N . ILE A 1 184 ? 25.003 18.791 -24.061 1.00 97.81 184 ILE A N 1
ATOM 1336 C CA . ILE A 1 184 ? 24.1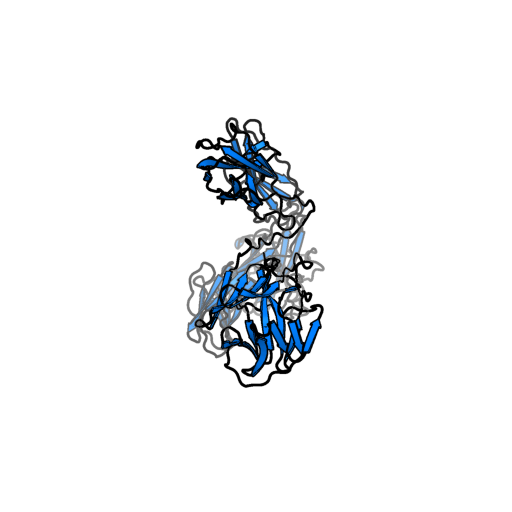43 19.893 -23.614 1.00 97.81 184 ILE A CA 1
ATOM 1337 C C . ILE A 1 184 ? 24.393 20.203 -22.138 1.00 97.81 184 ILE A C 1
ATOM 1339 O O . ILE A 1 184 ? 24.634 19.320 -21.323 1.00 97.81 184 ILE A O 1
ATOM 1343 N N . ALA A 1 185 ? 24.302 21.481 -21.770 1.00 94.88 185 ALA A N 1
ATOM 1344 C CA . ALA A 1 185 ? 24.620 21.922 -20.411 1.00 94.88 185 ALA A CA 1
ATOM 1345 C C . ALA A 1 185 ? 23.613 21.434 -19.356 1.00 94.88 185 ALA A C 1
ATOM 1347 O O . ALA A 1 185 ? 23.971 21.244 -18.196 1.00 94.88 185 ALA A O 1
ATOM 1348 N N . THR A 1 186 ? 22.340 21.300 -19.734 1.00 95.06 186 THR A N 1
ATOM 1349 C CA . THR A 1 186 ? 21.242 20.910 -18.841 1.00 95.06 186 THR A CA 1
ATOM 1350 C C . THR A 1 186 ? 20.137 20.221 -19.631 1.00 95.06 186 THR A C 1
ATOM 1352 O O . THR A 1 186 ? 19.992 20.466 -20.829 1.00 95.06 186 THR A O 1
ATOM 1355 N N . LEU A 1 187 ? 19.276 19.472 -18.936 1.00 94.44 187 LEU A N 1
ATOM 1356 C CA . LEU A 1 187 ? 18.071 18.863 -19.510 1.00 94.44 187 LEU A CA 1
ATOM 1357 C C . LEU A 1 187 ? 17.115 19.876 -20.157 1.00 94.44 187 LEU A C 1
ATOM 1359 O O . LEU A 1 187 ? 16.341 19.496 -21.021 1.00 94.44 187 LEU A O 1
ATOM 1363 N N . ALA A 1 188 ? 17.166 21.160 -19.791 1.00 94.25 188 ALA A N 1
ATOM 1364 C CA . ALA A 1 188 ? 16.318 22.202 -20.378 1.00 94.25 188 ALA A CA 1
ATOM 1365 C C . ALA A 1 188 ? 16.905 22.827 -21.661 1.00 94.25 188 ALA A C 1
ATOM 1367 O O . ALA A 1 188 ? 16.241 23.631 -22.320 1.00 94.25 188 ALA A O 1
ATOM 1368 N N . THR A 1 189 ? 18.149 22.492 -22.015 1.00 96.25 189 THR A N 1
ATOM 1369 C CA . THR A 1 189 ? 18.863 23.084 -23.152 1.00 96.25 189 THR A CA 1
ATOM 1370 C C . THR A 1 189 ? 18.810 22.146 -24.351 1.00 96.25 189 THR A C 1
ATOM 1372 O O . THR A 1 189 ? 19.329 21.039 -24.294 1.00 96.25 189 THR A O 1
ATOM 1375 N N . ALA A 1 190 ? 18.205 22.583 -25.455 1.00 96.50 190 ALA A N 1
ATOM 1376 C CA . ALA A 1 190 ? 18.140 21.763 -26.661 1.00 96.50 190 ALA A CA 1
ATOM 1377 C C . ALA A 1 190 ? 19.528 21.606 -27.321 1.00 96.50 190 ALA A C 1
ATOM 1379 O O . ALA A 1 190 ? 20.271 22.592 -27.381 1.00 96.50 190 ALA A O 1
ATOM 1380 N N . PRO A 1 191 ? 19.856 20.432 -27.895 1.00 97.50 191 PRO A N 1
ATOM 1381 C CA . PRO A 1 191 ? 20.995 20.293 -28.802 1.00 97.50 191 PRO A CA 1
ATOM 1382 C C . PRO A 1 191 ? 20.809 21.188 -30.037 1.00 97.50 191 PRO A C 1
ATOM 1384 O O . PRO A 1 191 ? 19.687 21.397 -30.518 1.00 97.50 191 PRO A O 1
ATOM 1387 N N . ALA A 1 192 ? 21.901 21.748 -30.558 1.00 96.31 192 ALA A N 1
ATOM 1388 C CA . ALA A 1 192 ? 21.829 22.683 -31.672 1.00 96.31 192 ALA A CA 1
ATOM 1389 C C . ALA A 1 192 ? 21.639 21.948 -33.008 1.00 96.31 192 ALA A C 1
ATOM 1391 O O . ALA A 1 192 ? 22.140 20.847 -33.214 1.00 96.31 192 ALA A O 1
ATOM 1392 N N . ALA A 1 193 ? 20.929 22.591 -33.940 1.00 93.81 193 ALA A N 1
ATOM 1393 C CA . ALA A 1 193 ? 20.802 22.166 -35.339 1.00 93.81 193 ALA A CA 1
ATOM 1394 C C . ALA A 1 193 ? 20.254 20.741 -35.596 1.00 93.81 193 ALA A C 1
ATOM 1396 O O . ALA A 1 193 ? 20.368 20.242 -36.716 1.00 93.81 193 ALA A O 1
ATOM 1397 N N . VAL A 1 194 ? 19.597 20.107 -34.620 1.00 96.81 194 VAL A N 1
ATOM 1398 C CA . VAL A 1 194 ? 18.876 18.841 -34.833 1.00 96.81 194 VAL A CA 1
ATOM 1399 C C . VAL A 1 194 ? 17.444 19.090 -35.322 1.00 96.81 194 VAL A C 1
ATOM 1401 O O . VAL A 1 194 ? 16.828 20.111 -35.011 1.00 96.81 194 VAL A O 1
ATOM 1404 N N . SER A 1 195 ? 16.889 18.147 -36.086 1.00 96.94 195 SER A N 1
ATOM 1405 C CA . SER A 1 195 ? 15.505 18.210 -36.582 1.00 96.94 195 SER A CA 1
ATOM 1406 C C . SER A 1 195 ? 14.611 17.224 -35.836 1.00 96.94 195 SER A C 1
ATOM 1408 O O . SER A 1 195 ? 14.781 16.014 -35.963 1.00 96.94 195 SER A O 1
ATOM 1410 N N . TRP A 1 196 ? 13.647 17.747 -35.077 1.00 97.69 196 TRP A N 1
ATOM 1411 C CA . TRP A 1 196 ? 12.719 16.947 -34.275 1.00 97.69 196 TRP A CA 1
ATOM 1412 C C . TRP A 1 196 ? 11.615 16.306 -35.122 1.00 97.69 196 TRP A C 1
ATOM 1414 O O . TRP A 1 196 ? 10.968 16.970 -35.930 1.00 97.69 196 TRP A O 1
ATOM 1424 N N . ASN A 1 197 ? 11.364 15.024 -34.879 1.00 98.19 197 ASN A N 1
ATOM 1425 C CA . ASN A 1 197 ? 10.300 14.224 -35.467 1.00 98.19 197 ASN A CA 1
ATOM 1426 C C . ASN A 1 197 ? 9.365 13.721 -34.353 1.00 98.19 197 ASN A C 1
ATOM 1428 O O . ASN A 1 197 ? 9.822 13.207 -33.331 1.00 98.19 197 ASN A O 1
ATOM 1432 N N . SER A 1 198 ? 8.056 13.870 -34.560 1.00 97.00 198 SER A N 1
ATOM 1433 C CA . SER A 1 198 ? 7.007 13.423 -33.626 1.00 97.00 198 SER A CA 1
ATOM 1434 C C . SER A 1 198 ? 6.126 12.318 -34.233 1.00 97.00 198 SER A C 1
ATOM 1436 O O . SER A 1 198 ? 4.956 12.172 -33.885 1.00 97.00 198 SER A O 1
ATOM 1438 N N . GLY A 1 199 ? 6.651 11.583 -35.215 1.00 97.62 199 GLY A N 1
ATOM 1439 C CA . GLY A 1 199 ? 5.945 10.527 -35.925 1.00 97.62 199 GLY A CA 1
ATOM 1440 C C . GLY A 1 199 ? 5.674 9.332 -35.019 1.00 97.62 199 GLY A C 1
ATOM 1441 O O . GLY A 1 199 ? 6.599 8.695 -34.528 1.00 97.62 199 GLY A O 1
ATOM 1442 N N . MET A 1 200 ? 4.396 8.997 -34.836 1.00 97.19 200 MET A N 1
ATOM 1443 C CA . MET A 1 200 ? 3.947 7.904 -33.957 1.00 97.19 200 MET A CA 1
ATOM 1444 C C . MET A 1 200 ? 3.704 6.576 -34.695 1.00 97.19 200 MET A C 1
ATOM 1446 O O . MET A 1 200 ? 3.021 5.686 -34.199 1.00 97.19 200 MET A O 1
ATOM 1450 N N . SER A 1 201 ? 4.215 6.439 -35.918 1.00 97.19 201 SER A N 1
ATOM 1451 C CA . SER A 1 201 ? 4.106 5.209 -36.709 1.00 97.19 201 SER A CA 1
ATOM 1452 C C . SER A 1 201 ? 5.363 5.001 -37.542 1.00 97.19 201 SER A C 1
ATOM 1454 O O . SER A 1 201 ? 6.041 5.972 -37.882 1.00 97.19 201 SER A O 1
ATOM 1456 N N . LEU A 1 202 ? 5.634 3.749 -37.921 1.00 95.12 202 LEU A N 1
ATOM 1457 C CA . LEU A 1 202 ? 6.813 3.348 -38.697 1.00 95.12 202 LEU A CA 1
ATOM 1458 C C . LEU A 1 202 ? 7.086 4.262 -39.908 1.00 95.12 202 LEU A C 1
ATOM 1460 O O . LEU A 1 202 ? 8.215 4.690 -40.116 1.00 95.12 202 LEU A O 1
ATOM 1464 N N . GLY A 1 203 ? 6.052 4.589 -40.693 1.00 95.62 203 GLY A N 1
ATOM 1465 C CA . GLY A 1 203 ? 6.192 5.402 -41.909 1.00 95.62 203 GLY A CA 1
ATOM 1466 C C . GLY A 1 203 ? 6.331 6.911 -41.675 1.00 95.62 203 GLY A C 1
ATOM 1467 O O . GLY A 1 203 ? 6.753 7.622 -42.582 1.00 95.62 203 GLY A O 1
ATOM 1468 N N . ALA A 1 204 ? 5.970 7.404 -40.488 1.00 97.12 204 ALA A N 1
ATOM 1469 C CA . ALA A 1 204 ? 6.082 8.818 -40.115 1.00 97.12 204 ALA A CA 1
ATOM 1470 C C . ALA A 1 204 ? 7.314 9.112 -39.240 1.00 97.12 204 ALA A C 1
ATOM 1472 O O . ALA A 1 204 ? 7.672 10.277 -39.052 1.00 97.12 204 ALA A O 1
ATOM 1473 N N . GLY A 1 205 ? 7.921 8.065 -38.676 1.00 97.25 205 GLY A N 1
ATOM 1474 C CA . GLY A 1 205 ? 9.083 8.153 -37.807 1.00 97.25 205 GLY A CA 1
ATOM 1475 C C . GLY A 1 205 ? 10.370 8.536 -38.534 1.00 97.25 205 GLY A C 1
ATOM 1476 O O . GLY A 1 205 ? 10.415 8.793 -39.740 1.00 97.25 205 GLY A O 1
ATOM 1477 N N . LEU A 1 206 ? 11.448 8.557 -37.766 1.00 98.00 206 LEU A N 1
ATOM 1478 C CA . LEU A 1 206 ? 12.799 8.682 -38.277 1.00 98.00 206 LEU A CA 1
ATOM 1479 C C . LEU A 1 206 ? 13.194 7.422 -39.055 1.00 98.00 206 LEU A C 1
ATOM 1481 O O . LEU A 1 206 ? 12.852 6.308 -38.663 1.00 98.00 206 LEU A O 1
ATOM 1485 N N . SER A 1 207 ? 13.954 7.595 -40.136 1.00 97.12 207 SER A N 1
ATOM 1486 C CA . SER A 1 207 ? 14.515 6.481 -40.904 1.00 97.12 207 SER A CA 1
ATOM 1487 C C . SER A 1 207 ? 15.992 6.704 -41.209 1.00 97.12 207 SER A C 1
ATOM 1489 O O . SER A 1 207 ? 16.435 7.838 -41.406 1.00 97.12 207 SER A O 1
ATOM 1491 N N . LEU A 1 208 ? 16.749 5.612 -41.227 1.00 96.44 208 LEU A N 1
ATOM 1492 C CA . LEU A 1 208 ? 18.143 5.545 -41.637 1.00 96.44 208 LEU A CA 1
ATOM 1493 C C . LEU A 1 208 ? 18.324 4.302 -42.517 1.00 96.44 208 LEU A C 1
ATOM 1495 O O . LEU A 1 208 ? 18.023 3.178 -42.111 1.00 96.44 208 LEU A O 1
ATOM 1499 N N . ALA A 1 209 ? 18.803 4.507 -43.746 1.00 96.00 209 ALA A N 1
ATOM 1500 C CA . ALA A 1 209 ? 18.882 3.440 -44.745 1.00 96.00 209 ALA A CA 1
ATOM 1501 C C . ALA A 1 209 ? 19.830 2.310 -44.320 1.00 96.00 209 ALA A C 1
ATOM 1503 O O . ALA A 1 209 ? 19.501 1.132 -44.474 1.00 96.00 209 ALA A O 1
ATOM 1504 N N . SER A 1 210 ? 20.991 2.666 -43.770 1.00 95.31 210 SER A N 1
ATOM 1505 C CA . SER A 1 210 ? 21.983 1.708 -43.293 1.00 95.31 210 SER A CA 1
ATOM 1506 C C . SER A 1 210 ? 22.893 2.295 -42.224 1.00 95.31 210 SER A C 1
ATOM 1508 O O . SER A 1 210 ? 23.234 3.475 -42.292 1.00 95.31 210 SER A O 1
ATOM 1510 N N . LEU A 1 211 ? 23.356 1.437 -41.321 1.00 95.12 211 LEU A N 1
ATOM 1511 C CA . LEU A 1 211 ? 24.421 1.706 -40.362 1.00 95.12 211 LEU A CA 1
ATOM 1512 C C . LEU A 1 211 ? 25.482 0.604 -40.500 1.00 95.12 211 LEU A C 1
ATOM 1514 O O . LEU A 1 211 ? 25.154 -0.586 -40.528 1.00 95.12 211 LEU A O 1
ATOM 1518 N N . ALA A 1 212 ? 26.744 0.996 -40.668 1.00 94.94 212 ALA A N 1
ATOM 1519 C CA . ALA A 1 212 ? 27.832 0.044 -40.858 1.00 94.94 212 ALA A CA 1
ATOM 1520 C C . ALA A 1 212 ? 28.191 -0.664 -39.543 1.00 94.94 212 ALA A C 1
ATOM 1522 O O . ALA A 1 212 ? 27.937 -0.163 -38.451 1.00 94.94 212 ALA A O 1
ATOM 1523 N N . SER A 1 213 ? 28.804 -1.842 -39.663 1.00 94.12 213 SER A N 1
ATOM 1524 C CA . SER A 1 213 ? 29.309 -2.580 -38.504 1.00 94.12 213 SER A CA 1
ATOM 1525 C C . SER A 1 213 ? 30.376 -1.763 -37.772 1.00 94.12 213 SER A C 1
ATOM 1527 O O . SER A 1 213 ? 31.300 -1.248 -38.397 1.00 94.12 213 SER A O 1
ATOM 1529 N N . GLY A 1 214 ? 30.268 -1.695 -36.452 1.00 90.75 214 GLY A N 1
ATOM 1530 C CA . GLY A 1 214 ? 31.121 -0.926 -35.551 1.00 90.75 214 GLY A CA 1
ATOM 1531 C C . GLY A 1 214 ? 30.756 0.554 -35.425 1.00 90.75 214 GLY A C 1
ATOM 1532 O O . GLY A 1 214 ? 31.344 1.225 -34.586 1.00 90.75 214 GLY A O 1
ATOM 1533 N N . SER A 1 215 ? 29.819 1.076 -36.223 1.00 93.62 215 SER A N 1
ATOM 1534 C CA . SER A 1 215 ? 29.491 2.505 -36.215 1.00 93.62 215 SER A CA 1
ATOM 1535 C C . SER A 1 215 ? 28.536 2.886 -35.089 1.00 93.62 215 SER A C 1
ATOM 1537 O O . SER A 1 215 ? 27.612 2.131 -34.762 1.00 93.62 215 SER A O 1
ATOM 1539 N N . ASN A 1 216 ? 28.724 4.099 -34.566 1.00 94.75 216 ASN A N 1
ATOM 1540 C CA . ASN A 1 216 ? 27.781 4.742 -33.668 1.00 94.75 216 ASN A CA 1
ATOM 1541 C C . ASN A 1 216 ? 26.863 5.729 -34.405 1.00 94.75 216 ASN A C 1
ATOM 1543 O O . ASN A 1 216 ? 27.195 6.241 -35.476 1.00 94.75 216 ASN A O 1
ATOM 1547 N N . TYR A 1 217 ? 25.682 5.988 -33.840 1.00 97.50 217 TYR A N 1
ATOM 1548 C CA . TYR A 1 217 ? 24.760 7.004 -34.350 1.00 97.50 217 TYR A CA 1
ATOM 1549 C C . TYR A 1 217 ? 23.915 7.611 -33.227 1.00 97.50 217 TYR A C 1
ATOM 1551 O O . TYR A 1 217 ? 23.366 6.884 -32.401 1.00 97.50 217 TYR A O 1
ATOM 1559 N N . GLY A 1 218 ? 23.804 8.935 -33.185 1.00 97.75 218 GLY A N 1
ATOM 1560 C CA . GLY A 1 218 ? 23.123 9.674 -32.126 1.00 97.75 218 GLY A CA 1
ATOM 1561 C C . GLY A 1 218 ? 21.611 9.710 -32.267 1.00 97.75 218 GLY A C 1
ATOM 1562 O O . GLY A 1 218 ? 21.099 9.980 -33.352 1.00 97.75 218 GLY A O 1
ATOM 1563 N N . LEU A 1 219 ? 20.902 9.520 -31.157 1.00 98.12 219 LEU A N 1
ATOM 1564 C CA . LEU A 1 219 ? 19.462 9.712 -31.036 1.00 98.12 219 LEU A CA 1
ATOM 1565 C C . LEU A 1 219 ? 19.167 10.648 -29.862 1.00 98.12 219 LEU A C 1
ATOM 1567 O O . LEU A 1 219 ? 19.448 10.325 -28.710 1.00 98.12 219 LEU A O 1
ATOM 1571 N N . TRP A 1 220 ? 18.557 11.788 -30.155 1.00 98.44 220 TRP A N 1
ATOM 1572 C CA . TRP A 1 220 ? 18.060 12.712 -29.144 1.00 98.44 220 TRP A CA 1
ATOM 1573 C C . TRP A 1 220 ? 16.592 12.476 -28.851 1.00 98.44 220 TRP A C 1
ATOM 1575 O O . TRP A 1 220 ? 15.803 12.227 -29.761 1.00 98.44 220 TRP A O 1
ATOM 1585 N N . PHE A 1 221 ? 16.229 12.654 -27.590 1.00 97.81 221 PHE A N 1
ATOM 1586 C CA . PHE A 1 221 ? 14.869 12.644 -27.080 1.00 97.81 221 PHE A CA 1
ATOM 1587 C C . PHE A 1 221 ? 14.496 14.042 -26.620 1.00 97.81 221 PHE A C 1
ATOM 1589 O O . PHE A 1 221 ? 15.295 14.724 -25.983 1.00 97.81 221 PHE A O 1
ATOM 1596 N N . ARG A 1 222 ? 13.269 14.452 -26.925 1.00 96.94 222 ARG A N 1
ATOM 1597 C CA . ARG A 1 222 ? 12.624 15.645 -26.389 1.00 96.94 222 ARG A CA 1
ATOM 1598 C C . ARG A 1 222 ? 11.296 15.235 -25.787 1.00 96.94 222 ARG A C 1
ATOM 1600 O O . ARG A 1 222 ? 10.380 14.861 -26.519 1.00 96.94 222 ARG A O 1
ATOM 1607 N N . ARG A 1 223 ? 11.174 15.362 -24.474 1.00 94.75 223 ARG A N 1
ATOM 1608 C CA . ARG A 1 223 ? 9.918 15.165 -23.751 1.00 94.75 223 ARG A CA 1
ATOM 1609 C C . ARG A 1 223 ? 9.280 16.516 -23.477 1.00 94.75 223 ARG A C 1
ATOM 1611 O O . ARG A 1 223 ? 9.981 17.445 -23.085 1.00 94.75 223 ARG A O 1
ATOM 1618 N N . VAL A 1 224 ? 7.970 16.633 -23.683 1.00 91.19 224 VAL A N 1
ATOM 1619 C CA . VAL A 1 224 ? 7.219 17.856 -23.365 1.00 91.19 224 VAL A CA 1
ATOM 1620 C C . VAL A 1 224 ? 6.018 17.501 -22.503 1.00 91.19 224 VAL A C 1
ATOM 1622 O O . VAL A 1 224 ? 5.124 16.789 -22.954 1.00 91.19 224 VAL A O 1
ATOM 1625 N N . VAL A 1 225 ? 5.970 18.059 -21.296 1.00 91.25 225 VAL A N 1
ATOM 1626 C CA . VAL A 1 225 ? 4.766 18.069 -20.460 1.00 91.25 225 VAL A CA 1
ATOM 1627 C C . VAL A 1 225 ? 4.101 19.427 -20.618 1.00 91.25 225 VAL A C 1
ATOM 1629 O O . VAL A 1 225 ? 4.742 20.467 -20.460 1.00 91.25 225 VAL A O 1
ATOM 1632 N N . ALA A 1 226 ? 2.819 19.433 -20.981 1.00 88.94 226 ALA A N 1
ATOM 1633 C CA . ALA A 1 226 ? 2.082 20.673 -21.183 1.00 88.94 226 ALA A CA 1
ATOM 1634 C C . ALA A 1 226 ? 1.805 21.371 -19.835 1.00 88.94 226 ALA A C 1
ATOM 1636 O O . ALA A 1 226 ? 1.546 20.693 -18.834 1.00 88.94 226 ALA A O 1
ATOM 1637 N N . PRO A 1 227 ? 1.803 22.715 -19.784 1.00 88.06 227 PRO A N 1
ATOM 1638 C CA . PRO A 1 227 ? 1.298 23.440 -18.624 1.00 88.06 227 PRO A CA 1
ATOM 1639 C C . PRO A 1 227 ? -0.139 23.021 -18.286 1.00 88.06 227 PRO A C 1
ATOM 1641 O O . PRO A 1 227 ? -0.936 22.754 -19.184 1.00 88.06 227 PRO A O 1
ATOM 1644 N N . ALA A 1 228 ? -0.468 22.994 -16.994 1.00 86.38 228 ALA A N 1
ATOM 1645 C CA . ALA A 1 228 ? -1.754 22.551 -16.450 1.00 86.38 228 ALA A CA 1
ATOM 1646 C C . ALA A 1 228 ? -2.125 21.085 -16.761 1.00 86.38 228 ALA A C 1
ATOM 1648 O O . ALA A 1 228 ? -3.300 20.724 -16.701 1.00 86.38 228 ALA A O 1
ATOM 1649 N N . SER A 1 229 ? -1.138 20.229 -17.058 1.00 90.25 229 SER A N 1
ATOM 1650 C CA . SER A 1 229 ? -1.356 18.776 -17.097 1.00 90.25 229 SER A CA 1
ATOM 1651 C C . SER A 1 229 ? -1.878 18.274 -15.747 1.00 90.25 229 SER A C 1
ATOM 1653 O O . SER A 1 229 ? -1.442 18.747 -14.695 1.00 90.25 229 SER A O 1
ATOM 1655 N N . ALA A 1 230 ? -2.812 17.321 -15.779 1.00 91.44 230 ALA A N 1
ATOM 1656 C CA . ALA A 1 230 ? -3.334 16.700 -14.569 1.00 91.44 230 ALA A CA 1
ATOM 1657 C C . ALA A 1 230 ? -2.228 15.945 -13.816 1.00 91.44 230 ALA A C 1
ATOM 1659 O O . ALA A 1 230 ? -1.270 15.455 -14.416 1.00 91.44 230 ALA A O 1
ATOM 1660 N N . GLY A 1 231 ? -2.386 15.841 -12.497 1.00 93.31 231 GLY A N 1
ATOM 1661 C CA . GLY A 1 231 ? -1.511 15.023 -11.669 1.00 93.31 231 GLY A CA 1
ATOM 1662 C C . GLY A 1 231 ? -1.604 13.555 -12.077 1.00 93.31 231 GLY A C 1
ATOM 1663 O O . GLY A 1 231 ? -2.705 13.017 -12.196 1.00 93.31 231 GLY A O 1
ATOM 1664 N N . SER A 1 232 ? -0.458 12.918 -12.279 1.00 94.50 232 SER A N 1
ATOM 1665 C CA . SER A 1 232 ? -0.354 11.529 -12.707 1.00 94.50 232 SER A CA 1
ATOM 1666 C C . SER A 1 232 ? 0.822 10.850 -12.018 1.00 94.50 232 SER A C 1
ATOM 1668 O O . SER A 1 232 ? 1.966 11.305 -12.070 1.00 94.50 232 SER A O 1
ATOM 1670 N N . ALA A 1 233 ? 0.544 9.727 -11.361 1.00 95.38 233 ALA A N 1
ATOM 1671 C CA . ALA A 1 233 ? 1.563 8.879 -10.750 1.00 95.38 233 ALA A CA 1
ATOM 1672 C C . ALA A 1 233 ? 2.296 7.997 -11.770 1.00 95.38 233 ALA A C 1
ATOM 1674 O O . ALA A 1 233 ? 3.263 7.322 -11.405 1.00 95.38 233 ALA A O 1
ATOM 1675 N N . LYS A 1 234 ? 1.805 7.956 -13.014 1.00 94.19 234 LYS A N 1
ATOM 1676 C CA . LYS A 1 234 ? 2.352 7.143 -14.095 1.00 94.19 234 LYS A CA 1
ATOM 1677 C C . LYS A 1 234 ? 1.976 7.758 -15.440 1.00 94.19 234 LYS A C 1
ATOM 1679 O O . LYS A 1 234 ? 0.929 7.439 -15.998 1.00 94.19 234 LYS A O 1
ATOM 1684 N N . ASP A 1 235 ? 2.867 8.583 -15.965 1.00 93.81 235 ASP A N 1
ATOM 1685 C CA . ASP A 1 235 ? 2.861 8.975 -17.368 1.00 93.81 235 ASP A CA 1
ATOM 1686 C C . ASP A 1 235 ? 3.897 8.148 -18.125 1.00 93.81 235 ASP A C 1
ATOM 1688 O O . ASP A 1 235 ? 4.972 7.845 -17.602 1.00 93.81 235 ASP A O 1
ATOM 1692 N N . GLU A 1 236 ? 3.562 7.754 -19.351 1.00 94.19 236 GLU A N 1
ATOM 1693 C CA . GLU A 1 236 ? 4.402 6.891 -20.173 1.00 94.19 236 GLU A CA 1
ATOM 1694 C C . GLU A 1 236 ? 4.806 7.584 -21.468 1.00 94.19 236 GLU A C 1
ATOM 1696 O O . GLU A 1 236 ? 3.967 8.062 -22.233 1.00 94.19 236 GLU A O 1
ATOM 1701 N N . THR A 1 237 ? 6.102 7.547 -21.745 1.00 94.81 237 THR A N 1
ATOM 1702 C CA . THR A 1 237 ? 6.674 7.761 -23.070 1.00 94.81 237 THR A CA 1
ATOM 1703 C C . THR A 1 237 ? 7.260 6.450 -23.571 1.00 94.81 237 THR A C 1
ATOM 1705 O O . THR A 1 237 ? 7.566 5.526 -22.815 1.00 94.81 237 THR A O 1
ATOM 1708 N N . SER A 1 238 ? 7.413 6.339 -24.883 1.00 95.50 238 SER A N 1
ATOM 1709 C CA . SER A 1 238 ? 8.013 5.153 -25.478 1.00 95.50 238 SER A CA 1
ATOM 1710 C C . SER A 1 238 ? 8.669 5.463 -26.804 1.00 95.50 238 SER A C 1
ATOM 1712 O O . SER A 1 238 ? 8.274 6.398 -27.509 1.00 95.50 238 SER A O 1
ATOM 1714 N N . ILE A 1 239 ? 9.643 4.631 -27.155 1.00 96.38 239 ILE A N 1
ATOM 1715 C CA . ILE A 1 239 ? 10.107 4.495 -28.526 1.00 96.38 239 ILE A CA 1
ATOM 1716 C C . ILE A 1 239 ? 9.893 3.077 -29.021 1.00 96.38 239 ILE A C 1
ATOM 1718 O O . ILE A 1 239 ? 9.913 2.106 -28.264 1.00 96.38 239 ILE A O 1
ATOM 1722 N N . TYR A 1 240 ? 9.717 2.997 -30.324 1.00 96.00 240 TYR A N 1
ATOM 1723 C CA . TYR A 1 240 ? 9.601 1.774 -31.074 1.00 96.00 240 TYR A CA 1
ATOM 1724 C C . TYR A 1 240 ? 10.640 1.808 -32.177 1.00 96.00 240 TYR A C 1
ATOM 1726 O O . TYR A 1 240 ? 10.876 2.847 -32.803 1.00 96.00 240 TYR A O 1
ATOM 1734 N N . MET A 1 241 ? 11.250 0.663 -32.421 1.00 94.75 241 MET A N 1
ATOM 1735 C CA . MET A 1 241 ? 12.295 0.528 -33.410 1.00 94.75 241 MET A CA 1
ATOM 1736 C C . MET A 1 241 ? 12.030 -0.660 -34.310 1.00 94.75 241 MET A C 1
ATOM 1738 O O . MET A 1 241 ? 11.478 -1.671 -33.882 1.00 94.75 241 MET A O 1
ATOM 1742 N N . GLN A 1 242 ? 12.485 -0.548 -35.552 1.00 95.12 242 GLN A N 1
ATOM 1743 C CA . GLN A 1 242 ? 12.565 -1.673 -36.469 1.00 95.12 242 GLN A CA 1
ATOM 1744 C C . GLN A 1 242 ? 13.874 -1.593 -37.238 1.00 95.12 242 GLN A C 1
ATOM 1746 O O . GLN A 1 242 ? 14.244 -0.516 -37.692 1.00 95.12 242 GLN A O 1
ATOM 1751 N N . TRP A 1 243 ? 14.564 -2.713 -37.418 1.00 95.00 243 TRP A N 1
ATOM 1752 C CA . TRP A 1 243 ? 15.761 -2.769 -38.252 1.00 95.00 243 TRP A CA 1
ATOM 1753 C C . TRP A 1 243 ? 15.955 -4.145 -38.868 1.00 95.00 243 TRP A C 1
ATOM 1755 O O . TRP A 1 243 ? 15.357 -5.129 -38.446 1.00 95.00 243 TRP A O 1
ATOM 1765 N N . THR A 1 244 ? 16.797 -4.225 -39.893 1.00 94.31 244 THR A N 1
ATOM 1766 C CA . THR A 1 244 ? 17.153 -5.483 -40.550 1.00 94.31 244 THR A CA 1
ATOM 1767 C C . THR A 1 244 ? 18.640 -5.765 -40.387 1.00 94.31 244 THR A C 1
ATOM 1769 O O . THR A 1 244 ? 19.474 -4.942 -40.765 1.00 94.31 244 THR A O 1
ATOM 1772 N N . SER A 1 245 ? 18.982 -6.940 -39.857 1.00 91.88 245 SER A N 1
ATOM 1773 C CA . SER A 1 245 ? 20.365 -7.413 -39.729 1.00 91.88 245 SER A CA 1
ATOM 1774 C C . SER A 1 245 ? 20.468 -8.889 -40.106 1.00 91.88 245 SER A C 1
ATOM 1776 O O . SER A 1 245 ? 19.621 -9.704 -39.734 1.00 91.88 245 SER A O 1
ATOM 1778 N N . GLY A 1 246 ? 21.474 -9.238 -40.914 1.00 88.94 246 GLY A N 1
ATOM 1779 C CA . GLY A 1 246 ? 21.644 -10.604 -41.423 1.00 88.94 246 GLY A CA 1
ATOM 1780 C C . GLY A 1 246 ? 20.414 -11.145 -42.170 1.00 88.94 246 GLY A C 1
ATOM 1781 O O . GLY A 1 246 ? 20.121 -12.331 -42.071 1.00 88.94 246 GLY A O 1
ATOM 1782 N N . GLY A 1 247 ? 19.657 -10.274 -42.850 1.00 88.44 247 GLY A N 1
ATOM 1783 C CA . GLY A 1 247 ? 18.429 -10.628 -43.578 1.00 88.44 247 GLY A CA 1
ATOM 1784 C C . GLY A 1 247 ? 17.175 -10.817 -42.715 1.00 88.44 247 GLY A C 1
ATOM 1785 O O . GLY A 1 247 ? 16.113 -11.084 -43.267 1.00 88.44 247 GLY A O 1
ATOM 1786 N N . ASN A 1 248 ? 17.270 -10.658 -41.392 1.00 88.56 248 ASN A N 1
ATOM 1787 C CA . ASN A 1 248 ? 16.136 -10.767 -40.473 1.00 88.56 248 ASN A CA 1
ATOM 1788 C C . ASN A 1 248 ? 15.694 -9.383 -40.005 1.00 88.56 248 ASN A C 1
ATOM 1790 O O . ASN A 1 248 ? 16.543 -8.545 -39.694 1.00 88.56 248 ASN A O 1
ATOM 1794 N N . THR A 1 249 ? 14.383 -9.165 -39.927 1.00 91.12 249 THR A N 1
ATOM 1795 C CA . THR A 1 249 ? 13.796 -7.952 -39.352 1.00 91.12 249 THR A CA 1
ATOM 1796 C C . THR A 1 249 ? 13.566 -8.144 -37.857 1.00 91.12 249 THR A C 1
ATOM 1798 O O . THR A 1 249 ? 13.067 -9.179 -37.420 1.00 91.12 249 THR A O 1
ATOM 1801 N N . TYR A 1 250 ? 13.949 -7.135 -37.088 1.00 89.50 250 TYR A N 1
ATOM 1802 C CA . TYR A 1 250 ? 13.800 -7.064 -35.645 1.00 89.50 250 TYR A CA 1
ATOM 1803 C C . TYR A 1 250 ? 12.963 -5.846 -35.304 1.00 89.50 250 TYR A C 1
ATOM 1805 O O . TYR A 1 250 ? 13.087 -4.811 -35.963 1.00 89.50 250 TYR A O 1
ATOM 1813 N N . THR A 1 251 ? 12.152 -5.979 -34.266 1.00 91.12 251 THR A N 1
ATOM 1814 C CA . THR A 1 251 ? 11.439 -4.880 -33.631 1.00 91.12 251 THR A CA 1
ATOM 1815 C C . THR A 1 251 ? 11.853 -4.779 -32.178 1.00 91.12 251 THR A C 1
ATOM 1817 O O . THR A 1 251 ? 12.299 -5.759 -31.576 1.00 91.12 251 THR A O 1
ATOM 1820 N N . GLU A 1 252 ? 11.726 -3.581 -31.627 1.00 90.19 252 GLU A N 1
ATOM 1821 C CA . GLU A 1 252 ? 11.976 -3.354 -30.215 1.00 90.19 252 GLU A CA 1
ATOM 1822 C C . GLU A 1 252 ? 11.082 -2.243 -29.680 1.00 90.19 252 GLU A C 1
ATOM 1824 O O . GLU A 1 252 ? 10.937 -1.190 -30.305 1.00 90.19 252 GLU A O 1
ATOM 1829 N N . PHE A 1 253 ? 10.517 -2.484 -28.504 1.00 93.31 253 PHE A N 1
ATOM 1830 C CA . PHE A 1 253 ? 9.809 -1.496 -27.706 1.00 93.31 253 PHE A CA 1
ATOM 1831 C C . PHE A 1 253 ? 10.649 -1.092 -26.492 1.00 93.31 253 PHE A C 1
ATOM 1833 O O . PHE A 1 253 ? 11.161 -1.945 -25.764 1.00 93.31 253 PHE A O 1
ATOM 1840 N N . ILE A 1 254 ? 10.770 0.212 -26.248 1.00 94.88 254 ILE A N 1
ATOM 1841 C CA . ILE A 1 254 ? 11.480 0.759 -25.089 1.00 94.88 254 ILE A CA 1
ATOM 1842 C C . ILE A 1 254 ? 10.563 1.766 -24.380 1.00 94.88 254 ILE A C 1
ATOM 1844 O O . ILE A 1 254 ? 10.399 2.893 -24.862 1.00 94.88 254 ILE A O 1
ATOM 1848 N N . PRO A 1 255 ? 9.957 1.381 -23.244 1.00 94.94 255 PRO A N 1
ATOM 1849 C CA . PRO A 1 255 ? 9.137 2.274 -22.439 1.00 94.94 255 PRO A CA 1
ATOM 1850 C C . PRO A 1 255 ? 9.967 3.126 -21.468 1.00 94.94 255 PRO A C 1
ATOM 1852 O O . PRO A 1 255 ? 11.051 2.746 -21.022 1.00 94.94 255 PRO A O 1
ATOM 1855 N N . GLY A 1 256 ? 9.397 4.253 -21.059 1.00 94.31 256 GLY A N 1
ATOM 1856 C CA . GLY A 1 256 ? 9.869 5.059 -19.942 1.00 94.31 256 GLY A CA 1
ATOM 1857 C C . GLY A 1 256 ? 8.696 5.646 -19.172 1.00 94.31 256 GLY A C 1
ATOM 1858 O O . GLY A 1 256 ? 7.722 6.099 -19.769 1.00 94.31 256 GLY A O 1
ATOM 1859 N N . LEU A 1 257 ? 8.779 5.611 -17.844 1.00 95.06 257 LEU A N 1
ATOM 1860 C CA . LEU A 1 257 ? 7.787 6.216 -16.963 1.00 95.06 257 LEU A CA 1
ATOM 1861 C C . LEU A 1 257 ? 8.339 7.463 -16.281 1.00 95.06 257 LEU A C 1
ATOM 1863 O O . LEU A 1 257 ? 9.527 7.544 -15.967 1.00 95.06 257 LEU A O 1
ATOM 1867 N N . PHE A 1 258 ? 7.439 8.387 -15.982 1.00 94.69 258 PHE A N 1
ATOM 1868 C CA . PHE A 1 258 ? 7.674 9.527 -15.106 1.00 94.69 258 PHE A CA 1
ATOM 1869 C C . PHE A 1 258 ? 6.388 9.873 -14.353 1.00 94.69 258 PHE A C 1
ATOM 1871 O O . PHE A 1 258 ? 5.317 9.310 -14.609 1.00 94.69 258 PHE A O 1
ATOM 1878 N N . ARG A 1 259 ? 6.492 10.796 -13.401 1.00 95.38 259 ARG A N 1
ATOM 1879 C CA . ARG A 1 259 ? 5.361 11.347 -12.655 1.00 95.38 259 ARG A CA 1
ATOM 1880 C C . ARG A 1 259 ? 5.161 12.814 -12.985 1.00 95.38 259 ARG A C 1
ATOM 1882 O O . ARG A 1 259 ? 6.127 13.564 -13.112 1.00 95.38 259 ARG A O 1
ATOM 1889 N N . THR A 1 260 ? 3.905 13.235 -13.015 1.00 94.75 260 THR A N 1
ATOM 1890 C CA . THR A 1 260 ? 3.522 14.645 -13.084 1.00 94.75 260 THR A CA 1
ATOM 1891 C C . THR A 1 260 ? 2.805 15.013 -11.797 1.00 94.75 260 THR A C 1
ATOM 1893 O O . THR A 1 260 ? 1.742 14.477 -11.499 1.00 94.75 260 THR A O 1
ATOM 1896 N N . SER A 1 261 ? 3.370 15.929 -11.016 1.00 94.81 261 SER A N 1
ATOM 1897 C CA . SER A 1 261 ? 2.689 16.505 -9.852 1.00 94.81 261 SER A CA 1
ATOM 1898 C C . SER A 1 261 ? 1.853 17.724 -10.252 1.00 94.81 261 SER A C 1
ATOM 1900 O O . SER A 1 261 ? 2.300 18.581 -11.014 1.00 94.81 261 SER A O 1
ATOM 1902 N N . HIS A 1 262 ? 0.641 17.829 -9.718 1.00 93.81 262 HIS A N 1
ATOM 1903 C CA . HIS A 1 262 ? -0.268 18.956 -9.884 1.00 93.81 262 HIS A CA 1
ATOM 1904 C C . HIS A 1 262 ? -0.828 19.366 -8.519 1.00 93.81 262 HIS A C 1
ATOM 1906 O O . HIS A 1 262 ? -1.859 18.860 -8.086 1.00 93.81 262 HIS A O 1
ATOM 1912 N N . ALA A 1 263 ? -0.155 20.305 -7.849 1.00 88.06 263 ALA A N 1
ATOM 1913 C CA . ALA A 1 263 ? -0.509 20.728 -6.490 1.00 88.06 263 ALA A CA 1
ATOM 1914 C C . ALA A 1 263 ? -1.954 21.243 -6.355 1.00 88.06 263 ALA A C 1
ATOM 1916 O O . ALA A 1 263 ? -2.605 21.014 -5.343 1.00 88.06 263 ALA A O 1
ATOM 1917 N N . ALA A 1 264 ? -2.492 21.900 -7.389 1.00 86.69 264 ALA A N 1
ATOM 1918 C CA . ALA A 1 264 ? -3.885 22.356 -7.388 1.00 86.69 264 ALA A CA 1
ATOM 1919 C C . ALA A 1 264 ? -4.908 21.207 -7.508 1.00 86.69 264 ALA A C 1
ATOM 1921 O O . ALA A 1 264 ? -6.097 21.430 -7.301 1.00 86.69 264 ALA A O 1
ATOM 1922 N N . GLY A 1 265 ? -4.458 19.995 -7.845 1.00 85.81 265 GLY A N 1
ATOM 1923 C CA . GLY A 1 265 ? -5.280 18.788 -7.903 1.00 85.81 265 GLY A CA 1
ATOM 1924 C C . GLY A 1 265 ? -5.332 18.005 -6.593 1.00 85.81 265 GLY A C 1
ATOM 1925 O O . GLY A 1 265 ? -6.149 17.089 -6.490 1.00 85.81 265 GLY A O 1
ATOM 1926 N N . ALA A 1 266 ? -4.493 18.333 -5.604 1.00 93.12 266 ALA A N 1
ATOM 1927 C CA . ALA A 1 266 ? -4.607 17.732 -4.284 1.00 93.12 266 ALA A CA 1
ATOM 1928 C C . ALA A 1 266 ? -5.775 18.323 -3.504 1.00 93.12 266 ALA A C 1
ATOM 1930 O O . ALA A 1 266 ? -5.881 19.536 -3.325 1.00 93.12 266 ALA A O 1
ATOM 1931 N N . GLN A 1 267 ? -6.640 17.442 -3.014 1.00 95.75 267 GLN A N 1
ATOM 1932 C CA . GLN A 1 267 ? -7.860 17.827 -2.319 1.00 95.75 267 GLN A CA 1
ATOM 1933 C C . GLN A 1 267 ? -8.454 16.650 -1.546 1.00 95.75 267 GLN A C 1
ATOM 1935 O O . GLN A 1 267 ? -8.233 15.480 -1.867 1.00 95.75 267 GLN A O 1
ATOM 1940 N N . TYR A 1 268 ? -9.253 16.973 -0.541 1.00 96.44 268 TYR A N 1
ATOM 1941 C CA . TYR A 1 268 ? -10.174 16.050 0.097 1.00 96.44 268 TYR A CA 1
ATOM 1942 C C . TYR A 1 268 ? -11.450 15.945 -0.740 1.00 96.44 268 TYR A C 1
ATOM 1944 O O . TYR A 1 268 ? -11.975 16.943 -1.231 1.00 96.44 268 TYR A O 1
ATOM 1952 N N . GLU A 1 269 ? -11.949 14.728 -0.897 1.00 96.81 269 GLU A N 1
ATOM 1953 C CA . GLU A 1 269 ? -13.127 14.372 -1.676 1.00 96.81 269 GLU A CA 1
ATOM 1954 C C . GLU A 1 269 ? -14.111 13.625 -0.771 1.00 96.81 269 GLU A C 1
ATOM 1956 O O . GLU A 1 269 ? -13.779 12.578 -0.210 1.00 96.81 269 GLU A O 1
ATOM 1961 N N . LEU A 1 270 ? -15.321 14.163 -0.619 1.00 96.56 270 LEU A N 1
ATOM 1962 C CA . LEU A 1 270 ? -16.418 13.511 0.086 1.00 96.56 270 LEU A CA 1
ATOM 1963 C C . LEU A 1 270 ? -17.233 12.684 -0.902 1.00 96.56 270 LEU A C 1
ATOM 1965 O O . LEU A 1 270 ? -17.762 13.214 -1.876 1.00 96.56 270 LEU A O 1
ATOM 1969 N N . TYR A 1 271 ? -17.403 11.408 -0.597 1.00 96.88 271 TYR A N 1
ATOM 1970 C CA . TYR A 1 271 ? -18.326 10.516 -1.278 1.00 96.88 271 TYR A CA 1
ATOM 1971 C C . TYR A 1 271 ? -19.506 10.242 -0.347 1.00 96.88 271 TYR A C 1
ATOM 1973 O O . TYR A 1 271 ? -19.312 9.916 0.826 1.00 96.88 271 TYR A O 1
ATOM 1981 N N . ALA A 1 272 ? -20.723 10.404 -0.865 1.00 95.94 272 ALA A N 1
ATOM 1982 C CA . ALA A 1 272 ? -21.954 10.265 -0.099 1.00 95.94 272 ALA A CA 1
ATOM 1983 C C . ALA A 1 272 ? -22.901 9.268 -0.778 1.00 95.94 272 ALA A C 1
ATOM 1985 O O . ALA A 1 272 ? -23.240 9.429 -1.950 1.00 95.94 272 ALA A O 1
ATOM 1986 N N . GLY A 1 273 ? -23.327 8.255 -0.031 1.00 95.19 273 GLY A N 1
ATOM 1987 C CA . GLY A 1 273 ? -24.396 7.330 -0.396 1.00 95.19 273 GLY A CA 1
ATOM 1988 C C . GLY A 1 273 ? -25.640 7.569 0.462 1.00 95.19 273 GLY A C 1
ATOM 1989 O O . GLY A 1 273 ? -25.542 8.066 1.586 1.00 95.19 273 GLY A O 1
ATOM 1990 N N . VAL A 1 274 ? -26.817 7.245 -0.076 1.00 94.31 274 VAL A N 1
ATOM 1991 C CA . VAL A 1 274 ? -28.103 7.356 0.630 1.00 94.31 274 VAL A CA 1
ATOM 1992 C C . VAL A 1 274 ? -28.732 5.975 0.688 1.00 94.31 274 VAL A C 1
ATOM 1994 O O . VAL A 1 274 ? -28.966 5.371 -0.358 1.00 94.31 274 VAL A O 1
ATOM 1997 N N . ASP A 1 275 ? -28.969 5.484 1.903 1.00 93.75 275 ASP A N 1
ATOM 1998 C CA . ASP A 1 275 ? -29.481 4.144 2.220 1.00 93.75 275 ASP A CA 1
ATOM 1999 C C . ASP A 1 275 ? -28.589 2.991 1.687 1.00 93.75 275 ASP A C 1
ATOM 2001 O O . ASP A 1 275 ? -28.967 1.818 1.700 1.00 93.75 275 ASP A O 1
ATOM 2005 N N . THR A 1 276 ? -27.391 3.321 1.194 1.00 95.12 276 THR A N 1
ATOM 2006 C CA . THR A 1 276 ? -26.379 2.402 0.669 1.00 95.12 276 THR A CA 1
ATOM 2007 C C . THR A 1 276 ? -24.994 3.054 0.707 1.00 95.12 276 THR A C 1
ATOM 2009 O O . THR A 1 276 ? -24.887 4.283 0.773 1.00 95.12 276 THR A O 1
ATOM 2012 N N . ALA A 1 277 ? -23.940 2.238 0.637 1.00 94.31 277 ALA A N 1
ATOM 2013 C CA . ALA A 1 277 ? -22.555 2.698 0.587 1.00 94.31 277 ALA A CA 1
ATOM 2014 C C . ALA A 1 277 ? -22.296 3.597 -0.643 1.00 94.31 277 ALA A C 1
ATOM 2016 O O . ALA A 1 277 ? -22.906 3.395 -1.699 1.00 94.31 277 ALA A O 1
ATOM 2017 N N . PRO A 1 278 ? -21.395 4.590 -0.544 1.00 95.81 278 PRO A N 1
ATOM 2018 C CA . PRO A 1 278 ? -21.088 5.477 -1.661 1.00 95.81 278 PRO A CA 1
ATOM 2019 C C . PRO A 1 278 ? -20.433 4.748 -2.848 1.00 95.81 278 PRO A C 1
ATOM 2021 O O . PRO A 1 278 ? -19.582 3.878 -2.672 1.00 95.81 278 PRO A O 1
ATOM 2024 N N . ASP A 1 279 ? -20.760 5.174 -4.073 1.00 93.88 279 ASP A N 1
ATOM 2025 C CA . ASP A 1 279 ? -20.072 4.730 -5.291 1.00 93.88 279 ASP A CA 1
ATOM 2026 C C . ASP A 1 279 ? -18.790 5.544 -5.525 1.00 93.88 279 ASP A C 1
ATOM 2028 O O . ASP A 1 279 ? -18.830 6.698 -5.959 1.00 93.88 279 ASP A O 1
ATOM 2032 N N . PHE A 1 280 ? -17.634 4.928 -5.281 1.00 93.44 280 PHE A N 1
ATOM 2033 C CA . PHE A 1 280 ? -16.327 5.555 -5.487 1.00 93.44 280 PHE A CA 1
ATOM 2034 C C . PHE A 1 280 ? -15.908 5.711 -6.957 1.00 93.44 280 PHE A C 1
ATOM 2036 O O . PHE A 1 280 ? -14.871 6.322 -7.214 1.00 93.44 280 PHE A O 1
ATOM 2043 N N . ALA A 1 281 ? -16.655 5.145 -7.910 1.00 91.50 281 ALA A N 1
ATOM 2044 C CA . ALA A 1 281 ? -16.439 5.385 -9.337 1.00 91.50 281 ALA A CA 1
ATOM 2045 C C . ALA A 1 281 ? -17.158 6.653 -9.832 1.00 91.50 281 ALA A C 1
ATOM 2047 O O . ALA A 1 281 ? -16.851 7.150 -10.918 1.00 91.50 281 ALA A O 1
ATOM 2048 N N . SER A 1 282 ? -18.102 7.180 -9.047 1.00 92.19 282 SER A N 1
ATOM 2049 C CA . SER A 1 282 ? -18.811 8.424 -9.341 1.00 92.19 282 SER A CA 1
ATOM 2050 C C . SER A 1 282 ? -17.989 9.665 -8.964 1.00 92.19 282 SER A C 1
ATOM 2052 O O . SER A 1 282 ? -16.963 9.576 -8.289 1.00 92.19 282 SER A O 1
ATOM 2054 N N . ALA A 1 283 ? -18.416 10.844 -9.425 1.00 93.94 283 ALA A N 1
ATOM 2055 C CA . ALA A 1 283 ? -17.804 12.099 -8.992 1.00 93.94 283 ALA A CA 1
ATOM 2056 C C . ALA A 1 283 ? -18.070 12.336 -7.491 1.00 93.94 283 ALA A C 1
ATOM 2058 O O . ALA A 1 283 ? -19.159 12.006 -7.015 1.00 93.94 283 ALA A O 1
ATOM 2059 N N . PRO A 1 284 ? -17.125 12.937 -6.746 1.00 95.94 284 PRO A N 1
ATOM 2060 C CA . PRO A 1 284 ? -17.335 13.217 -5.334 1.00 95.94 284 PRO A CA 1
ATOM 2061 C C . PRO A 1 284 ? -18.504 14.189 -5.129 1.00 95.94 284 PRO A C 1
ATOM 2063 O O . PRO A 1 284 ? -18.708 15.120 -5.909 1.00 95.94 284 PRO A O 1
ATOM 2066 N N . ALA A 1 285 ? -19.254 13.985 -4.048 1.00 96.19 285 ALA A N 1
ATOM 2067 C CA . ALA A 1 285 ? -20.383 14.822 -3.654 1.00 96.19 285 ALA A CA 1
ATOM 2068 C C . ALA A 1 285 ? -19.941 16.233 -3.229 1.00 96.19 285 ALA A C 1
ATOM 2070 O O . ALA A 1 285 ? -20.685 17.196 -3.407 1.00 96.19 285 ALA A O 1
ATOM 2071 N N . ALA A 1 286 ? -18.730 16.357 -2.679 1.00 96.50 286 ALA A N 1
ATOM 2072 C CA . ALA A 1 286 ? -18.089 17.631 -2.376 1.00 96.50 286 ALA A CA 1
ATOM 2073 C C . ALA A 1 286 ? -16.561 17.489 -2.378 1.00 96.50 286 ALA A C 1
ATOM 2075 O O . ALA A 1 286 ? -16.024 16.393 -2.212 1.00 96.50 286 ALA A O 1
ATOM 2076 N N . THR A 1 287 ? -15.857 18.608 -2.528 1.00 96.19 287 THR A N 1
ATOM 2077 C CA . THR A 1 287 ? -14.390 18.671 -2.491 1.00 96.19 287 THR A CA 1
ATOM 2078 C C . THR A 1 287 ? -13.922 19.821 -1.606 1.00 96.19 287 THR A C 1
ATOM 2080 O O . THR A 1 287 ? -14.590 20.852 -1.537 1.00 96.19 287 THR A O 1
ATOM 2083 N N . SER A 1 288 ? -12.762 19.681 -0.967 1.00 95.31 288 SER A N 1
ATOM 2084 C CA . SER A 1 288 ? -12.137 20.742 -0.168 1.00 95.31 288 SER A CA 1
ATOM 2085 C C . SER A 1 288 ? -10.617 20.693 -0.262 1.00 95.31 288 SER A C 1
ATOM 2087 O O . SER A 1 288 ? -10.019 19.623 -0.332 1.00 95.31 288 SER A O 1
ATOM 2089 N N . ALA A 1 289 ? -9.972 21.858 -0.219 1.00 92.25 289 ALA A N 1
ATOM 2090 C CA . ALA A 1 289 ? -8.516 21.948 -0.096 1.00 92.25 289 ALA A CA 1
ATOM 2091 C C . ALA A 1 289 ? -8.027 21.669 1.341 1.00 92.25 289 ALA A C 1
ATOM 2093 O O . ALA A 1 289 ? -6.832 21.481 1.561 1.00 92.25 289 ALA A O 1
ATOM 2094 N N . THR A 1 290 ? -8.932 21.655 2.324 1.00 90.81 290 THR A N 1
ATOM 2095 C CA . THR A 1 290 ? -8.640 21.380 3.736 1.00 90.81 290 THR A CA 1
ATOM 2096 C C . THR A 1 290 ? -9.399 20.145 4.211 1.00 90.81 290 THR A C 1
ATOM 2098 O O . THR A 1 290 ? -10.338 19.689 3.564 1.00 90.81 290 THR A O 1
ATOM 2101 N N . GLU A 1 291 ? -8.993 19.593 5.355 1.00 86.12 291 GLU A N 1
ATOM 2102 C CA . GLU A 1 291 ? -9.605 18.384 5.926 1.00 86.12 291 GLU A CA 1
ATOM 2103 C C . GLU A 1 291 ? -11.095 18.569 6.267 1.00 86.12 291 GLU A C 1
ATOM 2105 O O . GLU A 1 291 ? -11.868 17.613 6.254 1.00 86.12 291 GLU A O 1
ATOM 2110 N N . THR A 1 292 ? -11.520 19.809 6.524 1.00 91.38 292 THR A N 1
ATOM 2111 C CA . THR A 1 292 ? -12.922 20.139 6.780 1.00 91.38 292 THR A CA 1
ATOM 2112 C C . THR A 1 292 ? -13.698 20.261 5.469 1.00 91.38 292 THR A C 1
ATOM 2114 O O . THR A 1 292 ? -13.337 21.047 4.589 1.00 91.38 292 THR A O 1
ATOM 2117 N N . ILE A 1 293 ? -14.804 19.518 5.371 1.00 94.00 293 ILE A N 1
ATOM 2118 C CA . ILE A 1 293 ? -15.767 19.591 4.269 1.00 94.00 293 ILE A CA 1
ATOM 2119 C C . ILE A 1 293 ? -17.137 19.947 4.844 1.00 94.00 293 ILE A C 1
ATOM 2121 O O . ILE A 1 293 ? -17.684 19.197 5.652 1.00 94.00 293 ILE A O 1
ATOM 2125 N N . ASP A 1 294 ? -17.703 21.060 4.384 1.00 92.44 294 ASP A N 1
ATOM 2126 C CA . ASP A 1 294 ? -19.093 21.414 4.659 1.00 92.44 294 ASP A CA 1
ATOM 2127 C C . ASP A 1 294 ? -20.004 20.697 3.656 1.00 92.44 294 ASP A C 1
ATOM 2129 O O . ASP A 1 294 ? -19.876 20.870 2.442 1.00 92.44 294 ASP A O 1
ATOM 2133 N N . TYR A 1 295 ? -20.934 19.883 4.157 1.00 93.19 295 TYR A N 1
ATOM 2134 C CA . TYR A 1 295 ? -21.871 19.133 3.324 1.00 93.19 295 TYR A CA 1
ATOM 2135 C C . TYR A 1 295 ? -23.262 19.100 3.954 1.00 93.19 295 TYR A C 1
ATOM 2137 O O . TYR A 1 295 ? -23.436 18.644 5.083 1.00 93.19 295 TYR A O 1
ATOM 2145 N N . ALA A 1 296 ? -24.258 19.593 3.217 1.00 92.12 296 ALA A N 1
ATOM 2146 C CA . ALA A 1 296 ? -25.643 19.635 3.668 1.00 92.12 296 ALA A CA 1
ATOM 2147 C C . ALA A 1 296 ? -26.366 18.327 3.322 1.00 92.12 296 ALA A C 1
ATOM 2149 O O . ALA A 1 296 ? -26.463 17.948 2.153 1.00 92.12 296 ALA A O 1
ATOM 2150 N N . LEU A 1 297 ? -26.913 17.656 4.337 1.00 92.94 297 LEU A N 1
ATOM 2151 C CA . LEU A 1 297 ? -27.768 16.485 4.146 1.00 92.94 297 LEU A CA 1
ATOM 2152 C C . LEU A 1 297 ? -29.190 16.928 3.788 1.00 92.94 297 LEU A C 1
ATOM 2154 O O . LEU A 1 297 ? -29.666 17.963 4.250 1.00 92.94 297 LEU A O 1
ATOM 2158 N N . THR A 1 298 ? -29.869 16.157 2.940 1.00 92.38 298 THR A N 1
ATOM 2159 C CA . THR A 1 298 ? -31.219 16.495 2.467 1.00 92.38 298 THR A CA 1
ATOM 2160 C C . THR A 1 298 ? -32.265 15.687 3.238 1.00 92.38 298 THR A C 1
ATOM 2162 O O . THR A 1 298 ? -32.281 14.465 3.103 1.00 92.38 298 THR A O 1
ATOM 2165 N N . PRO A 1 299 ? -33.178 16.313 3.997 1.00 91.94 299 PRO A N 1
ATOM 2166 C CA . PRO A 1 299 ? -34.196 15.571 4.736 1.00 91.94 299 PRO A CA 1
ATOM 2167 C C . PRO A 1 299 ? -35.061 14.689 3.813 1.00 91.94 299 PRO A C 1
ATOM 2169 O O . PRO A 1 299 ? -35.428 15.126 2.713 1.00 91.94 299 PRO A O 1
ATOM 2172 N N . PRO A 1 300 ? -35.406 13.449 4.209 1.00 91.38 300 PRO A N 1
ATOM 2173 C CA . PRO A 1 300 ? -36.387 12.644 3.492 1.00 91.38 300 PRO A CA 1
ATOM 2174 C C . PRO A 1 300 ? -37.776 13.297 3.494 1.00 91.38 300 PRO A C 1
ATOM 2176 O O . PRO A 1 300 ? -38.175 13.957 4.447 1.00 91.38 300 PRO A O 1
ATOM 2179 N N . GLY A 1 301 ? -38.571 13.044 2.448 1.00 88.06 301 GLY A N 1
ATOM 2180 C CA . GLY A 1 301 ? -39.977 13.479 2.406 1.00 88.06 301 GLY A CA 1
ATOM 2181 C C . GLY A 1 301 ? -40.907 12.700 3.351 1.00 88.06 301 GLY A C 1
ATOM 2182 O O . GLY A 1 301 ? -42.021 13.143 3.617 1.00 88.06 301 GLY A O 1
ATOM 2183 N N . SER A 1 302 ? -40.468 11.537 3.843 1.00 89.12 302 SER A N 1
ATOM 2184 C CA . SER A 1 302 ? -41.168 10.698 4.824 1.00 89.12 302 SER A CA 1
ATOM 2185 C C . SER A 1 302 ? -40.192 9.718 5.481 1.00 89.12 302 SER A C 1
ATOM 2187 O O . SER A 1 302 ? -39.319 9.202 4.784 1.00 89.12 302 SER A O 1
ATOM 2189 N N . GLY A 1 303 ? -40.397 9.379 6.757 1.00 90.88 303 GLY A N 1
ATOM 2190 C CA . GLY A 1 303 ? -39.575 8.392 7.469 1.00 90.88 303 GLY A CA 1
ATOM 2191 C C . GLY A 1 303 ? -38.179 8.911 7.819 1.00 90.88 303 GLY A C 1
ATOM 2192 O O . GLY A 1 303 ? -38.001 10.106 8.048 1.00 90.88 303 GLY A O 1
ATOM 2193 N N . THR A 1 304 ? -37.205 8.006 7.868 1.00 92.19 304 THR A N 1
ATOM 2194 C CA . THR A 1 304 ? -35.792 8.319 8.110 1.00 92.19 304 THR A CA 1
ATOM 2195 C C . THR A 1 304 ? -34.941 7.904 6.913 1.00 92.19 304 THR A C 1
ATOM 2197 O O . THR A 1 304 ? -35.383 7.124 6.063 1.00 92.19 304 THR A O 1
ATOM 2200 N N . ARG A 1 305 ? -33.738 8.473 6.810 1.00 92.19 305 ARG A N 1
ATOM 2201 C CA . ARG A 1 305 ? -32.733 8.109 5.804 1.00 92.19 305 ARG A CA 1
ATOM 2202 C C . ARG A 1 305 ? -31.358 8.010 6.419 1.00 92.19 305 ARG A C 1
ATOM 2204 O O . ARG A 1 305 ? -30.975 8.892 7.184 1.00 92.19 305 ARG A O 1
ATOM 2211 N N . THR A 1 306 ? -30.597 7.004 6.005 1.00 94.00 306 THR A N 1
ATOM 2212 C CA . THR A 1 306 ? -29.216 6.822 6.454 1.00 94.00 306 THR A CA 1
ATOM 2213 C C . THR A 1 306 ? -28.252 7.328 5.387 1.00 94.00 306 THR A C 1
ATOM 2215 O O . THR A 1 306 ? -28.251 6.873 4.245 1.00 94.00 306 THR A O 1
ATOM 2218 N N . TYR A 1 307 ? -27.405 8.278 5.757 1.00 94.94 307 TYR A N 1
ATOM 2219 C CA . TYR A 1 307 ? -26.325 8.792 4.928 1.00 94.94 307 TYR A CA 1
ATOM 2220 C C . TYR A 1 307 ? -25.028 8.054 5.232 1.00 94.94 307 TYR A C 1
ATOM 2222 O O . TYR A 1 307 ? -24.600 8.005 6.383 1.00 94.94 307 TYR A O 1
ATOM 2230 N N . HIS A 1 308 ? -24.391 7.532 4.186 1.00 95.44 308 HIS A N 1
ATOM 2231 C CA . HIS A 1 308 ? -23.085 6.881 4.238 1.00 95.44 308 HIS A CA 1
ATOM 2232 C C . HIS A 1 308 ? -22.031 7.848 3.704 1.00 95.44 308 HIS A C 1
ATOM 2234 O O . HIS A 1 308 ? -22.005 8.141 2.508 1.00 95.44 308 HIS A O 1
ATOM 2240 N N . LEU A 1 309 ? -21.181 8.376 4.582 1.00 95.12 309 LEU A N 1
ATOM 2241 C CA . LEU A 1 309 ? -20.218 9.425 4.247 1.00 95.12 309 LEU A CA 1
ATOM 2242 C C . LEU A 1 309 ? -18.787 8.903 4.362 1.00 95.12 309 LEU A C 1
ATOM 2244 O O . LEU A 1 309 ? -18.390 8.401 5.414 1.00 95.12 309 LEU A O 1
ATOM 2248 N N . VAL A 1 310 ? -17.996 9.073 3.302 1.00 96.00 310 VAL A N 1
ATOM 2249 C CA . VAL A 1 310 ? -16.577 8.694 3.267 1.00 96.00 310 VAL A CA 1
ATOM 2250 C C . VAL A 1 310 ? -15.756 9.847 2.716 1.00 96.00 310 VAL A C 1
ATOM 2252 O O . VAL A 1 310 ? -16.005 10.327 1.613 1.00 96.00 310 VAL A O 1
ATOM 2255 N N . VAL A 1 311 ? -14.735 10.265 3.463 1.00 95.56 311 VAL A N 1
ATOM 2256 C CA . VAL A 1 311 ? -13.756 11.254 2.999 1.00 95.56 311 VAL A CA 1
ATOM 2257 C C . VAL A 1 311 ? -12.505 10.533 2.507 1.00 95.56 311 VAL A C 1
ATOM 2259 O O . VAL A 1 311 ? -11.917 9.717 3.221 1.00 95.56 311 VAL A O 1
ATOM 2262 N N . ARG A 1 312 ? -12.081 10.845 1.283 1.00 95.62 312 ARG A N 1
ATOM 2263 C CA . ARG A 1 312 ? -10.837 10.361 0.672 1.00 95.62 312 ARG A CA 1
ATOM 2264 C C . ARG A 1 312 ? -9.948 11.549 0.336 1.00 95.62 312 ARG A C 1
ATOM 2266 O O . ARG A 1 312 ? -10.434 12.655 0.147 1.00 95.62 312 ARG A O 1
ATOM 2273 N N . TYR A 1 313 ? -8.642 11.330 0.268 1.00 95.81 313 TYR A N 1
ATOM 2274 C CA . TYR A 1 313 ? -7.687 12.370 -0.115 1.00 95.81 313 TYR A CA 1
ATOM 2275 C C . TYR A 1 313 ? -7.056 12.009 -1.452 1.00 95.81 313 TYR A C 1
ATOM 2277 O O . TYR A 1 313 ? -6.562 10.889 -1.611 1.00 95.81 313 TYR A O 1
ATOM 2285 N N . ARG A 1 314 ? -7.076 12.949 -2.397 1.00 95.12 314 ARG A N 1
ATOM 2286 C CA . ARG A 1 314 ? -6.318 12.889 -3.643 1.00 95.12 314 ARG A CA 1
ATOM 2287 C C . ARG A 1 314 ? -5.011 13.647 -3.457 1.00 95.12 314 ARG A C 1
ATOM 2289 O O . ARG A 1 314 ? -5.038 14.799 -3.040 1.00 95.12 314 ARG A O 1
ATOM 2296 N N . ASN A 1 315 ? -3.884 13.019 -3.777 1.00 94.81 315 ASN A N 1
ATOM 2297 C CA . ASN A 1 315 ? -2.583 13.690 -3.758 1.00 94.81 315 ASN A CA 1
ATOM 2298 C C . ASN A 1 315 ? -2.267 14.394 -5.093 1.00 94.81 315 ASN A C 1
ATOM 2300 O O . ASN A 1 315 ? -2.970 14.214 -6.088 1.00 94.81 315 ASN A O 1
ATOM 2304 N N . ASP A 1 316 ? -1.155 15.132 -5.135 1.00 94.50 316 ASP A N 1
ATOM 2305 C CA . ASP A 1 316 ? -0.690 15.873 -6.320 1.00 94.50 316 ASP A CA 1
ATOM 2306 C C . ASP A 1 316 ? -0.454 14.989 -7.557 1.00 94.50 316 ASP A C 1
ATOM 2308 O O . ASP A 1 316 ? -0.387 15.495 -8.671 1.00 94.50 316 ASP A O 1
ATOM 2312 N N . TYR A 1 317 ? -0.329 13.673 -7.393 1.00 95.50 317 TYR A N 1
ATOM 2313 C CA . TYR A 1 317 ? -0.132 12.711 -8.482 1.00 95.50 317 TYR A CA 1
ATOM 2314 C C . TYR A 1 317 ? -1.442 12.045 -8.927 1.00 95.50 317 TYR A C 1
ATOM 2316 O O . TYR A 1 317 ? -1.425 11.042 -9.639 1.00 95.50 317 TYR A O 1
ATOM 2324 N N . GLY A 1 318 ? -2.587 12.559 -8.473 1.00 92.44 318 GLY A N 1
ATOM 2325 C CA . GLY A 1 318 ? -3.906 12.051 -8.837 1.00 92.44 318 GLY A CA 1
ATOM 2326 C C . GLY A 1 318 ? -4.315 10.757 -8.125 1.00 92.44 318 GLY A C 1
ATOM 2327 O O . GLY A 1 318 ? -5.397 10.241 -8.411 1.00 92.44 318 GLY A O 1
ATOM 2328 N N . LEU A 1 319 ? -3.512 10.243 -7.185 1.00 93.88 319 LEU A N 1
ATOM 2329 C CA . LEU A 1 319 ? -3.825 9.025 -6.433 1.00 93.88 319 LEU A CA 1
ATOM 2330 C C . LEU A 1 319 ? -4.801 9.325 -5.300 1.00 93.88 319 LEU A C 1
ATOM 2332 O O . LEU A 1 319 ? -4.563 10.226 -4.496 1.00 93.88 319 LEU A O 1
ATOM 2336 N N . LEU A 1 320 ? -5.860 8.522 -5.206 1.00 93.75 320 LEU A N 1
ATOM 2337 C CA . LEU A 1 320 ? -6.823 8.568 -4.110 1.00 93.75 320 LEU A CA 1
ATOM 2338 C C . LEU A 1 320 ? -6.439 7.605 -2.988 1.00 93.75 320 LEU A C 1
ATOM 2340 O O . LEU A 1 320 ? -6.132 6.439 -3.239 1.00 93.75 320 LEU A O 1
ATOM 2344 N N . SER A 1 321 ? -6.543 8.062 -1.741 1.00 94.62 321 SER A N 1
ATOM 2345 C CA . SER A 1 321 ? -6.378 7.211 -0.562 1.00 94.62 321 SER A CA 1
ATOM 2346 C C . SER A 1 321 ? -7.373 6.047 -0.573 1.00 94.62 321 SER A C 1
ATOM 2348 O O . SER A 1 321 ? -8.511 6.196 -1.012 1.00 94.62 321 SER A O 1
ATOM 2350 N N . GLY A 1 322 ? -6.979 4.875 -0.075 1.00 92.62 322 GLY A N 1
ATOM 2351 C CA . GLY A 1 322 ? -7.850 3.695 0.022 1.00 92.62 322 GLY A CA 1
ATOM 2352 C C . GLY A 1 322 ? -8.850 3.732 1.184 1.00 92.62 322 GLY A C 1
ATOM 2353 O O . GLY A 1 322 ? -9.302 2.674 1.606 1.00 92.62 322 GLY A O 1
ATOM 2354 N N . ASN A 1 323 ? -9.142 4.910 1.753 1.00 88.12 323 ASN A N 1
ATOM 2355 C CA . ASN A 1 323 ? -10.049 5.011 2.894 1.00 88.12 323 ASN A CA 1
ATOM 2356 C C . ASN A 1 323 ? -11.472 4.607 2.490 1.00 88.12 323 ASN A C 1
ATOM 2358 O O . ASN A 1 323 ? -12.038 5.174 1.558 1.00 88.12 323 ASN A O 1
ATOM 2362 N N . ILE A 1 324 ? -12.026 3.655 3.234 1.00 89.19 324 ILE A N 1
ATOM 2363 C CA . ILE A 1 324 ? -13.402 3.163 3.101 1.00 89.19 324 ILE A CA 1
ATOM 2364 C C . ILE A 1 324 ? -14.153 3.233 4.436 1.00 89.19 324 ILE A C 1
ATOM 2366 O O . ILE A 1 324 ? -15.204 2.623 4.583 1.00 89.19 324 ILE A O 1
ATOM 2370 N N . PHE A 1 325 ? -13.598 3.925 5.439 1.00 89.88 325 PHE A N 1
ATOM 2371 C CA . PHE A 1 325 ? -14.271 4.088 6.720 1.00 89.88 325 PHE A CA 1
ATOM 2372 C C . PHE A 1 325 ? -15.495 4.990 6.551 1.00 89.88 325 PHE A C 1
ATOM 2374 O O . PHE A 1 325 ? -15.365 6.176 6.234 1.00 89.88 325 PHE A O 1
ATOM 2381 N N . GLU A 1 326 ? -16.671 4.407 6.762 1.00 92.12 326 GLU A N 1
ATOM 2382 C CA . GLU A 1 326 ? -17.958 5.077 6.633 1.00 92.12 326 GLU A CA 1
ATOM 2383 C C . GLU A 1 326 ? -18.385 5.705 7.956 1.00 92.12 326 GLU A C 1
ATOM 2385 O O . GLU A 1 326 ? -18.415 5.054 9.002 1.00 92.12 326 GLU A O 1
ATOM 2390 N N . ARG A 1 327 ? -18.793 6.972 7.893 1.00 90.56 327 ARG A N 1
ATOM 2391 C CA . ARG A 1 327 ? -19.623 7.583 8.926 1.00 90.56 327 ARG A CA 1
ATOM 2392 C C . ARG A 1 327 ? -21.081 7.458 8.508 1.00 90.56 327 ARG A C 1
ATOM 2394 O O . ARG A 1 327 ? -21.458 7.950 7.444 1.00 90.56 327 ARG A O 1
ATOM 2401 N N . LEU A 1 328 ? -21.883 6.847 9.372 1.00 91.62 328 LEU A N 1
ATOM 2402 C CA . LEU A 1 328 ? -23.328 6.749 9.204 1.00 91.62 328 LEU A CA 1
ATOM 2403 C C . LEU A 1 328 ? -24.009 7.884 9.966 1.00 91.62 328 LEU A C 1
ATOM 2405 O O . LEU A 1 328 ? -23.686 8.127 11.129 1.00 91.62 328 LEU A O 1
ATOM 2409 N N . ILE A 1 329 ? -24.931 8.579 9.309 1.00 91.38 329 ILE A N 1
ATOM 2410 C CA . ILE A 1 329 ? -25.787 9.593 9.933 1.00 91.38 329 ILE A CA 1
ATOM 2411 C C . ILE A 1 329 ? -27.217 9.315 9.492 1.00 91.38 329 ILE A C 1
ATOM 2413 O O . ILE A 1 329 ? -27.513 9.379 8.302 1.00 91.38 329 ILE A O 1
ATOM 2417 N N . GLU A 1 330 ? -28.101 9.004 10.433 1.00 92.75 330 GLU A N 1
ATOM 2418 C CA . GLU A 1 330 ? -29.528 8.896 10.147 1.00 92.75 330 GLU A CA 1
ATOM 2419 C C . GLU A 1 330 ? -30.206 10.239 10.414 1.00 92.75 330 GLU A C 1
ATOM 2421 O O . GLU A 1 330 ? -29.955 10.853 11.448 1.00 92.75 330 GLU A O 1
ATOM 2426 N N . ILE A 1 331 ? -31.044 10.705 9.489 1.00 93.50 331 ILE A N 1
ATOM 2427 C CA . ILE A 1 331 ? -31.832 11.930 9.664 1.00 93.50 331 ILE A CA 1
ATOM 2428 C C . ILE A 1 331 ? -33.320 11.677 9.426 1.00 93.50 331 ILE A C 1
ATOM 2430 O O . ILE A 1 331 ? -33.696 10.832 8.606 1.00 93.50 331 ILE A O 1
ATOM 2434 N N . ASP A 1 332 ? -34.163 12.422 10.135 1.00 92.62 332 ASP A N 1
ATOM 2435 C CA . ASP A 1 332 ? -35.618 12.384 9.993 1.00 92.62 332 ASP A CA 1
ATOM 2436 C C . ASP A 1 332 ? -36.137 13.398 8.956 1.00 92.62 332 ASP A C 1
ATOM 2438 O O . ASP A 1 332 ? -35.381 14.150 8.336 1.00 92.62 332 ASP A O 1
ATOM 2442 N N . THR A 1 333 ? -37.458 13.451 8.773 1.00 92.75 333 THR A N 1
ATOM 2443 C CA . THR A 1 333 ? -38.111 14.385 7.841 1.00 92.75 333 THR A CA 1
ATOM 2444 C C . THR A 1 333 ? -37.890 15.867 8.152 1.00 92.75 333 THR A C 1
ATOM 2446 O O . THR A 1 333 ? -38.095 16.701 7.272 1.00 92.75 333 THR A O 1
ATOM 2449 N N . ASN A 1 334 ? -37.513 16.212 9.385 1.00 90.44 334 ASN A N 1
ATOM 2450 C CA . ASN A 1 334 ? -37.215 17.583 9.797 1.00 90.44 334 ASN A CA 1
ATOM 2451 C C . ASN A 1 334 ? -35.745 17.951 9.541 1.00 90.44 334 ASN A C 1
ATOM 2453 O O . ASN A 1 334 ? -35.390 19.127 9.606 1.00 90.44 334 ASN A O 1
ATOM 2457 N N . GLY A 1 335 ? -34.912 16.965 9.190 1.00 86.38 335 GLY A N 1
ATOM 2458 C CA . GLY A 1 335 ? -33.469 17.119 9.045 1.00 86.38 335 GLY A CA 1
ATOM 2459 C C . GLY A 1 335 ? -32.712 16.975 10.359 1.00 86.38 335 GLY A C 1
ATOM 2460 O O . GLY A 1 335 ? -31.521 17.283 10.394 1.00 86.38 335 GLY A O 1
ATOM 2461 N N . ASP A 1 336 ? -33.382 16.511 11.414 1.00 89.12 336 ASP A N 1
ATOM 2462 C CA . ASP A 1 336 ? -32.761 16.263 12.705 1.00 89.12 336 ASP A CA 1
ATOM 2463 C C . ASP A 1 336 ? -32.054 14.902 12.683 1.00 89.12 336 ASP A C 1
ATOM 2465 O O . ASP A 1 336 ? -32.563 13.928 12.120 1.00 89.12 336 ASP A O 1
ATOM 2469 N N . GLU A 1 337 ? -30.867 14.826 13.292 1.00 88.00 337 GLU A N 1
ATOM 2470 C CA . GLU A 1 337 ? -30.146 13.560 13.449 1.00 88.00 337 GLU A CA 1
ATOM 2471 C C . GLU A 1 337 ? -30.940 12.622 14.367 1.00 88.00 337 GLU A C 1
ATOM 2473 O O . GLU A 1 337 ? -31.237 12.944 15.522 1.00 88.00 337 GLU A O 1
ATOM 2478 N N . VAL A 1 338 ? -31.261 11.435 13.860 1.00 88.69 338 VAL A N 1
ATOM 2479 C CA . VAL A 1 338 ? -31.910 10.378 14.629 1.00 88.69 338 VAL A CA 1
ATOM 2480 C C . VAL A 1 338 ? -30.846 9.705 15.477 1.00 88.69 338 VAL A C 1
ATOM 2482 O O . VAL A 1 338 ? -30.075 8.866 15.015 1.00 88.69 338 VAL A O 1
ATOM 2485 N N . ILE A 1 339 ? -30.795 10.088 16.749 1.00 84.69 339 ILE A N 1
ATOM 2486 C CA . ILE A 1 339 ? -29.848 9.504 17.692 1.00 84.69 339 ILE A CA 1
ATOM 2487 C C . ILE A 1 339 ? -30.392 8.139 18.145 1.00 84.69 339 ILE A C 1
ATOM 2489 O O . ILE A 1 339 ? -31.429 8.104 18.818 1.00 84.69 339 ILE A O 1
ATOM 2493 N N . PRO A 1 340 ? -29.708 7.015 17.858 1.00 83.38 340 PRO A N 1
ATOM 2494 C CA . PRO A 1 340 ? -30.180 5.695 18.262 1.00 83.38 340 PRO A CA 1
ATOM 2495 C C . PRO A 1 340 ? -30.303 5.592 19.787 1.00 83.38 340 PRO A C 1
ATOM 2497 O O . PRO A 1 340 ? -29.547 6.220 20.545 1.00 83.38 340 PRO A O 1
ATOM 2500 N N . VAL A 1 341 ? -31.278 4.808 20.253 1.00 90.00 341 VAL A N 1
ATOM 2501 C CA . VAL A 1 341 ? -31.403 4.476 21.680 1.00 90.00 341 VAL A CA 1
ATOM 2502 C C . VAL A 1 341 ? -30.192 3.651 22.135 1.00 90.00 341 VAL A C 1
ATOM 2504 O O . VAL A 1 341 ? -29.616 2.940 21.314 1.00 90.00 341 VAL A O 1
ATOM 2507 N N . PRO A 1 342 ? -29.785 3.733 23.413 1.00 92.75 342 PRO A N 1
ATOM 2508 C CA . PRO A 1 342 ? -28.675 2.928 23.908 1.00 92.75 342 PRO A CA 1
ATOM 2509 C C . PRO A 1 342 ? -28.948 1.424 23.818 1.00 92.75 342 PRO A C 1
ATOM 2511 O O . PRO A 1 342 ? -30.084 0.975 24.012 1.00 92.75 342 PRO A O 1
ATOM 2514 N N . SER A 1 343 ? -27.884 0.654 23.614 1.00 92.88 343 SER A N 1
ATOM 2515 C CA . SER A 1 343 ? -27.903 -0.802 23.671 1.00 92.88 343 SER A CA 1
ATOM 2516 C C . SER A 1 343 ? -28.351 -1.318 25.039 1.00 92.88 343 SER A C 1
ATOM 2518 O O . SER A 1 343 ? -28.196 -0.680 26.085 1.00 92.88 343 SER A O 1
ATOM 2520 N N . ALA A 1 344 ? -28.935 -2.510 25.024 1.00 92.38 344 ALA A N 1
ATOM 2521 C CA . ALA A 1 344 ? -29.431 -3.189 26.205 1.00 92.38 344 ALA A CA 1
ATOM 2522 C C . ALA A 1 344 ? -28.322 -3.598 27.192 1.00 92.38 344 ALA A C 1
ATOM 2524 O O . ALA A 1 344 ? -27.281 -4.090 26.756 1.00 92.38 344 ALA A O 1
ATOM 2525 N N . PRO A 1 345 ? -28.554 -3.503 28.516 1.00 93.19 345 PRO A N 1
ATOM 2526 C CA . PRO A 1 345 ? -27.736 -4.208 29.491 1.00 93.19 345 PRO A CA 1
ATOM 2527 C C . PRO A 1 345 ? -27.752 -5.728 29.301 1.00 93.19 345 PRO A C 1
ATOM 2529 O O . PRO A 1 345 ? -28.792 -6.322 29.019 1.00 93.19 345 PRO A O 1
ATOM 2532 N N . THR A 1 346 ? -26.616 -6.371 29.544 1.00 92.38 346 THR A N 1
ATOM 2533 C CA . THR A 1 346 ? -26.437 -7.827 29.519 1.00 92.38 346 THR A CA 1
ATOM 2534 C C . THR A 1 346 ? -26.148 -8.374 30.918 1.00 92.38 346 THR A C 1
ATOM 2536 O O . THR A 1 346 ? -25.923 -7.618 31.863 1.00 92.38 346 THR A O 1
ATOM 2539 N N . ASN A 1 347 ? -26.153 -9.705 31.069 1.00 89.56 347 ASN A N 1
ATOM 2540 C CA . ASN A 1 347 ? -25.787 -10.397 32.316 1.00 89.56 347 ASN A CA 1
ATOM 2541 C C . ASN A 1 347 ? -26.575 -9.921 33.552 1.00 89.56 347 ASN A C 1
ATOM 2543 O O . ASN A 1 347 ? -26.036 -9.830 34.658 1.00 89.56 347 ASN A O 1
ATOM 2547 N N . ILE A 1 348 ? -27.863 -9.619 33.358 1.00 92.25 348 ILE A N 1
ATOM 2548 C CA . ILE A 1 348 ? -28.747 -9.184 34.438 1.00 92.25 348 ILE A CA 1
ATOM 2549 C C . ILE A 1 348 ? -28.969 -10.361 35.393 1.00 92.25 348 ILE A C 1
ATOM 2551 O O . ILE A 1 348 ? -29.460 -11.416 34.998 1.00 92.25 348 ILE A O 1
ATOM 2555 N N . THR A 1 349 ? -28.598 -10.180 36.658 1.00 92.25 349 THR A N 1
ATOM 2556 C CA . THR A 1 349 ? -28.819 -11.163 37.724 1.00 92.25 349 THR A CA 1
ATOM 2557 C C . THR A 1 349 ? -29.422 -10.486 38.941 1.00 92.25 349 THR A C 1
ATOM 2559 O O . THR A 1 349 ? -29.027 -9.379 39.311 1.00 92.25 349 THR A O 1
ATOM 2562 N N . VAL A 1 350 ? -30.368 -11.172 39.579 1.00 91.31 350 VAL A N 1
ATOM 2563 C CA . VAL A 1 350 ? -30.977 -10.758 40.843 1.00 91.31 350 VAL A CA 1
ATOM 2564 C C . VAL A 1 350 ? -30.795 -11.907 41.818 1.00 91.31 350 VAL A C 1
ATOM 2566 O O . VAL A 1 350 ? -31.178 -13.035 41.515 1.00 91.31 350 VAL A O 1
ATOM 2569 N N . VAL A 1 351 ? -30.167 -11.638 42.958 1.00 90.31 351 VAL A N 1
ATOM 2570 C CA . VAL A 1 351 ? -29.919 -12.642 43.999 1.00 90.31 351 VAL A CA 1
ATOM 2571 C C . VAL A 1 351 ? -30.372 -12.125 45.352 1.00 90.31 351 VAL A C 1
ATOM 2573 O O . VAL A 1 351 ? -30.297 -10.926 45.625 1.00 90.31 351 VAL A O 1
ATOM 2576 N N . ASP A 1 352 ? -30.837 -13.040 46.193 1.00 85.56 352 ASP A N 1
ATOM 2577 C CA . ASP A 1 352 ? -31.297 -12.720 47.538 1.00 85.56 352 ASP A CA 1
ATOM 2578 C C . ASP A 1 352 ? -30.134 -12.259 48.434 1.00 85.56 352 ASP A C 1
ATOM 2580 O O . ASP A 1 352 ? -28.972 -12.637 48.234 1.00 85.56 352 ASP A O 1
ATOM 2584 N N . SER A 1 353 ? -30.436 -11.412 49.412 1.00 81.44 353 SER A N 1
ATOM 2585 C CA . SER A 1 353 ? -29.483 -10.853 50.367 1.00 81.44 353 SER A CA 1
ATOM 2586 C C . SER A 1 353 ? -30.105 -10.732 51.757 1.00 81.44 353 SER A C 1
ATOM 2588 O O . SER A 1 353 ? -31.290 -10.960 51.967 1.00 81.44 353 SER A O 1
ATOM 2590 N N . VAL A 1 354 ? -29.282 -10.405 52.751 1.00 78.31 354 VAL A N 1
ATOM 2591 C CA . VAL A 1 354 ? -29.719 -10.380 54.153 1.00 78.31 354 VAL A CA 1
ATOM 2592 C C . VAL A 1 354 ? -30.804 -9.325 54.395 1.00 78.31 354 VAL A C 1
ATOM 2594 O O . VAL A 1 354 ? -30.730 -8.212 53.877 1.00 78.31 354 VAL A O 1
ATOM 2597 N N . GLY A 1 355 ? -31.789 -9.648 55.236 1.00 78.12 355 GLY A N 1
ATOM 2598 C CA . GLY A 1 355 ? -32.841 -8.712 55.637 1.00 78.12 355 GLY A CA 1
ATOM 2599 C C . GLY A 1 355 ? -33.898 -8.416 54.568 1.00 78.12 355 GLY A C 1
ATOM 2600 O O . GLY A 1 355 ? -34.504 -7.347 54.625 1.00 78.12 355 GLY A O 1
ATOM 2601 N N . GLY A 1 356 ? -34.114 -9.322 53.606 1.00 80.81 356 GLY A N 1
ATOM 2602 C CA . GLY A 1 356 ? -35.090 -9.143 52.520 1.00 80.81 356 GLY A CA 1
ATOM 2603 C C . GLY A 1 356 ? -34.640 -8.162 51.433 1.00 80.81 356 GLY A C 1
ATOM 2604 O O . GLY A 1 356 ? -35.454 -7.685 50.644 1.00 80.81 356 GLY A O 1
ATOM 2605 N N . GLU A 1 357 ? -33.356 -7.809 51.409 1.00 88.69 357 GLU A N 1
ATOM 2606 C CA . GLU A 1 357 ? -32.747 -7.021 50.341 1.00 88.69 357 GLU A CA 1
ATOM 2607 C C . GLU A 1 357 ? -32.387 -7.924 49.148 1.00 88.69 357 GLU A C 1
ATOM 2609 O O . GLU A 1 357 ? -32.037 -9.084 49.323 1.00 88.69 357 GLU A O 1
ATOM 2614 N N . LEU A 1 358 ? -32.391 -7.384 47.930 1.00 88.88 358 LEU A N 1
ATOM 2615 C CA . LEU A 1 358 ? -31.948 -8.090 46.725 1.00 88.88 358 LEU A CA 1
ATOM 2616 C C . LEU A 1 358 ? -30.732 -7.394 46.130 1.00 88.88 358 LEU A C 1
ATOM 2618 O O . LEU A 1 358 ? -30.689 -6.166 46.056 1.00 88.88 358 LEU A O 1
ATOM 2622 N N . ARG A 1 359 ? -29.756 -8.165 45.650 1.00 90.75 359 ARG A N 1
ATOM 2623 C CA . ARG A 1 359 ? -28.602 -7.650 44.910 1.00 90.75 359 ARG A CA 1
ATOM 2624 C C . ARG A 1 359 ? -28.835 -7.796 43.411 1.00 90.75 359 ARG A C 1
ATOM 2626 O O . ARG A 1 359 ? -29.047 -8.903 42.923 1.00 90.75 359 ARG A O 1
ATOM 2633 N N . VAL A 1 360 ? -28.747 -6.681 42.694 1.00 92.69 360 VAL A N 1
ATOM 2634 C CA . VAL A 1 360 ? -28.908 -6.592 41.240 1.00 92.69 360 VAL A CA 1
ATOM 2635 C C . VAL A 1 360 ? -27.547 -6.337 40.603 1.00 92.69 360 VAL A C 1
ATOM 2637 O O . VAL A 1 360 ? -26.864 -5.371 40.962 1.00 92.69 360 VAL A O 1
ATOM 2640 N N . ASN A 1 361 ? -27.165 -7.184 39.647 1.00 92.12 361 ASN A N 1
ATOM 2641 C CA . ASN A 1 361 ? -25.991 -6.972 38.803 1.00 92.12 361 ASN A CA 1
ATOM 2642 C C . ASN A 1 361 ? -26.398 -6.901 37.330 1.00 92.12 361 ASN A C 1
ATOM 2644 O O . ASN A 1 361 ? -27.344 -7.573 36.930 1.00 92.12 361 ASN A O 1
ATOM 2648 N N . ALA A 1 362 ? -25.682 -6.101 36.545 1.00 92.06 362 ALA A N 1
ATOM 2649 C CA . ALA A 1 362 ? -25.833 -5.999 35.093 1.00 92.06 362 ALA A CA 1
ATOM 2650 C C . ALA A 1 362 ? -24.545 -5.445 34.468 1.00 92.06 362 ALA A C 1
ATOM 2652 O O . ALA A 1 362 ? -23.728 -4.832 35.159 1.00 92.06 362 ALA A O 1
ATOM 2653 N N . GLU A 1 363 ? -24.379 -5.622 33.163 1.00 91.56 363 GLU A N 1
ATOM 2654 C CA . GLU A 1 363 ? -23.245 -5.119 32.385 1.00 91.56 363 GLU A CA 1
ATOM 2655 C C . GLU A 1 363 ? -23.728 -4.319 31.172 1.00 91.56 363 GLU A C 1
ATOM 2657 O O . GLU A 1 363 ? -24.806 -4.565 30.648 1.00 91.56 363 GLU A O 1
ATOM 2662 N N . TYR A 1 364 ? -22.957 -3.321 30.745 1.00 92.31 364 TYR A N 1
ATOM 2663 C CA . TYR A 1 364 ? -23.256 -2.481 29.584 1.00 92.31 364 TYR A CA 1
ATOM 2664 C C . TYR A 1 364 ? -21.949 -2.106 28.887 1.00 92.31 364 TYR A C 1
ATOM 2666 O O . TYR A 1 364 ? -20.998 -1.705 29.557 1.00 92.31 364 TYR A O 1
ATOM 2674 N N . LEU A 1 365 ? -21.884 -2.225 27.562 1.00 90.56 365 LEU A N 1
ATOM 2675 C CA . LEU A 1 365 ? -20.682 -1.959 26.769 1.00 90.56 365 LEU A CA 1
ATOM 2676 C C . LEU A 1 365 ? -20.834 -0.638 25.998 1.00 90.56 365 LEU A C 1
ATOM 2678 O O . LEU A 1 365 ? -21.515 -0.601 24.980 1.00 90.56 365 LEU A O 1
ATOM 2682 N N . PRO A 1 366 ? -20.174 0.457 26.429 1.00 88.38 366 PRO A N 1
ATOM 2683 C CA . PRO A 1 366 ? -20.262 1.740 25.729 1.00 88.38 366 PRO A CA 1
ATOM 2684 C C . PRO A 1 366 ? -19.700 1.714 24.304 1.00 88.38 366 PRO A C 1
ATOM 2686 O O . PRO A 1 366 ? -19.994 2.614 23.532 1.00 88.38 366 PRO A O 1
ATOM 2689 N N . SER A 1 367 ? -18.849 0.734 23.977 1.00 85.81 367 SER A N 1
ATOM 2690 C CA . SER A 1 367 ? -18.256 0.564 22.645 1.00 85.81 367 SER A CA 1
ATOM 2691 C C . SER A 1 367 ? -19.268 0.196 21.569 1.00 85.81 367 SER A C 1
ATOM 2693 O O . SER A 1 367 ? -18.985 0.394 20.391 1.00 85.81 367 SER A O 1
ATOM 2695 N N . ASP A 1 368 ? -20.415 -0.344 21.973 1.00 84.38 368 ASP A N 1
ATOM 2696 C CA . ASP A 1 368 ? -21.421 -0.866 21.053 1.00 84.38 368 ASP A CA 1
ATOM 2697 C C . ASP A 1 368 ? -22.369 0.249 20.579 1.00 84.38 368 ASP A C 1
ATOM 2699 O O . ASP A 1 368 ? -23.083 0.084 19.594 1.00 84.38 368 ASP A O 1
ATOM 2703 N N . ASP A 1 369 ? -22.321 1.415 21.235 1.00 85.38 369 ASP A N 1
ATOM 2704 C CA . ASP A 1 369 ? -23.155 2.571 20.937 1.00 85.38 369 ASP A CA 1
ATOM 2705 C C . ASP A 1 369 ? -22.316 3.760 20.453 1.00 85.38 369 ASP A C 1
ATOM 2707 O O . ASP A 1 369 ? -21.383 4.204 21.121 1.00 85.38 369 ASP A O 1
ATOM 2711 N N . SER A 1 370 ? -22.724 4.386 19.344 1.00 82.31 370 SER A N 1
ATOM 2712 C CA . SER A 1 370 ? -22.146 5.670 18.903 1.00 82.31 370 SER A CA 1
ATOM 2713 C C . SER A 1 370 ? -22.386 6.801 19.914 1.00 82.31 370 SER A C 1
ATOM 2715 O O . SER A 1 370 ? -21.613 7.753 19.993 1.00 82.31 370 SER A O 1
ATOM 2717 N N . TYR A 1 371 ? -23.453 6.674 20.708 1.00 86.62 371 TYR A N 1
ATOM 2718 C CA . TYR A 1 371 ? -23.859 7.613 21.748 1.00 86.62 371 TYR A CA 1
ATOM 2719 C C . TYR A 1 371 ? -24.173 6.835 23.037 1.00 86.62 371 TYR A C 1
ATOM 2721 O O . TYR A 1 371 ? -25.322 6.448 23.253 1.00 86.62 371 TYR A O 1
ATOM 2729 N N . PRO A 1 372 ? -23.188 6.571 23.908 1.00 89.94 372 PRO A N 1
ATOM 2730 C CA . PRO A 1 372 ? -23.382 5.658 25.028 1.00 89.94 372 PRO A CA 1
ATOM 2731 C C . PRO A 1 372 ? -24.306 6.206 26.129 1.00 89.94 372 PRO A C 1
ATOM 2733 O O . PRO A 1 372 ? -24.398 7.415 26.361 1.00 89.94 372 PRO A O 1
ATOM 2736 N N . ALA A 1 373 ? -24.974 5.296 26.840 1.00 93.31 373 ALA A N 1
ATOM 2737 C CA . ALA A 1 373 ? -25.721 5.576 28.062 1.00 93.31 373 ALA A CA 1
ATOM 2738 C C . ALA A 1 373 ? -24.800 5.997 29.214 1.00 93.31 373 ALA A C 1
ATOM 2740 O O . ALA A 1 373 ? -23.602 5.705 29.248 1.00 93.31 373 ALA A O 1
ATOM 2741 N N . ASN A 1 374 ? -25.389 6.687 30.189 1.00 92.88 374 ASN A N 1
ATOM 2742 C CA . ASN A 1 374 ? -24.688 7.174 31.376 1.00 92.88 374 ASN A CA 1
ATOM 2743 C C . ASN A 1 374 ? -25.426 6.878 32.688 1.00 92.88 374 ASN A C 1
ATOM 2745 O O . ASN A 1 374 ? -24.936 7.245 33.755 1.00 92.88 374 ASN A O 1
ATOM 2749 N N . THR A 1 375 ? -26.584 6.222 32.626 1.00 94.81 375 THR A N 1
ATOM 2750 C CA . THR A 1 375 ? -27.447 5.961 33.779 1.00 94.81 375 THR A CA 1
ATOM 2751 C C . THR A 1 375 ? -28.058 4.569 33.667 1.00 94.81 375 THR A C 1
ATOM 2753 O O . THR A 1 375 ? -28.546 4.181 32.611 1.00 94.81 375 THR A O 1
ATOM 2756 N N . TRP A 1 376 ? -28.044 3.818 34.760 1.00 95.44 376 TRP A N 1
ATOM 2757 C CA . TRP A 1 376 ? -28.851 2.620 34.950 1.00 95.44 376 TRP A CA 1
ATOM 2758 C C . TRP A 1 376 ? -30.227 3.023 35.462 1.00 95.44 376 TRP A C 1
ATOM 2760 O O . TRP A 1 376 ? -30.318 3.792 36.422 1.00 95.44 376 TRP A O 1
ATOM 2770 N N . ARG A 1 377 ? -31.282 2.470 34.876 1.00 96.25 377 ARG A N 1
ATOM 2771 C CA . ARG A 1 377 ? -32.645 2.564 35.400 1.00 96.25 377 ARG A CA 1
ATOM 2772 C C . ARG A 1 377 ? -33.105 1.184 35.835 1.00 96.25 377 ARG A C 1
ATOM 2774 O O . ARG A 1 377 ? -33.020 0.225 35.074 1.00 96.25 377 ARG A O 1
ATOM 2781 N N . ILE A 1 378 ? -33.535 1.084 37.088 1.00 96.19 378 ILE A N 1
ATOM 2782 C CA . ILE A 1 378 ? -33.937 -0.176 37.715 1.00 96.19 378 ILE A CA 1
ATOM 2783 C C . ILE A 1 378 ? -35.400 -0.058 38.111 1.00 96.19 378 ILE A C 1
ATOM 2785 O O . ILE A 1 378 ? -35.742 0.706 39.015 1.00 96.19 378 ILE A O 1
ATOM 2789 N N . TYR A 1 379 ? -36.251 -0.820 37.441 1.00 96.31 379 TYR A N 1
ATOM 2790 C CA . TYR A 1 379 ? -37.675 -0.907 37.730 1.00 96.31 379 TYR A CA 1
ATOM 2791 C C . TYR A 1 379 ? -37.944 -2.166 38.538 1.00 96.31 379 TYR A C 1
ATOM 2793 O O . TYR A 1 379 ? -37.410 -3.229 38.220 1.00 96.31 379 TYR A O 1
ATOM 2801 N N . VAL A 1 380 ? -38.767 -2.051 39.579 1.00 95.12 380 VAL A N 1
ATOM 2802 C CA . VAL A 1 380 ? -39.041 -3.166 40.487 1.00 95.12 380 VAL A CA 1
ATOM 2803 C C . VAL A 1 380 ? -40.518 -3.224 40.839 1.00 95.12 380 VAL A C 1
ATOM 2805 O O . VAL A 1 380 ? -41.122 -2.202 41.162 1.00 95.12 380 VAL A O 1
ATOM 2808 N N . ARG A 1 381 ? -41.073 -4.436 40.845 1.00 94.94 381 ARG A N 1
ATOM 2809 C CA . ARG A 1 381 ? -42.390 -4.756 41.401 1.00 94.94 381 ARG A CA 1
ATOM 2810 C C . ARG A 1 381 ? -42.286 -5.969 42.317 1.00 94.94 381 ARG A C 1
ATOM 2812 O O . ARG A 1 381 ? -41.509 -6.874 42.043 1.00 94.94 381 ARG A O 1
ATOM 2819 N N . ALA A 1 382 ? -43.047 -5.967 43.409 1.00 91.19 382 ALA A N 1
ATOM 2820 C CA . ALA A 1 382 ? -43.049 -7.027 44.428 1.00 91.19 382 ALA A CA 1
ATOM 2821 C C . ALA A 1 382 ? -44.407 -7.752 44.532 1.00 91.19 382 ALA A C 1
ATOM 2823 O O . ALA A 1 382 ? -44.709 -8.379 45.543 1.00 91.19 382 ALA A O 1
ATOM 2824 N N . ASP A 1 383 ? -45.252 -7.608 43.510 1.00 90.12 383 ASP A N 1
ATOM 2825 C CA . ASP A 1 383 ? -46.600 -8.175 43.409 1.00 90.12 383 ASP A CA 1
ATOM 2826 C C . ASP A 1 383 ? -46.679 -9.343 42.404 1.00 90.12 383 ASP A C 1
ATOM 2828 O O . ASP A 1 383 ? -47.773 -9.779 42.046 1.00 90.12 383 ASP A O 1
ATOM 2832 N N . GLY A 1 384 ? -45.528 -9.843 41.938 1.00 88.62 384 GLY A N 1
ATOM 2833 C CA . GLY A 1 384 ? -45.431 -10.888 40.917 1.00 88.62 384 GLY A CA 1
ATOM 2834 C C . GLY A 1 384 ? -45.739 -10.438 39.483 1.00 88.62 384 GLY A C 1
ATOM 2835 O O . GLY A 1 384 ? -45.800 -11.284 38.591 1.00 88.62 384 GLY A O 1
ATOM 2836 N N . VAL A 1 385 ? -45.923 -9.136 39.230 1.00 94.00 385 VAL A N 1
ATOM 2837 C CA . VAL A 1 385 ? -46.111 -8.583 37.879 1.00 94.00 385 VAL A CA 1
ATOM 2838 C C . VAL A 1 385 ? -44.796 -8.006 37.360 1.00 94.00 385 VAL A C 1
ATOM 2840 O O . VAL A 1 385 ? -44.070 -7.343 38.098 1.00 94.00 385 VAL A O 1
ATOM 2843 N N . ASP A 1 386 ? -44.491 -8.220 36.079 1.00 94.88 386 ASP A N 1
ATOM 2844 C CA . ASP A 1 386 ? -43.291 -7.645 35.471 1.00 94.88 386 ASP A CA 1
ATOM 2845 C C . ASP A 1 386 ? -43.365 -6.104 35.454 1.00 94.88 386 ASP A C 1
ATOM 2847 O O . ASP A 1 386 ? -44.391 -5.537 35.056 1.00 94.88 386 ASP A O 1
ATOM 2851 N N . PRO A 1 387 ? -42.301 -5.402 35.881 1.00 95.12 387 PRO A N 1
ATOM 2852 C CA . PRO A 1 387 ? -42.231 -3.954 35.769 1.00 95.12 387 PRO A CA 1
ATOM 2853 C C . PRO A 1 387 ? -42.193 -3.496 34.304 1.00 95.12 387 PRO A C 1
ATOM 2855 O O . PRO A 1 387 ? -41.580 -4.135 33.449 1.00 95.12 387 PRO A O 1
ATOM 2858 N N . VAL A 1 388 ? -42.804 -2.343 34.027 1.00 92.25 388 VAL A N 1
ATOM 2859 C CA . VAL A 1 388 ? -42.919 -1.748 32.691 1.00 92.25 388 VAL A CA 1
ATOM 2860 C C . VAL A 1 388 ? -42.188 -0.405 32.649 1.00 92.25 388 VAL A C 1
ATOM 2862 O O . VAL A 1 388 ? -42.585 0.563 33.308 1.00 92.25 388 VAL A O 1
ATOM 2865 N N . ALA A 1 389 ? -41.137 -0.331 31.827 1.00 89.19 389 ALA A N 1
ATOM 2866 C CA . ALA A 1 389 ? -40.400 0.906 31.585 1.00 89.19 389 ALA A CA 1
ATOM 2867 C C . ALA A 1 389 ? -41.327 2.005 31.032 1.00 89.19 389 ALA A C 1
ATOM 2869 O O . ALA A 1 389 ? -42.156 1.767 30.153 1.00 89.19 389 ALA A O 1
ATOM 2870 N N . GLY A 1 390 ? -41.213 3.214 31.585 1.00 85.38 390 GLY A N 1
ATOM 2871 C CA . GLY A 1 390 ? -42.068 4.361 31.250 1.00 85.38 390 GLY A CA 1
ATOM 2872 C C . GLY A 1 390 ? -43.425 4.407 31.969 1.00 85.38 390 GLY A C 1
ATOM 2873 O O . GLY A 1 390 ? -44.086 5.442 31.918 1.00 85.38 390 GLY A O 1
ATOM 2874 N N . VAL A 1 391 ? -43.829 3.336 32.664 1.00 90.50 391 VAL A N 1
ATOM 2875 C CA . VAL A 1 391 ? -45.027 3.314 33.527 1.00 90.50 391 VAL A CA 1
ATOM 2876 C C . VAL A 1 391 ? -44.632 3.304 35.000 1.00 90.50 391 VAL A C 1
ATOM 2878 O O . VAL A 1 391 ? -45.155 4.094 35.783 1.00 90.50 391 VAL A O 1
ATOM 2881 N N . ASP A 1 392 ? -43.706 2.424 35.376 1.00 93.19 392 ASP A N 1
ATOM 2882 C CA . ASP A 1 392 ? -43.198 2.332 36.743 1.00 93.19 392 ASP A CA 1
ATOM 2883 C C . ASP A 1 392 ? -42.082 3.355 36.994 1.00 93.19 392 ASP A C 1
ATOM 2885 O O . ASP A 1 392 ? -41.376 3.765 36.075 1.00 93.19 392 ASP A O 1
ATOM 2889 N N . THR A 1 393 ? -41.894 3.774 38.246 1.00 93.81 393 THR A N 1
ATOM 2890 C CA . THR A 1 393 ? -40.828 4.721 38.612 1.00 93.81 393 THR A CA 1
ATOM 2891 C C . THR A 1 393 ? -39.499 3.980 38.800 1.00 93.81 393 THR A C 1
ATOM 2893 O O . THR A 1 393 ? -39.435 3.090 39.653 1.00 93.81 393 THR A O 1
ATOM 2896 N N . PRO A 1 394 ? -38.424 4.333 38.071 1.00 95.75 394 PRO A N 1
ATOM 2897 C CA . PRO A 1 394 ? -37.138 3.672 38.231 1.00 95.75 394 PRO A CA 1
ATOM 2898 C C . PRO A 1 394 ? -36.357 4.211 39.430 1.00 95.75 394 PRO A C 1
ATOM 2900 O O . PRO A 1 394 ? -36.459 5.380 39.803 1.00 95.75 394 PRO A O 1
ATOM 2903 N N . THR A 1 395 ? -35.475 3.370 39.965 1.00 95.12 395 THR A N 1
ATOM 2904 C CA . THR A 1 395 ? -34.298 3.834 40.703 1.00 95.12 395 THR A CA 1
ATOM 2905 C C . THR A 1 395 ? -33.184 4.125 39.704 1.00 95.12 395 THR A C 1
ATOM 2907 O O . THR A 1 395 ? -32.803 3.246 38.929 1.00 95.12 395 THR A O 1
ATOM 2910 N N . GLU A 1 396 ? -32.667 5.351 39.713 1.00 95.00 396 GLU A N 1
ATOM 2911 C CA . GLU A 1 396 ? -31.592 5.781 38.817 1.00 95.00 396 GLU A CA 1
ATOM 2912 C C . GLU A 1 396 ? -30.226 5.679 39.502 1.00 95.00 396 GLU A C 1
ATOM 2914 O O . GLU A 1 396 ? -30.037 6.159 40.621 1.00 95.00 396 GLU A O 1
ATOM 2919 N N . ILE A 1 397 ? -29.257 5.067 38.819 1.00 93.56 397 ILE A N 1
ATOM 2920 C CA . ILE A 1 397 ? -27.873 4.950 39.290 1.00 93.56 397 ILE A CA 1
ATOM 2921 C C . ILE A 1 397 ? -26.935 5.376 38.167 1.00 93.56 397 ILE A C 1
ATOM 2923 O O . ILE A 1 397 ? -26.936 4.782 37.093 1.00 93.56 397 ILE A O 1
ATOM 2927 N N . SER A 1 398 ? -26.092 6.378 38.405 1.00 92.75 398 SER A N 1
ATOM 2928 C CA . SER A 1 398 ? -25.117 6.827 37.406 1.00 92.75 398 SER A CA 1
ATOM 2929 C C . SER A 1 398 ? -24.129 5.716 37.040 1.00 92.75 398 SER A C 1
ATOM 2931 O O . SER A 1 398 ? -23.564 5.051 37.911 1.00 92.75 398 SER A O 1
ATOM 2933 N N . MET A 1 399 ? -23.866 5.543 35.746 1.00 91.75 399 MET A N 1
ATOM 2934 C CA . MET A 1 399 ? -22.819 4.648 35.263 1.00 91.75 399 MET A CA 1
ATOM 2935 C C . MET A 1 399 ? -21.451 5.267 35.556 1.00 91.75 399 MET A C 1
ATOM 2937 O O . MET A 1 399 ? -21.089 6.305 35.001 1.00 91.75 399 MET A O 1
ATOM 2941 N 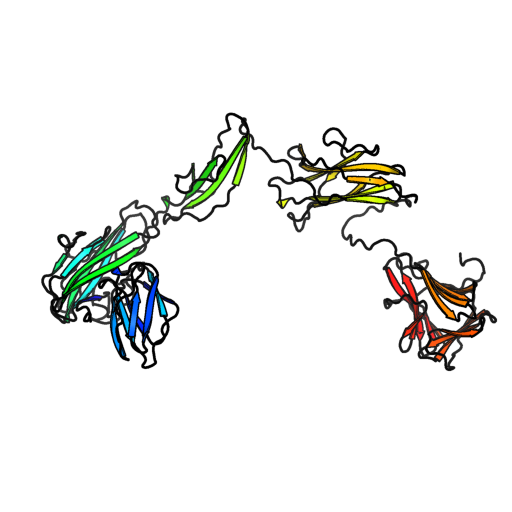N . ALA A 1 400 ? -20.663 4.622 36.415 1.00 78.62 400 ALA A N 1
ATOM 2942 C CA . ALA A 1 400 ? -19.292 5.043 36.659 1.00 78.62 400 ALA A CA 1
ATOM 2943 C C . ALA A 1 400 ? -18.414 4.678 35.453 1.00 78.62 400 ALA A C 1
ATOM 2945 O O . ALA A 1 400 ? -18.242 3.501 35.129 1.00 78.62 400 ALA A O 1
ATOM 2946 N N . ALA A 1 401 ? -17.848 5.682 34.784 1.00 65.00 401 ALA A N 1
ATOM 2947 C CA . ALA A 1 401 ? -16.835 5.448 33.766 1.00 65.00 401 ALA A CA 1
ATOM 2948 C C . ALA A 1 401 ? -15.530 4.979 34.420 1.00 65.00 401 ALA A C 1
ATOM 2950 O O . ALA A 1 401 ? -15.057 5.583 35.384 1.00 65.00 401 ALA A O 1
ATOM 2951 N N . SER A 1 402 ? -14.925 3.916 33.883 1.00 57.78 402 SER A N 1
ATOM 2952 C CA . SER A 1 402 ? -13.551 3.575 34.250 1.00 57.78 402 SER A CA 1
ATOM 2953 C C . SER A 1 402 ? -12.626 4.684 33.751 1.00 57.78 402 SER A C 1
ATOM 2955 O O . SER A 1 402 ? -12.590 4.980 32.558 1.00 57.78 402 SER A O 1
ATOM 2957 N N . VAL A 1 403 ? -11.879 5.299 34.670 1.00 53.75 403 VAL A N 1
ATOM 2958 C CA . VAL A 1 403 ? -10.941 6.396 34.365 1.00 53.75 403 VAL A CA 1
ATOM 2959 C C . VAL A 1 403 ? -9.731 5.892 33.563 1.00 53.75 403 VAL A C 1
ATOM 2961 O O . VAL A 1 403 ? -9.096 6.660 32.852 1.00 53.75 403 VAL A O 1
ATOM 2964 N N . ILE A 1 404 ? -9.422 4.595 33.663 1.00 49.81 404 ILE A N 1
ATOM 2965 C CA . ILE A 1 404 ? -8.254 3.970 33.024 1.00 49.81 404 ILE A CA 1
ATOM 2966 C C . ILE A 1 404 ? -8.631 3.352 31.669 1.00 49.81 404 ILE A C 1
ATOM 2968 O O . ILE A 1 404 ? -7.835 3.383 30.737 1.00 49.81 404 ILE A O 1
ATOM 2972 N N . TYR A 1 405 ? -9.856 2.835 31.538 1.00 54.53 405 TYR A N 1
ATOM 2973 C CA . TYR A 1 405 ? -10.350 2.218 30.307 1.00 54.53 405 TYR A CA 1
ATOM 2974 C C . TYR A 1 405 ? -11.752 2.746 29.990 1.00 54.53 405 TYR A C 1
ATOM 2976 O O . TYR A 1 405 ? -12.743 2.107 30.348 1.00 54.53 405 TYR A O 1
ATOM 2984 N N . PRO A 1 406 ? -11.878 3.908 29.328 1.00 52.94 406 PRO A N 1
ATOM 2985 C CA . PRO A 1 406 ? -13.183 4.501 29.039 1.00 52.94 406 PRO A CA 1
ATOM 2986 C C . PRO A 1 406 ? -14.084 3.580 28.200 1.00 52.94 406 PRO A C 1
ATOM 2988 O O . PRO A 1 406 ? -15.305 3.649 28.351 1.00 52.94 406 PRO A O 1
ATOM 2991 N N . THR A 1 407 ? -13.492 2.673 27.415 1.00 56.28 407 THR A N 1
ATOM 2992 C CA . THR A 1 407 ? -14.146 1.630 26.606 1.00 56.28 407 THR A CA 1
ATOM 2993 C C . THR A 1 407 ? -14.438 0.321 27.350 1.00 56.28 407 THR A C 1
ATOM 2995 O O . THR A 1 407 ? -15.096 -0.547 26.789 1.00 56.28 407 THR A O 1
ATOM 2998 N N . ALA A 1 408 ? -13.987 0.146 28.598 1.00 64.50 408 ALA A N 1
ATOM 2999 C CA . ALA A 1 408 ? -14.333 -1.041 29.379 1.00 64.50 408 ALA A CA 1
ATOM 3000 C C . ALA A 1 408 ? -15.820 -1.032 29.768 1.00 64.50 408 ALA A C 1
ATOM 3002 O O . ALA A 1 408 ? -16.396 0.031 30.042 1.00 64.50 408 ALA A O 1
ATOM 3003 N N . GLY A 1 409 ? -16.418 -2.226 29.831 1.00 78.19 409 GLY A N 1
ATOM 3004 C CA . GLY A 1 409 ? -17.807 -2.414 30.240 1.00 78.19 409 GLY A CA 1
ATOM 3005 C C . GLY A 1 409 ? -18.133 -1.723 31.565 1.00 78.19 409 GLY A C 1
ATOM 3006 O O . GLY A 1 409 ? -17.334 -1.701 32.504 1.00 78.19 409 GLY A O 1
ATOM 3007 N N . ARG A 1 410 ? -19.311 -1.107 31.622 1.00 86.06 410 ARG A N 1
ATOM 3008 C CA . ARG A 1 410 ? -19.915 -0.549 32.829 1.00 86.06 410 ARG A CA 1
ATOM 3009 C C . ARG A 1 410 ? -20.599 -1.688 33.572 1.00 86.06 410 ARG A C 1
ATOM 3011 O O . ARG A 1 410 ? -21.358 -2.436 32.966 1.00 86.06 410 ARG A O 1
ATOM 3018 N N . VAL A 1 411 ? -20.360 -1.791 34.875 1.00 89.19 411 VAL A N 1
ATOM 3019 C CA . VAL A 1 411 ? -20.948 -2.838 35.722 1.00 89.19 411 VAL A CA 1
ATOM 3020 C C . VAL A 1 411 ? -21.864 -2.195 36.755 1.00 89.19 411 VAL A C 1
ATOM 3022 O O . VAL A 1 411 ? -21.466 -1.264 37.459 1.00 89.19 411 VAL A O 1
ATOM 3025 N N . LEU A 1 412 ? -23.090 -2.696 36.845 1.00 89.56 412 LEU A N 1
ATOM 3026 C CA . LEU A 1 412 ? -24.029 -2.409 37.917 1.00 89.56 412 LEU A CA 1
ATOM 3027 C C . LEU A 1 412 ? -23.828 -3.427 39.039 1.00 89.56 412 LEU A C 1
ATOM 3029 O O . LEU A 1 412 ? -23.766 -4.630 38.795 1.00 89.56 412 LEU A O 1
ATOM 3033 N N . ASN A 1 413 ? -23.758 -2.939 40.273 1.00 90.88 413 ASN A N 1
ATOM 3034 C CA . ASN A 1 413 ? -23.810 -3.765 41.469 1.00 90.88 413 ASN A CA 1
ATOM 3035 C C . ASN A 1 413 ? -24.496 -2.969 42.574 1.00 90.88 413 ASN A C 1
ATOM 3037 O O . ASN A 1 413 ? -23.877 -2.101 43.189 1.00 90.88 413 ASN A O 1
ATOM 3041 N N . THR A 1 414 ? -25.788 -3.205 42.766 1.00 90.75 414 THR A N 1
ATOM 3042 C CA . THR A 1 414 ? -26.579 -2.448 43.736 1.00 90.75 414 THR A CA 1
ATOM 3043 C C . THR A 1 414 ? -27.476 -3.357 44.552 1.00 90.75 414 THR A C 1
ATOM 3045 O O . THR A 1 414 ? -27.751 -4.493 44.166 1.00 90.75 414 THR A O 1
ATOM 3048 N N . THR A 1 415 ? -27.946 -2.831 45.673 1.00 90.94 415 THR A N 1
ATOM 3049 C CA . THR A 1 415 ? -28.889 -3.497 46.558 1.00 90.94 415 THR A CA 1
ATOM 3050 C C . THR A 1 415 ? -30.196 -2.709 46.585 1.00 90.94 415 THR A C 1
ATOM 3052 O O . THR A 1 415 ? -30.175 -1.486 46.713 1.00 90.94 415 THR A O 1
ATOM 3055 N N . ILE A 1 416 ? -31.322 -3.407 46.452 1.00 89.44 416 ILE A N 1
ATOM 3056 C CA . ILE A 1 416 ? -32.686 -2.860 46.457 1.00 89.44 416 ILE A CA 1
ATOM 3057 C C . ILE A 1 416 ? -33.530 -3.560 47.533 1.00 89.44 416 ILE A C 1
ATOM 3059 O O . ILE A 1 416 ? -33.207 -4.671 47.948 1.00 89.44 416 ILE A O 1
ATOM 3063 N N . GLY A 1 417 ? -34.612 -2.923 47.980 1.00 88.31 417 GLY A N 1
ATOM 3064 C CA . GLY A 1 417 ? -35.466 -3.421 49.066 1.00 88.31 417 GLY A CA 1
ATOM 3065 C C . GLY A 1 417 ? -35.329 -2.605 50.360 1.00 88.31 417 GLY A C 1
ATOM 3066 O O . GLY A 1 417 ? -34.898 -1.449 50.301 1.00 88.31 417 GLY A O 1
ATOM 3067 N N . PRO A 1 418 ? -35.708 -3.168 51.525 1.00 88.88 418 PRO A N 1
ATOM 3068 C CA . PRO A 1 418 ? -36.112 -4.562 51.745 1.00 88.88 418 PRO A CA 1
ATOM 3069 C C . PRO A 1 418 ? -37.531 -4.886 51.242 1.00 88.88 418 PRO A C 1
ATOM 3071 O O . PRO A 1 418 ? -38.393 -4.009 51.177 1.00 88.88 418 PRO A O 1
ATOM 3074 N N . TYR A 1 419 ? -37.777 -6.158 50.933 1.00 88.12 419 TYR A N 1
ATOM 3075 C CA . TYR A 1 419 ? -39.071 -6.722 50.542 1.00 88.12 419 TYR A CA 1
ATOM 3076 C C . TYR A 1 419 ? -39.541 -7.767 51.573 1.00 88.12 419 TYR A C 1
ATOM 3078 O O . TYR A 1 419 ? -38.705 -8.381 52.240 1.00 88.12 419 TYR A O 1
ATOM 3086 N N . PRO A 1 420 ? -40.861 -7.985 51.738 1.00 84.19 420 PRO A N 1
ATOM 3087 C CA . PRO A 1 420 ? -41.369 -9.015 52.643 1.00 84.19 420 PRO A CA 1
ATOM 3088 C C . PRO A 1 420 ? -40.913 -10.423 52.236 1.00 84.19 420 PRO A C 1
ATOM 3090 O O . PRO A 1 420 ? -40.793 -10.719 51.045 1.00 84.19 420 PRO A O 1
ATOM 3093 N N . LEU A 1 421 ? -40.730 -11.300 53.225 1.00 83.12 421 LEU A N 1
ATOM 3094 C CA . LEU A 1 421 ? -40.463 -12.725 53.005 1.00 83.12 421 LEU A CA 1
ATOM 3095 C C . LEU A 1 421 ? -41.537 -13.347 52.096 1.00 83.12 421 LEU A C 1
ATOM 3097 O O . LEU A 1 421 ? -42.707 -12.971 52.180 1.00 83.12 421 LEU A O 1
ATOM 3101 N N . ASP A 1 422 ? -41.122 -14.275 51.234 1.00 85.38 422 ASP A N 1
ATOM 3102 C CA . ASP A 1 422 ? -41.949 -14.983 50.249 1.00 85.38 422 ASP A CA 1
ATOM 3103 C C . ASP A 1 422 ? -42.580 -14.090 49.161 1.00 85.38 422 ASP A C 1
ATOM 3105 O O . ASP A 1 422 ? -43.413 -14.554 48.380 1.00 85.38 422 ASP A O 1
ATOM 3109 N N . SER A 1 423 ? -42.174 -12.817 49.056 1.00 88.25 423 SER A N 1
ATOM 3110 C CA . SER A 1 423 ? -42.626 -11.945 47.963 1.00 88.25 423 SER A CA 1
ATOM 3111 C C . SER A 1 423 ? -42.002 -12.366 46.633 1.00 88.25 423 SER A C 1
ATOM 3113 O O . SER A 1 423 ? -40.799 -12.623 46.561 1.00 88.25 423 SER A O 1
ATOM 3115 N N . ASP A 1 424 ? -42.809 -12.377 45.570 1.00 93.19 424 ASP A N 1
ATOM 3116 C CA . ASP A 1 424 ? -42.339 -12.503 44.188 1.00 93.19 424 ASP A CA 1
ATOM 3117 C C . ASP A 1 424 ? -41.922 -11.122 43.668 1.00 93.19 424 ASP A C 1
ATOM 3119 O O . ASP A 1 424 ? -42.763 -10.255 43.403 1.00 93.19 424 ASP A O 1
ATOM 3123 N N . VAL A 1 425 ? -40.609 -10.910 43.565 1.00 94.06 425 VAL A N 1
ATOM 3124 C CA . VAL A 1 425 ? -40.014 -9.653 43.113 1.00 94.06 425 VAL A CA 1
ATOM 3125 C C . VAL A 1 425 ? -39.502 -9.796 41.685 1.00 94.06 425 VAL A C 1
ATOM 3127 O O . VAL A 1 425 ? -38.723 -10.693 41.360 1.00 94.06 425 VAL A O 1
ATOM 3130 N N . ARG A 1 426 ? -39.914 -8.862 40.829 1.00 96.06 426 ARG A N 1
ATOM 3131 C CA . ARG A 1 426 ? -39.573 -8.771 39.407 1.00 96.06 426 ARG A CA 1
ATOM 3132 C C . ARG A 1 426 ? -38.771 -7.495 39.168 1.00 96.06 426 ARG A C 1
ATOM 3134 O O . ARG A 1 426 ? -39.202 -6.415 39.572 1.00 96.06 426 ARG A O 1
ATOM 3141 N N . VAL A 1 427 ? -37.613 -7.610 38.518 1.00 95.88 427 VAL A N 1
ATOM 3142 C CA . VAL A 1 427 ? -36.681 -6.497 38.268 1.00 95.88 427 VAL A CA 1
ATOM 3143 C C . VAL A 1 427 ? -36.383 -6.369 36.777 1.00 95.88 427 VAL A C 1
ATOM 3145 O O . VAL A 1 427 ? -35.948 -7.332 36.149 1.00 95.88 427 VAL A O 1
ATOM 3148 N N . LEU A 1 428 ? -36.546 -5.168 36.224 1.00 96.56 428 LEU A N 1
ATOM 3149 C CA . LEU A 1 428 ? -36.112 -4.803 34.874 1.00 96.56 428 LEU A CA 1
ATOM 3150 C C . LEU A 1 428 ? -34.992 -3.764 34.973 1.00 96.56 428 LEU A C 1
ATOM 3152 O O . LEU A 1 428 ? -35.132 -2.762 35.675 1.00 96.56 428 LEU A O 1
ATOM 3156 N N . VAL A 1 429 ? -33.890 -3.996 34.260 1.00 96.12 429 VAL A N 1
ATOM 3157 C CA . VAL A 1 429 ? -32.752 -3.071 34.194 1.00 96.12 429 VAL A CA 1
ATOM 3158 C C . VAL A 1 429 ? -32.614 -2.545 32.770 1.00 96.12 429 VAL A C 1
ATOM 3160 O O . VAL A 1 429 ? -32.531 -3.325 31.822 1.00 96.12 429 VAL A O 1
ATOM 3163 N N . THR A 1 430 ? -32.559 -1.225 32.621 1.00 96.44 430 THR A N 1
ATOM 3164 C CA . THR A 1 430 ? -32.379 -0.539 31.338 1.00 96.44 430 THR A CA 1
ATOM 3165 C C . THR A 1 430 ? -31.185 0.418 31.388 1.00 96.44 430 THR A C 1
ATOM 3167 O O . THR A 1 430 ? -30.757 0.882 32.452 1.00 96.44 430 THR A O 1
ATOM 3170 N N . ALA A 1 431 ? -30.616 0.694 30.215 1.00 95.62 431 ALA A N 1
ATOM 3171 C CA . ALA A 1 431 ? -29.604 1.719 30.012 1.00 95.62 431 ALA A CA 1
ATOM 3172 C C . ALA A 1 431 ? -30.284 3.017 29.555 1.00 95.62 431 ALA A C 1
ATOM 3174 O O . ALA A 1 431 ? -31.077 3.019 28.613 1.00 95.62 431 ALA A O 1
ATOM 3175 N N . TYR A 1 432 ? -29.964 4.125 30.216 1.00 95.38 432 TYR A N 1
ATOM 3176 C CA . TYR A 1 432 ? -30.527 5.444 29.956 1.00 95.38 432 TYR A CA 1
ATOM 3177 C C . TYR A 1 432 ? -29.424 6.460 29.657 1.00 95.38 432 TYR A C 1
ATOM 3179 O O . TYR A 1 432 ? -28.387 6.519 30.328 1.00 95.38 432 TYR A O 1
ATOM 3187 N N . ARG A 1 433 ? -29.658 7.284 28.637 1.00 94.31 433 ARG A N 1
ATOM 3188 C CA . ARG A 1 433 ? -28.785 8.381 28.227 1.00 94.31 433 ARG A CA 1
ATOM 3189 C C . ARG A 1 433 ? -29.463 9.704 28.544 1.00 94.31 433 ARG A C 1
ATOM 3191 O O . ARG A 1 433 ? -30.374 10.135 27.837 1.00 94.31 433 ARG A O 1
ATOM 3198 N N . SER A 1 434 ? -28.983 10.376 29.588 1.00 91.50 434 SER A N 1
ATOM 3199 C CA . SER A 1 434 ? -29.616 11.605 30.078 1.00 91.50 434 SER A CA 1
ATOM 3200 C C . SER A 1 434 ? -29.534 12.791 29.112 1.00 91.50 434 SER A C 1
ATOM 3202 O O . SER A 1 434 ? -30.407 13.651 29.159 1.00 91.50 434 SER A O 1
ATOM 3204 N N . SER A 1 435 ? -28.544 12.834 28.211 1.00 87.00 435 SER A N 1
ATOM 3205 C CA . SER A 1 435 ? -28.373 13.939 27.253 1.00 87.00 435 SER A CA 1
ATOM 3206 C C . SER A 1 435 ? -29.458 14.003 26.177 1.00 87.00 435 SER A C 1
ATOM 3208 O O . SER A 1 435 ? -29.744 15.088 25.683 1.00 87.00 435 SER A O 1
ATOM 3210 N N . SER A 1 436 ? -30.065 12.868 25.823 1.00 86.62 436 SER A N 1
ATOM 3211 C CA . SER A 1 436 ? -31.127 12.790 24.809 1.00 86.62 436 SER A CA 1
ATOM 3212 C C . SER A 1 436 ? -32.419 12.176 25.348 1.00 86.62 436 SER A C 1
ATOM 3214 O O . SER A 1 436 ? -33.269 11.777 24.560 1.00 86.62 436 SER A O 1
ATOM 3216 N N . ALA A 1 437 ? -32.522 12.006 26.670 1.00 90.44 437 ALA A N 1
ATOM 3217 C CA . ALA A 1 437 ? -33.616 11.305 27.341 1.00 90.44 437 ALA A CA 1
ATOM 3218 C C . ALA A 1 437 ? -33.998 9.954 26.693 1.00 90.44 437 ALA A C 1
ATOM 3220 O O . ALA A 1 437 ? -35.173 9.600 26.627 1.00 90.44 437 ALA A O 1
ATOM 3221 N N . ALA A 1 438 ? -33.003 9.205 26.203 1.00 90.94 438 ALA A N 1
ATOM 3222 C CA . ALA A 1 438 ? -33.215 7.953 25.479 1.00 90.94 438 ALA A CA 1
ATOM 3223 C C . ALA A 1 438 ? -32.966 6.744 26.383 1.00 90.94 438 ALA A C 1
ATOM 3225 O O . ALA A 1 438 ? -31.992 6.721 27.138 1.00 90.94 438 ALA A O 1
ATOM 3226 N N . GLU A 1 439 ? -33.817 5.728 26.273 1.00 94.12 439 GLU A N 1
ATOM 3227 C CA . GLU A 1 439 ? -33.770 4.516 27.087 1.00 94.12 439 GLU A CA 1
ATOM 3228 C C . GLU A 1 439 ? -33.755 3.262 26.207 1.00 94.12 439 GLU A C 1
ATOM 3230 O O . GLU A 1 439 ? -34.447 3.202 25.191 1.00 94.12 439 GLU A O 1
ATOM 3235 N N . SER A 1 440 ? -32.959 2.265 26.591 1.00 93.94 440 SER A N 1
ATOM 3236 C CA . SER A 1 440 ? -32.892 0.962 25.921 1.00 93.94 440 SER A CA 1
ATOM 3237 C C . SER A 1 440 ? -34.237 0.222 25.977 1.00 93.94 440 SER A C 1
ATOM 3239 O O . SER A 1 440 ? -34.929 0.282 26.993 1.00 93.94 440 SER A O 1
ATOM 3241 N N . THR A 1 441 ? -34.566 -0.565 24.954 1.00 88.31 441 THR A N 1
ATOM 3242 C CA . THR A 1 441 ? -35.893 -1.188 24.754 1.00 88.31 441 THR A CA 1
ATOM 3243 C C . THR A 1 441 ? -36.094 -2.551 25.436 1.00 88.31 441 THR A C 1
ATOM 3245 O O . THR A 1 441 ? -36.903 -3.364 24.989 1.00 88.31 441 THR A O 1
ATOM 3248 N N . ASN A 1 442 ? -35.374 -2.832 26.523 1.00 85.44 442 ASN A N 1
ATOM 3249 C CA . ASN A 1 442 ? -35.487 -4.112 27.229 1.00 85.44 442 ASN A CA 1
ATOM 3250 C C . ASN A 1 442 ? -36.870 -4.312 27.844 1.00 85.44 442 ASN A C 1
ATOM 3252 O O . ASN A 1 442 ? -37.401 -3.414 28.491 1.00 85.44 442 ASN A O 1
ATOM 3256 N N . THR A 1 443 ? -37.409 -5.522 27.708 1.00 85.62 443 THR A N 1
ATOM 3257 C CA . THR A 1 443 ? -38.726 -5.894 28.255 1.00 85.62 443 THR A CA 1
ATOM 3258 C C . THR A 1 443 ? -38.694 -7.128 29.153 1.00 85.62 443 THR A C 1
ATOM 3260 O O . THR A 1 443 ? -39.691 -7.436 29.794 1.00 85.62 443 THR A O 1
ATOM 3263 N N . THR A 1 444 ? -37.574 -7.854 29.216 1.00 90.06 444 THR A N 1
ATOM 3264 C CA . THR A 1 444 ? -37.473 -9.087 30.012 1.00 90.06 444 THR A CA 1
ATOM 3265 C C . THR A 1 444 ? -37.087 -8.763 31.452 1.00 90.06 444 THR A C 1
ATOM 3267 O O . THR A 1 444 ? -35.963 -8.333 31.712 1.00 90.06 444 THR A O 1
ATOM 3270 N N . ALA A 1 445 ? -38.008 -8.988 32.389 1.00 92.38 445 ALA A N 1
ATOM 3271 C CA . ALA A 1 445 ? -37.732 -8.877 33.815 1.00 92.38 445 ALA A CA 1
ATOM 3272 C C . ALA A 1 445 ? -37.086 -10.161 34.364 1.00 92.38 445 ALA A C 1
ATOM 3274 O O . ALA A 1 445 ? -37.385 -11.274 33.933 1.00 92.38 445 ALA A O 1
ATOM 3275 N N . THR A 1 446 ? -36.208 -10.005 35.352 1.00 94.75 446 THR A N 1
ATOM 3276 C CA . THR A 1 446 ? -35.652 -11.107 36.147 1.00 94.75 446 THR A CA 1
ATOM 3277 C C . THR A 1 446 ? -36.471 -11.266 37.424 1.00 94.75 446 THR A C 1
ATOM 3279 O O . THR A 1 446 ? -36.714 -10.283 38.123 1.00 94.75 446 THR A O 1
ATOM 3282 N N . SER A 1 447 ? -36.895 -12.491 37.734 1.00 93.38 447 SER A N 1
ATOM 3283 C CA . SER A 1 447 ? -37.737 -12.803 38.894 1.00 93.38 447 SER A CA 1
ATOM 3284 C C . SER A 1 447 ? -36.978 -13.498 40.013 1.00 93.38 447 SER A C 1
ATOM 3286 O O . SER A 1 447 ? -36.137 -14.357 39.740 1.00 93.38 447 SER A O 1
ATOM 3288 N N . ILE A 1 448 ? -37.349 -13.217 41.258 1.00 91.88 448 ILE A N 1
ATOM 3289 C CA . ILE A 1 448 ? -36.859 -13.924 42.440 1.00 91.88 448 ILE A CA 1
ATOM 3290 C C . ILE A 1 448 ? -37.932 -13.969 43.533 1.00 91.88 448 ILE A C 1
ATOM 3292 O O . ILE A 1 448 ? -38.682 -13.015 43.717 1.00 91.88 448 ILE A O 1
ATOM 3296 N N . THR A 1 449 ? -37.980 -15.067 44.286 1.00 90.94 449 THR A N 1
ATOM 3297 C CA . THR A 1 449 ? -38.750 -15.149 45.534 1.00 90.94 449 THR A CA 1
ATOM 3298 C C . THR A 1 449 ? -37.827 -14.843 46.710 1.00 90.94 449 THR A C 1
ATOM 3300 O O . THR A 1 449 ? -36.773 -15.465 46.835 1.00 90.94 449 THR A O 1
ATOM 3303 N N . VAL A 1 450 ? -38.208 -13.885 47.555 1.00 85.31 450 VAL A N 1
ATOM 3304 C CA . VAL A 1 450 ? -37.413 -13.445 48.718 1.00 85.31 450 VAL A CA 1
ATOM 3305 C C . VAL A 1 450 ? -37.429 -14.529 49.801 1.00 85.31 450 VAL A C 1
ATOM 3307 O O . VAL A 1 450 ? -38.501 -14.885 50.282 1.00 85.31 450 VAL A O 1
ATOM 3310 N N . GLY A 1 451 ? -36.267 -15.046 50.203 1.00 75.50 451 GLY A N 1
ATOM 3311 C CA . GLY A 1 451 ? -36.136 -16.250 51.031 1.00 75.50 451 GLY A CA 1
ATOM 3312 C C . GLY A 1 451 ? -35.410 -16.097 52.376 1.00 75.50 451 GLY A C 1
ATOM 3313 O O . GLY A 1 451 ? -35.313 -17.085 53.102 1.00 75.50 451 GLY A O 1
ATOM 3314 N N . THR A 1 452 ? -34.884 -14.924 52.760 1.00 60.78 452 THR A N 1
ATOM 3315 C CA . THR A 1 452 ? -34.091 -14.813 54.011 1.00 60.78 452 THR A CA 1
ATOM 3316 C C . THR A 1 452 ? -34.902 -14.519 55.285 1.00 60.78 452 THR A C 1
ATOM 3318 O O . THR A 1 452 ? -35.675 -13.564 55.322 1.00 60.78 452 THR A O 1
ATOM 3321 N N . THR A 1 453 ? -34.635 -15.263 56.373 1.00 45.44 453 THR A N 1
ATOM 3322 C CA . THR A 1 453 ? -35.174 -15.049 57.740 1.00 45.44 453 THR A CA 1
ATOM 3323 C C . THR A 1 453 ? -34.231 -14.322 58.711 1.00 45.44 453 THR A C 1
ATOM 3325 O O . THR A 1 453 ? -34.630 -14.048 59.844 1.00 45.44 453 THR A O 1
ATOM 3328 N N . ASP A 1 454 ? -32.997 -13.996 58.316 1.00 47.47 454 ASP A N 1
ATOM 3329 C CA . ASP A 1 454 ? -32.030 -13.390 59.239 1.00 47.47 454 ASP A CA 1
ATOM 3330 C C . ASP A 1 454 ? -32.166 -11.855 59.297 1.00 47.47 454 ASP A C 1
ATOM 3332 O O . ASP A 1 454 ? -32.154 -11.193 58.252 1.00 47.47 454 ASP A O 1
ATOM 3336 N N . PRO A 1 455 ? -32.272 -11.247 60.498 1.00 47.25 455 PRO A N 1
ATOM 3337 C CA . PRO A 1 455 ? -32.320 -9.798 60.636 1.00 47.25 455 PRO A CA 1
ATOM 3338 C C . PRO A 1 455 ? -31.012 -9.171 60.145 1.00 47.25 455 PRO A C 1
ATOM 3340 O O . PRO A 1 455 ? -29.915 -9.605 60.506 1.00 47.25 455 PRO A O 1
ATOM 3343 N N . ALA A 1 456 ? -31.125 -8.103 59.350 1.00 44.78 456 ALA A N 1
ATOM 3344 C CA . ALA A 1 456 ? -29.973 -7.311 58.948 1.00 44.78 456 ALA A CA 1
ATOM 3345 C C . ALA A 1 456 ? -29.220 -6.828 60.200 1.00 44.78 456 ALA A C 1
ATOM 3347 O O . ALA A 1 456 ? -29.775 -6.131 61.052 1.00 44.78 456 ALA A O 1
ATOM 3348 N N . SER A 1 457 ? -27.941 -7.195 60.319 1.00 38.12 457 SER A N 1
ATOM 3349 C CA . SER A 1 457 ? -27.066 -6.622 61.347 1.00 38.12 457 SER A CA 1
ATOM 3350 C C . SER A 1 457 ? -27.036 -5.091 61.197 1.00 38.12 457 SER A C 1
ATOM 3352 O O . SER A 1 457 ? -27.024 -4.608 60.061 1.00 38.12 457 SER A O 1
ATOM 3354 N N . PRO A 1 458 ? -27.015 -4.302 62.290 1.00 33.00 458 PRO A N 1
ATOM 3355 C CA . PRO A 1 458 ? -27.029 -2.845 62.205 1.00 33.00 458 PRO A CA 1
ATOM 3356 C C . PRO A 1 458 ? -25.865 -2.344 61.339 1.00 33.00 458 PRO A C 1
ATOM 3358 O O . PRO A 1 458 ? -24.693 -2.489 61.694 1.00 33.00 458 PRO A O 1
ATOM 3361 N N . LYS A 1 459 ? -26.198 -1.756 60.182 1.00 34.34 459 LYS A N 1
ATOM 3362 C CA . LYS A 1 459 ? -25.234 -1.147 59.261 1.00 34.34 459 LYS A CA 1
ATOM 3363 C C . LYS A 1 459 ? -24.681 0.122 59.920 1.00 34.34 459 LYS A C 1
ATOM 3365 O O . LYS A 1 459 ? -25.285 1.189 59.844 1.00 34.34 459 LYS A O 1
ATOM 3370 N N . VAL A 1 460 ? -23.527 0.027 60.584 1.00 29.80 460 VAL A N 1
ATOM 3371 C CA . VAL A 1 460 ? -22.763 1.215 60.992 1.00 29.80 460 VAL A CA 1
ATOM 3372 C C . VAL A 1 460 ? -22.127 1.787 59.728 1.00 29.80 460 VAL A C 1
ATOM 3374 O O . VAL A 1 460 ? -21.114 1.282 59.247 1.00 29.80 460 VAL A O 1
ATOM 3377 N N . GLY A 1 461 ? -22.751 2.817 59.157 1.00 30.14 461 GLY A N 1
ATOM 3378 C CA . GLY A 1 461 ? -22.209 3.529 58.006 1.00 30.14 461 GLY A CA 1
ATOM 3379 C C . GLY A 1 461 ? -20.852 4.140 58.348 1.00 30.14 461 GLY A C 1
ATOM 3380 O O . GLY A 1 461 ? -20.776 5.127 59.077 1.00 30.14 461 GLY A O 1
ATOM 3381 N N . ARG A 1 462 ? -19.769 3.569 57.816 1.00 31.45 462 ARG A N 1
ATOM 3382 C CA . ARG A 1 462 ? -18.476 4.251 57.740 1.00 31.45 462 ARG A CA 1
ATOM 3383 C C . ARG A 1 462 ? -18.402 4.994 56.411 1.00 31.45 462 ARG A C 1
ATOM 3385 O O . ARG A 1 462 ? -18.120 4.409 55.372 1.00 31.45 462 ARG A O 1
ATOM 3392 N N . LEU A 1 463 ? -18.658 6.300 56.469 1.00 35.59 463 LEU A N 1
ATOM 3393 C CA . LEU A 1 463 ? -18.135 7.255 55.495 1.00 35.59 463 LEU A CA 1
ATOM 3394 C C . LEU A 1 463 ? -16.603 7.191 55.557 1.00 35.59 463 LEU A C 1
ATOM 3396 O O . LEU A 1 463 ? -16.046 7.468 56.611 1.00 35.59 463 LEU A O 1
ATOM 3400 N N . PHE A 1 464 ? -15.938 6.771 54.482 1.00 32.31 464 PHE A N 1
ATOM 3401 C CA . PHE A 1 464 ? -14.902 7.537 53.774 1.00 32.31 464 PHE A CA 1
ATOM 3402 C C . PHE A 1 464 ? -14.313 6.707 52.620 1.00 32.31 464 PHE A C 1
ATOM 3404 O O . PHE A 1 464 ? -14.245 5.483 52.660 1.00 32.31 464 PHE A O 1
ATOM 3411 N N . ALA A 1 465 ? -13.977 7.433 51.558 1.00 33.84 465 ALA A N 1
ATOM 3412 C CA . ALA A 1 465 ? -13.776 7.002 50.186 1.00 33.84 465 ALA A CA 1
ATOM 3413 C C . ALA A 1 465 ? -12.585 6.062 49.924 1.00 33.84 465 ALA A C 1
ATOM 3415 O O . ALA A 1 465 ? -11.501 6.253 50.460 1.00 33.84 465 ALA A O 1
ATOM 3416 N N . GLY A 1 466 ? -12.772 5.194 48.923 1.00 31.06 466 GLY A N 1
ATOM 3417 C CA . GLY A 1 466 ? -11.816 5.089 47.820 1.00 31.06 466 GLY A CA 1
ATOM 3418 C C . GLY A 1 466 ? -10.791 3.955 47.874 1.00 31.06 466 GLY A C 1
ATOM 3419 O O . GLY A 1 466 ? -9.727 4.105 48.455 1.00 31.06 466 GLY A O 1
ATOM 3420 N N . ILE A 1 467 ? -11.066 2.933 47.052 1.00 33.44 467 ILE A N 1
ATOM 3421 C CA . ILE A 1 467 ? -10.118 2.001 46.409 1.00 33.44 467 ILE A CA 1
ATOM 3422 C C . ILE A 1 467 ? -9.620 0.823 47.273 1.00 33.44 467 ILE A C 1
ATOM 3424 O O . ILE A 1 467 ? -8.531 0.858 47.831 1.00 33.44 467 ILE A O 1
ATOM 3428 N N . ALA A 1 468 ? -10.405 -0.263 47.294 1.00 33.91 468 ALA A N 1
ATOM 3429 C CA . ALA A 1 468 ? -10.032 -1.593 46.771 1.00 33.91 468 ALA A CA 1
ATOM 3430 C C . ALA A 1 468 ? -11.079 -2.644 47.200 1.00 33.91 468 ALA A C 1
ATOM 3432 O O . ALA A 1 468 ? -10.960 -3.269 48.249 1.00 33.91 468 ALA A O 1
ATOM 3433 N N . ASN A 1 469 ? -12.098 -2.871 46.364 1.00 31.45 469 ASN A N 1
ATOM 3434 C CA . ASN A 1 469 ? -12.946 -4.059 46.475 1.00 31.45 469 ASN A CA 1
ATOM 3435 C C . ASN A 1 469 ? -12.208 -5.254 45.857 1.00 31.45 469 ASN A C 1
ATOM 3437 O O . ASN A 1 469 ? -12.455 -5.620 44.711 1.00 31.45 469 ASN A O 1
ATOM 3441 N N . LEU A 1 470 ? -11.323 -5.885 46.627 1.00 33.97 470 LEU A N 1
ATOM 3442 C CA . LEU A 1 470 ? -11.301 -7.342 46.612 1.00 33.97 470 LEU A CA 1
ATOM 3443 C C . LEU A 1 470 ? -12.448 -7.766 47.525 1.00 33.97 470 LEU A C 1
ATOM 3445 O O . LEU A 1 470 ? -12.375 -7.599 48.740 1.00 33.97 470 LEU A O 1
ATOM 3449 N N . LEU A 1 471 ? -13.525 -8.281 46.929 1.00 35.47 471 LEU A N 1
ATOM 3450 C CA . LEU A 1 471 ? -14.438 -9.160 47.646 1.00 35.47 471 LEU A CA 1
ATOM 3451 C C . LEU A 1 471 ? -13.611 -10.358 48.137 1.00 35.47 471 LEU A C 1
ATOM 3453 O O . LEU A 1 471 ? -13.457 -11.343 47.421 1.00 35.47 471 LEU A O 1
ATOM 3457 N N . MET A 1 472 ? -13.058 -10.282 49.346 1.00 32.56 472 MET A N 1
ATOM 3458 C CA . MET A 1 472 ? -12.871 -11.495 50.127 1.00 32.56 472 MET A CA 1
ATOM 3459 C C . MET A 1 472 ? -14.252 -11.849 50.663 1.00 32.56 472 MET A C 1
ATOM 3461 O O . MET A 1 472 ? -14.933 -11.011 51.254 1.00 32.56 472 MET A O 1
ATOM 3465 N N . GLY A 1 473 ? -14.701 -13.053 50.313 1.00 34.56 473 GLY A N 1
ATOM 3466 C CA . GLY A 1 473 ? -16.023 -13.560 50.636 1.00 34.56 473 GLY A CA 1
ATOM 3467 C C . GLY A 1 473 ? -16.333 -13.501 52.129 1.00 34.56 473 GLY A C 1
ATOM 3468 O O . GLY A 1 473 ? -15.468 -13.260 52.967 1.00 34.56 473 GLY A O 1
ATOM 3469 N N . THR A 1 474 ? -17.612 -13.710 52.423 1.00 39.97 474 THR A N 1
ATOM 3470 C CA . THR A 1 474 ? -18.152 -14.200 53.698 1.00 39.97 474 THR A CA 1
ATOM 3471 C C . THR A 1 474 ? -17.100 -14.638 54.720 1.00 39.97 474 THR A C 1
ATOM 3473 O O . THR A 1 474 ? -16.268 -15.489 54.410 1.00 39.97 474 THR A O 1
ATOM 3476 N N . ARG A 1 475 ? -17.199 -14.120 55.960 1.00 48.16 475 ARG A N 1
ATOM 3477 C CA . ARG A 1 475 ? -16.553 -14.703 57.151 1.00 48.16 475 ARG A CA 1
ATOM 3478 C C . ARG A 1 475 ? -16.686 -16.223 57.067 1.00 48.16 475 ARG A C 1
ATOM 3480 O O . ARG A 1 475 ? -17.774 -16.740 57.302 1.00 48.16 475 ARG A O 1
ATOM 3487 N N . ASN A 1 476 ? -15.611 -16.925 56.725 1.00 52.62 476 ASN A N 1
ATOM 3488 C CA . ASN A 1 476 ? -15.584 -18.373 56.848 1.00 52.62 476 ASN A CA 1
ATOM 3489 C C . ASN A 1 476 ? -15.655 -18.653 58.350 1.00 52.62 476 ASN A C 1
ATOM 3491 O O . ASN A 1 476 ? -14.663 -18.502 59.064 1.00 52.62 476 ASN A O 1
ATOM 3495 N N . SER A 1 477 ? -16.846 -18.977 58.850 1.00 68.88 477 SER A N 1
ATOM 3496 C CA . SER A 1 477 ? -16.976 -19.638 60.138 1.00 68.88 477 SER A CA 1
ATOM 3497 C C . SER A 1 477 ? -16.250 -20.967 60.001 1.00 68.88 477 SER A C 1
ATOM 3499 O O . SER A 1 477 ? -16.661 -21.819 59.212 1.00 68.88 477 SER A O 1
ATOM 3501 N N . ILE A 1 478 ? -15.137 -21.111 60.708 1.00 79.44 478 ILE A N 1
ATOM 3502 C CA . ILE A 1 478 ? -14.452 -22.386 60.819 1.00 79.44 478 ILE A CA 1
ATOM 3503 C C . ILE A 1 478 ? -14.769 -22.988 62.175 1.00 79.44 478 ILE A C 1
ATOM 3505 O O . ILE A 1 478 ? -14.695 -22.303 63.195 1.00 79.44 478 ILE A O 1
ATOM 3509 N N . GLU A 1 479 ? -15.124 -24.264 62.156 1.00 88.25 479 GLU A N 1
ATOM 3510 C CA . GLU A 1 479 ? -15.221 -25.110 63.334 1.00 88.25 479 GLU A CA 1
ATOM 3511 C C . GLU A 1 479 ? -14.458 -26.388 63.004 1.00 88.25 479 GLU A C 1
ATOM 3513 O O . GLU A 1 479 ? -14.786 -27.102 62.055 1.00 88.25 479 GLU A O 1
ATOM 3518 N N . THR A 1 480 ? -13.354 -26.633 63.701 1.00 90.81 480 THR A N 1
ATOM 3519 C CA . THR A 1 480 ? -12.539 -27.832 63.484 1.00 90.81 480 THR A CA 1
ATOM 3520 C C . THR A 1 480 ? -12.137 -28.429 64.815 1.00 90.81 480 THR A C 1
ATOM 3522 O O . THR A 1 480 ? -11.421 -27.800 65.587 1.00 90.81 480 THR A O 1
ATOM 3525 N N . THR A 1 481 ? -12.553 -29.670 65.055 1.00 94.69 481 THR A N 1
ATOM 3526 C CA . THR A 1 481 ? -12.195 -30.436 66.250 1.00 94.69 481 THR A CA 1
ATOM 3527 C C . THR A 1 481 ? -11.139 -31.475 65.894 1.00 94.69 481 THR A C 1
ATOM 3529 O O . THR A 1 481 ? -11.351 -32.323 65.030 1.00 94.69 481 THR A O 1
ATOM 3532 N N . THR A 1 482 ? -10.000 -31.440 66.581 1.00 95.69 482 THR A N 1
ATOM 3533 C CA . THR A 1 482 ? -8.972 -32.487 66.539 1.00 95.69 482 THR A CA 1
ATOM 3534 C C . THR A 1 482 ? -9.029 -33.284 67.833 1.00 95.69 482 THR A C 1
ATOM 3536 O O . THR A 1 482 ? -8.912 -32.714 68.915 1.00 95.69 482 THR A O 1
ATOM 3539 N N . THR A 1 483 ? -9.209 -34.601 67.729 1.00 96.19 483 THR A N 1
ATOM 3540 C CA . THR A 1 483 ? -9.169 -35.510 68.885 1.00 96.19 483 THR A CA 1
ATOM 3541 C C . THR A 1 483 ? -7.759 -36.066 69.033 1.00 96.19 483 THR A C 1
ATOM 3543 O O . THR A 1 483 ? -7.285 -36.748 68.129 1.00 96.19 483 THR A O 1
ATOM 3546 N N . TYR A 1 484 ? -7.103 -35.765 70.155 1.00 94.31 484 TYR A N 1
ATOM 3547 C CA . TYR A 1 484 ? -5.758 -36.255 70.481 1.00 94.31 484 TYR A CA 1
ATOM 3548 C C . TYR A 1 484 ? -5.805 -37.594 71.216 1.00 94.31 484 TYR A C 1
ATOM 3550 O O . TYR A 1 484 ? -4.966 -38.453 70.986 1.00 94.31 484 TYR A O 1
ATOM 3558 N N . ASP A 1 485 ? -6.826 -37.797 72.051 1.00 96.00 485 ASP A N 1
ATOM 3559 C CA . ASP A 1 485 ? -7.110 -39.090 72.666 1.00 96.00 485 ASP A CA 1
ATOM 3560 C C . ASP A 1 485 ? -8.624 -39.255 72.846 1.00 96.00 485 ASP A C 1
ATOM 3562 O O . ASP A 1 485 ? -9.278 -38.477 73.547 1.00 96.00 485 ASP A O 1
ATOM 3566 N N . ALA A 1 486 ? -9.193 -40.265 72.187 1.00 92.88 486 ALA A N 1
ATOM 3567 C CA . ALA A 1 486 ? -10.628 -40.533 72.233 1.00 92.88 486 ALA A CA 1
ATOM 3568 C C . ALA A 1 486 ? -11.075 -41.177 73.558 1.00 92.88 486 ALA A C 1
ATOM 3570 O O . ALA A 1 486 ? -12.214 -40.977 73.975 1.00 92.88 486 ALA A O 1
ATOM 3571 N N . THR A 1 487 ? -10.192 -41.917 74.237 1.00 94.94 487 THR A N 1
ATOM 3572 C CA . THR A 1 487 ? -10.485 -42.606 75.508 1.00 94.94 487 THR A CA 1
ATOM 3573 C C . THR A 1 487 ? -10.736 -41.599 76.625 1.00 94.94 487 THR A C 1
ATOM 3575 O O . THR A 1 487 ? -11.656 -41.764 77.424 1.00 94.94 487 THR A O 1
ATOM 3578 N N . TYR A 1 488 ? -9.946 -40.527 76.655 1.00 94.50 488 TYR A N 1
ATOM 3579 C CA . TYR A 1 488 ? -10.020 -39.467 77.656 1.00 94.50 488 TYR A CA 1
ATOM 3580 C C . TYR A 1 488 ? -10.706 -38.192 77.148 1.00 94.50 488 TYR A C 1
ATOM 3582 O O . TYR A 1 488 ? -10.815 -37.220 77.893 1.00 94.50 488 TYR A O 1
ATOM 3590 N N . SER A 1 489 ? -11.203 -38.190 75.904 1.00 94.62 489 SER A N 1
ATOM 3591 C CA . SER A 1 489 ? -11.853 -37.031 75.269 1.00 94.62 489 SER A CA 1
ATOM 3592 C C . SER A 1 489 ? -10.975 -35.772 75.269 1.00 94.62 489 SER A C 1
ATOM 3594 O O . SER A 1 489 ? -11.459 -34.664 75.518 1.00 94.62 489 SER A O 1
ATOM 3596 N N . VAL A 1 490 ? -9.676 -35.938 75.003 1.00 95.75 490 VAL A N 1
ATOM 3597 C CA . VAL A 1 490 ? -8.736 -34.819 74.864 1.00 95.75 490 VAL A CA 1
ATOM 3598 C C . VAL A 1 490 ? -8.864 -34.260 73.456 1.00 95.75 490 VAL A C 1
ATOM 3600 O O . VAL A 1 490 ? -8.575 -34.948 72.474 1.00 95.75 490 VAL A O 1
ATOM 3603 N N . THR A 1 491 ? -9.312 -33.013 73.350 1.00 96.81 491 THR A N 1
ATOM 3604 C CA . THR A 1 491 ? -9.613 -32.376 72.064 1.00 96.81 491 THR A CA 1
ATOM 3605 C C . THR A 1 491 ? -9.054 -30.962 71.997 1.00 96.81 491 THR A C 1
ATOM 3607 O O . THR A 1 491 ? -8.964 -30.258 73.003 1.00 96.81 491 THR A O 1
ATOM 3610 N N . GLY A 1 492 ? -8.668 -30.550 70.792 1.00 96.69 492 GLY A N 1
ATOM 3611 C CA . GLY A 1 492 ? -8.448 -29.151 70.462 1.00 96.69 492 GLY A CA 1
ATOM 3612 C C . GLY A 1 492 ? -9.482 -28.689 69.440 1.00 96.69 492 GLY A C 1
ATOM 3613 O O . GLY A 1 492 ? -9.712 -29.381 68.449 1.00 96.69 492 GLY A O 1
ATOM 3614 N N . GLU A 1 493 ? -10.098 -27.539 69.671 1.00 95.62 493 GLU A N 1
ATOM 3615 C CA . GLU A 1 493 ? -11.176 -27.001 68.841 1.00 95.62 493 GLU A CA 1
ATOM 3616 C C . GLU A 1 493 ? -10.800 -25.622 68.325 1.00 95.62 493 GLU A C 1
ATOM 3618 O O . GLU A 1 493 ? -10.582 -24.700 69.105 1.00 95.62 493 GLU A O 1
ATOM 3623 N N . ILE A 1 494 ? -10.703 -25.478 67.005 1.00 93.88 494 ILE A N 1
ATOM 3624 C CA . ILE A 1 494 ? -10.500 -24.187 66.359 1.00 93.88 494 ILE A CA 1
ATOM 3625 C C . ILE A 1 494 ? -11.857 -23.611 65.982 1.00 93.88 494 ILE A C 1
ATOM 3627 O O . ILE A 1 494 ? -12.626 -24.238 65.254 1.00 93.88 494 ILE A O 1
ATOM 3631 N N . HIS A 1 495 ? -12.084 -22.383 66.429 1.00 92.69 495 HIS A N 1
ATOM 3632 C CA . HIS A 1 495 ? -13.209 -21.542 66.066 1.00 92.69 495 HIS A CA 1
ATOM 3633 C C . HIS A 1 495 ? -12.712 -20.292 65.334 1.00 92.69 495 HIS A C 1
ATOM 3635 O O . HIS A 1 495 ? -11.523 -19.961 65.323 1.00 92.69 495 HIS A O 1
ATOM 3641 N N . SER A 1 496 ? -13.643 -19.530 64.769 1.00 89.62 496 SER A N 1
ATOM 3642 C CA . SER A 1 496 ? -13.360 -18.204 64.221 1.00 89.62 496 SER A CA 1
ATOM 3643 C C . SER A 1 496 ? -12.823 -17.247 65.302 1.00 89.62 496 SER A C 1
ATOM 3645 O O . SER A 1 496 ? -13.593 -16.680 66.079 1.00 89.62 496 SER A O 1
ATOM 3647 N N . GLY A 1 497 ? -11.505 -17.027 65.321 1.00 89.75 497 GLY A N 1
ATOM 3648 C CA . GLY A 1 497 ? -10.808 -16.089 66.206 1.00 89.75 497 GLY A CA 1
ATOM 3649 C C . GLY A 1 497 ? -10.208 -16.704 67.469 1.00 89.75 497 GLY A C 1
ATOM 3650 O O . GLY A 1 497 ? -9.471 -16.010 68.168 1.00 89.75 497 GLY A O 1
ATOM 3651 N N . TYR A 1 498 ? -10.482 -17.972 67.792 1.00 93.00 498 TYR A N 1
ATOM 3652 C CA . TYR A 1 498 ? -9.905 -18.626 68.972 1.00 93.00 498 TYR A CA 1
ATOM 3653 C C . TYR A 1 498 ? -9.739 -20.138 68.816 1.00 93.00 498 TYR A C 1
ATOM 3655 O O . TYR A 1 498 ? -10.259 -20.760 67.894 1.00 93.00 498 TYR A O 1
ATOM 3663 N N . THR A 1 499 ? -8.970 -20.737 69.715 1.00 95.50 499 THR A N 1
ATOM 3664 C CA . THR A 1 499 ? -8.731 -22.175 69.782 1.00 95.50 499 THR A CA 1
ATOM 3665 C C . THR A 1 499 ? -8.737 -22.635 71.227 1.00 95.50 499 THR A C 1
ATOM 3667 O O . THR A 1 499 ? -8.017 -22.076 72.056 1.00 95.50 499 THR A O 1
ATOM 3670 N N . ASP A 1 500 ? -9.543 -23.649 71.510 1.00 95.69 500 ASP A N 1
ATOM 3671 C CA . ASP A 1 500 ? -9.677 -24.263 72.823 1.00 95.69 500 ASP A CA 1
ATOM 3672 C C . ASP A 1 500 ? -8.923 -25.575 72.884 1.00 95.69 500 ASP A C 1
ATOM 3674 O O . ASP A 1 500 ? -8.946 -26.361 71.943 1.00 95.69 500 ASP A O 1
ATOM 3678 N N . PHE A 1 501 ? -8.293 -25.836 74.022 1.00 95.88 501 PHE A N 1
ATOM 3679 C CA . PHE A 1 501 ? -7.796 -27.158 74.367 1.00 95.88 501 PHE A CA 1
ATOM 3680 C C . PHE A 1 501 ? -8.526 -27.658 75.608 1.00 95.88 501 PHE A C 1
ATOM 3682 O O . PHE A 1 501 ? -8.539 -26.978 76.640 1.00 95.88 501 PHE A O 1
ATOM 3689 N N . LYS A 1 502 ? -9.164 -28.826 75.506 1.00 94.38 502 LYS A N 1
ATOM 3690 C CA . LYS A 1 502 ? -10.113 -29.312 76.510 1.00 94.38 502 LYS A CA 1
ATOM 3691 C C . LYS A 1 502 ? -10.020 -30.814 76.765 1.00 94.38 502 LYS A C 1
ATOM 3693 O O . LYS A 1 502 ? -9.579 -31.586 75.913 1.00 94.38 502 LYS A O 1
ATOM 3698 N N . VAL A 1 503 ? -10.505 -31.212 77.939 1.00 93.62 503 VAL A N 1
ATOM 3699 C CA . VAL A 1 503 ? -10.732 -32.609 78.336 1.00 93.62 503 VAL A CA 1
ATOM 3700 C C . VAL A 1 503 ? -12.215 -32.777 78.637 1.00 93.62 503 VAL A C 1
ATOM 3702 O O . VAL A 1 503 ? -12.750 -32.132 79.544 1.00 93.62 503 VAL A O 1
ATOM 3705 N N . GLY A 1 504 ? -12.900 -33.608 77.851 1.00 92.88 504 GLY A N 1
ATOM 3706 C CA . GLY A 1 504 ? -14.360 -33.675 77.876 1.00 92.88 504 GLY A CA 1
ATOM 3707 C C . GLY A 1 504 ? -14.967 -32.302 77.563 1.00 92.88 504 GLY A C 1
ATOM 3708 O O . GLY A 1 504 ? -14.733 -31.740 76.495 1.00 92.88 504 GLY A O 1
ATOM 3709 N N . SER A 1 505 ? -15.731 -31.745 78.504 1.00 88.94 505 SER A N 1
ATOM 3710 C CA . SER A 1 505 ? -16.316 -30.398 78.403 1.00 88.94 505 SER A CA 1
ATOM 3711 C C . SER A 1 505 ? -15.474 -29.295 79.060 1.00 88.94 505 SER A C 1
ATOM 3713 O O . SER A 1 505 ? -15.863 -28.131 79.015 1.00 88.94 505 SER A O 1
ATOM 3715 N N . THR A 1 506 ? -14.353 -29.630 79.704 1.00 90.56 506 THR A N 1
ATOM 3716 C CA . THR A 1 506 ? -13.562 -28.676 80.494 1.00 90.56 506 THR A CA 1
ATOM 3717 C C . THR A 1 506 ? -12.446 -28.066 79.654 1.00 90.56 506 THR A C 1
ATOM 3719 O O . THR A 1 506 ? -11.491 -28.759 79.304 1.00 90.56 506 THR A O 1
ATOM 3722 N N . VAL A 1 507 ? -12.531 -26.763 79.372 1.00 92.81 507 VAL A N 1
ATOM 3723 C CA . VAL A 1 507 ? -11.462 -26.001 78.702 1.00 92.81 507 VAL A CA 1
ATOM 3724 C C . VAL A 1 507 ? -10.297 -25.784 79.669 1.00 92.81 507 VAL A C 1
ATOM 3726 O O . VAL A 1 507 ? -10.455 -25.155 80.714 1.00 92.81 507 VAL A O 1
ATOM 3729 N N . LEU A 1 508 ? -9.120 -26.297 79.314 1.00 92.19 508 LEU A N 1
ATOM 3730 C CA . LEU A 1 508 ? -7.885 -26.131 80.086 1.00 92.19 508 LEU A CA 1
ATOM 3731 C C . LEU A 1 508 ? -7.193 -24.807 79.750 1.00 92.19 508 LEU A C 1
ATOM 3733 O O . LEU A 1 508 ? -6.678 -24.109 80.630 1.00 92.19 508 LEU A O 1
ATOM 3737 N N . PHE A 1 509 ? -7.199 -24.440 78.468 1.00 93.38 509 PHE A N 1
ATOM 3738 C CA . PHE A 1 509 ? -6.813 -23.110 78.020 1.00 93.38 509 PHE A CA 1
ATOM 3739 C C . PHE A 1 509 ? -7.481 -22.744 76.690 1.00 93.38 509 PHE A C 1
ATOM 3741 O O . PHE A 1 509 ? -7.849 -23.613 75.899 1.00 93.38 509 PHE A O 1
ATOM 3748 N N . ARG A 1 510 ? -7.593 -21.436 76.448 1.00 94.31 510 ARG A N 1
ATOM 3749 C CA . ARG A 1 510 ? -8.061 -20.814 75.207 1.00 94.31 510 ARG A CA 1
ATOM 3750 C C . ARG A 1 510 ? -6.978 -19.886 74.676 1.00 94.31 510 ARG A C 1
ATOM 3752 O O . ARG A 1 510 ? -6.431 -19.075 75.420 1.00 94.31 510 ARG A O 1
ATOM 3759 N N . LEU A 1 511 ? -6.700 -19.955 73.385 1.00 93.06 511 LEU A N 1
ATOM 3760 C CA . LEU A 1 511 ? -5.812 -19.041 72.676 1.00 93.06 511 LEU A CA 1
ATOM 3761 C C . LEU A 1 511 ? -6.653 -18.237 71.681 1.00 93.06 511 LEU A C 1
ATOM 3763 O O . LEU A 1 511 ? -7.336 -18.821 70.852 1.00 93.06 511 LEU A O 1
ATOM 3767 N N . ARG A 1 512 ? -6.649 -16.905 71.765 1.00 91.69 512 ARG A N 1
ATOM 3768 C CA . ARG A 1 512 ? -7.453 -16.020 70.897 1.00 91.69 512 ARG A CA 1
ATOM 3769 C C . ARG A 1 512 ? -6.538 -15.085 70.144 1.00 91.69 512 ARG A C 1
ATOM 3771 O O . ARG A 1 512 ? -5.656 -14.451 70.735 1.00 91.69 512 ARG A O 1
ATOM 3778 N N . TYR A 1 513 ? -6.806 -14.978 68.856 1.00 89.62 513 TYR A N 1
ATOM 3779 C CA . TYR A 1 513 ? -6.140 -14.057 67.968 1.00 89.62 513 TYR A CA 1
ATOM 3780 C C . TYR A 1 513 ? -7.132 -13.541 66.926 1.00 89.62 513 TYR A C 1
ATOM 3782 O O . TYR A 1 513 ? -7.696 -14.298 66.143 1.00 89.62 513 TYR A O 1
ATOM 3790 N N . ASP A 1 514 ? -7.310 -12.232 66.934 1.00 86.25 514 ASP A N 1
ATOM 3791 C CA . ASP A 1 514 ? -8.106 -11.451 66.006 1.00 86.25 514 ASP A CA 1
ATOM 3792 C C . ASP A 1 514 ? -7.274 -10.216 65.647 1.00 86.25 514 ASP A C 1
ATOM 3794 O O . ASP A 1 514 ? -6.985 -9.368 66.503 1.00 86.25 514 ASP A O 1
ATOM 3798 N N . SER A 1 515 ? -6.807 -10.143 64.400 1.00 82.38 515 SER A N 1
ATOM 3799 C CA . SER A 1 515 ? -5.975 -9.016 63.961 1.00 82.38 515 SER A CA 1
ATOM 3800 C C . SER A 1 515 ? -6.776 -7.714 63.831 1.00 82.38 515 SER A C 1
ATOM 3802 O O . SER A 1 515 ? -6.195 -6.633 63.953 1.00 82.38 515 SER A O 1
ATOM 3804 N N . ALA A 1 516 ? -8.104 -7.787 63.679 1.00 81.25 516 ALA A N 1
ATOM 3805 C CA . ALA A 1 516 ? -8.987 -6.621 63.674 1.00 81.25 516 ALA A CA 1
ATOM 3806 C C . ALA A 1 516 ? -9.289 -6.082 65.080 1.00 81.25 516 ALA A C 1
ATOM 3808 O O . ALA A 1 516 ? -9.603 -4.898 65.226 1.00 81.25 516 ALA A O 1
ATOM 3809 N N . ASN A 1 517 ? -9.196 -6.921 66.117 1.00 81.81 517 ASN A N 1
ATOM 3810 C CA . ASN A 1 517 ? -9.446 -6.524 67.502 1.00 81.81 517 ASN A CA 1
ATOM 3811 C C . ASN A 1 517 ? -8.361 -7.034 68.471 1.00 81.81 517 ASN A C 1
ATOM 3813 O O . ASN A 1 517 ? -8.631 -7.876 69.336 1.00 81.81 517 ASN A O 1
ATOM 3817 N N . PRO A 1 518 ? -7.138 -6.473 68.405 1.00 81.19 518 PRO A N 1
ATOM 3818 C CA . PRO A 1 518 ? -6.005 -6.952 69.192 1.00 81.19 518 PRO A CA 1
ATOM 3819 C C . PRO A 1 518 ? -6.188 -6.801 70.709 1.00 81.19 518 PRO A C 1
ATOM 3821 O O . PRO A 1 518 ? -5.504 -7.478 71.477 1.00 81.19 518 PRO A O 1
ATOM 3824 N N . ALA A 1 519 ? -7.119 -5.951 71.164 1.00 81.00 519 ALA A N 1
ATOM 3825 C CA . ALA A 1 519 ? -7.430 -5.786 72.585 1.00 81.00 519 ALA A CA 1
ATOM 3826 C C . ALA A 1 519 ? -7.964 -7.081 73.223 1.00 81.00 519 ALA A C 1
ATOM 3828 O O . ALA A 1 519 ? -7.740 -7.323 74.413 1.00 81.00 519 ALA A O 1
ATOM 3829 N N . ASN A 1 520 ? -8.613 -7.920 72.411 1.00 80.50 520 ASN A N 1
ATOM 3830 C CA . ASN A 1 520 ? -9.175 -9.202 72.807 1.00 80.50 520 ASN A CA 1
ATOM 3831 C C . ASN A 1 520 ? -8.234 -10.382 72.548 1.00 80.50 520 ASN A C 1
ATOM 3833 O O . ASN A 1 520 ? -8.680 -11.507 72.719 1.00 80.50 520 ASN A O 1
ATOM 3837 N N . ASN A 1 521 ? -6.974 -10.172 72.152 1.00 88.56 521 ASN A N 1
ATOM 3838 C CA . ASN A 1 521 ? -6.023 -11.267 71.931 1.00 88.56 521 ASN A CA 1
ATOM 3839 C C . ASN A 1 521 ? -5.386 -11.717 73.244 1.00 88.56 521 ASN A C 1
ATOM 3841 O O . ASN A 1 521 ? -5.149 -10.909 74.150 1.00 88.56 521 ASN A O 1
ATOM 3845 N N . GLY A 1 522 ? -5.083 -13.010 73.343 1.00 89.44 522 GLY A N 1
ATOM 3846 C CA . GLY A 1 522 ? -4.454 -13.539 74.543 1.00 89.44 522 GLY A CA 1
ATOM 3847 C C . GLY A 1 522 ? -4.357 -15.056 74.647 1.00 89.44 522 GLY A C 1
ATOM 3848 O O . GLY A 1 522 ? -4.837 -15.800 73.794 1.00 89.44 522 GLY A O 1
ATOM 3849 N N . PHE A 1 523 ? -3.696 -15.498 75.711 1.00 90.94 523 PHE A N 1
ATOM 3850 C CA . PHE A 1 523 ? -3.701 -16.881 76.178 1.00 90.94 523 PHE A CA 1
ATOM 3851 C C . PHE A 1 523 ? -4.400 -16.913 77.541 1.00 90.94 523 PHE A C 1
ATOM 3853 O O . PHE A 1 523 ? -3.879 -16.339 78.502 1.00 90.94 523 PHE A O 1
ATOM 3860 N N . TRP A 1 524 ? -5.575 -17.542 77.613 1.00 89.94 524 TRP A N 1
ATOM 3861 C CA . TRP A 1 524 ? -6.367 -17.694 78.835 1.00 89.94 524 TRP A CA 1
ATOM 3862 C C . TRP A 1 524 ? -6.261 -19.108 79.359 1.00 89.94 524 TRP A C 1
ATOM 3864 O O . TRP A 1 524 ? -6.534 -20.065 78.648 1.00 89.94 524 TRP A O 1
ATOM 3874 N N . THR A 1 525 ? -5.929 -19.236 80.633 1.00 88.69 525 THR A N 1
ATOM 3875 C CA . THR A 1 525 ? -5.902 -20.514 81.337 1.00 88.69 525 THR A CA 1
ATOM 3876 C C . THR A 1 525 ? -6.298 -20.286 82.791 1.00 88.69 525 THR A C 1
ATOM 3878 O O . THR A 1 525 ? -6.066 -19.202 83.340 1.00 88.69 525 THR A O 1
ATOM 3881 N N . THR A 1 526 ? -6.923 -21.293 83.397 1.00 83.12 526 THR A N 1
ATOM 3882 C CA . THR A 1 526 ? -7.167 -21.363 84.848 1.00 83.12 526 THR A CA 1
ATOM 3883 C C . THR A 1 526 ? -6.029 -22.059 85.584 1.00 83.12 526 THR A C 1
ATOM 3885 O O . THR A 1 526 ? -5.982 -22.015 86.812 1.00 83.12 526 THR A O 1
ATOM 3888 N N . LEU A 1 527 ? -5.116 -22.688 84.845 1.00 88.81 527 LEU A N 1
ATOM 3889 C CA . LEU A 1 527 ? -3.998 -23.434 85.388 1.00 88.81 527 LEU A CA 1
ATOM 3890 C C . LEU A 1 527 ? -2.895 -22.465 85.844 1.00 88.81 527 LEU A C 1
ATOM 3892 O O . LEU A 1 527 ? -2.630 -21.437 85.211 1.00 88.81 527 LEU A O 1
ATOM 3896 N N . ALA A 1 528 ? -2.258 -22.781 86.966 1.00 89.31 528 ALA A N 1
ATOM 3897 C CA . ALA A 1 528 ? -1.038 -22.125 87.406 1.00 89.31 528 ALA A CA 1
ATOM 3898 C C . ALA A 1 528 ? 0.122 -22.478 86.463 1.00 89.31 528 ALA A C 1
ATOM 3900 O O . ALA A 1 528 ? 0.105 -23.510 85.800 1.00 89.31 528 ALA A O 1
ATOM 3901 N N . VAL A 1 529 ? 1.126 -21.608 86.380 1.00 90.81 529 VAL A N 1
ATOM 3902 C CA . VAL A 1 529 ? 2.291 -21.827 85.516 1.00 90.81 529 VAL A CA 1
ATOM 3903 C C . VAL A 1 529 ? 3.520 -22.073 86.359 1.00 90.81 529 VAL A C 1
ATOM 3905 O O . VAL A 1 529 ? 3.900 -21.202 87.141 1.00 90.81 529 VAL A O 1
ATOM 3908 N N . ASP A 1 530 ? 4.186 -23.190 86.091 1.00 94.12 530 ASP A N 1
ATOM 3909 C CA . ASP A 1 530 ? 5.461 -23.541 86.703 1.00 94.12 530 ASP A CA 1
ATOM 3910 C C . ASP A 1 530 ? 6.554 -23.691 85.642 1.00 94.12 530 ASP A C 1
ATOM 3912 O O . ASP A 1 530 ? 6.342 -24.223 84.551 1.00 94.12 530 ASP A O 1
ATOM 3916 N N . GLN A 1 531 ? 7.760 -23.206 85.952 1.00 94.56 531 GLN A N 1
ATOM 3917 C CA . GLN A 1 531 ? 8.889 -23.299 85.027 1.00 94.56 531 GLN A CA 1
ATOM 3918 C C . GLN A 1 531 ? 9.728 -24.559 85.279 1.00 94.56 531 GLN A C 1
ATOM 3920 O O . GLN A 1 531 ? 10.757 -24.505 85.952 1.00 94.56 531 GLN A O 1
ATOM 3925 N N . ILE A 1 532 ? 9.270 -25.701 84.758 1.00 95.38 532 ILE A N 1
ATOM 3926 C CA . ILE A 1 532 ? 9.897 -27.021 84.920 1.00 95.38 532 ILE A CA 1
ATOM 3927 C C . ILE A 1 532 ? 10.212 -27.616 83.542 1.00 95.38 532 ILE A C 1
ATOM 3929 O O . ILE A 1 532 ? 9.349 -27.716 82.671 1.00 95.38 532 ILE A O 1
ATOM 3933 N N . LEU A 1 533 ? 11.468 -28.022 83.330 1.00 94.44 533 LEU A N 1
ATOM 3934 C CA . LEU A 1 533 ? 11.887 -28.680 82.092 1.00 94.44 533 LEU A CA 1
ATOM 3935 C C . LEU A 1 533 ? 11.446 -30.148 82.079 1.00 94.44 533 LEU A C 1
ATOM 3937 O O . LEU A 1 533 ? 11.864 -30.938 82.924 1.00 94.44 533 LEU A O 1
ATOM 3941 N N . HIS A 1 534 ? 10.713 -30.525 81.034 1.00 96.69 534 HIS A N 1
ATOM 3942 C CA . HIS A 1 534 ? 10.373 -31.911 80.714 1.00 96.69 534 HIS A CA 1
ATOM 3943 C C . HIS A 1 534 ? 11.242 -32.429 79.552 1.00 96.69 534 HIS A C 1
ATOM 3945 O O . HIS A 1 534 ? 11.662 -31.664 78.673 1.00 96.69 534 HIS A O 1
ATOM 3951 N N . SER A 1 535 ? 11.594 -33.721 79.581 1.00 95.69 535 SER A N 1
ATOM 3952 C CA . SER A 1 535 ? 12.485 -34.333 78.571 1.00 95.69 535 SER A CA 1
ATOM 3953 C C . SER A 1 535 ? 12.286 -35.837 78.330 1.00 95.69 535 SER A C 1
ATOM 3955 O O . SER A 1 535 ? 13.113 -36.467 77.673 1.00 95.69 535 SER A O 1
ATOM 3957 N N . ALA A 1 536 ? 11.207 -36.430 78.845 1.00 95.88 536 ALA A N 1
ATOM 3958 C CA . ALA A 1 536 ? 10.901 -37.836 78.584 1.00 95.88 536 ALA A CA 1
ATOM 3959 C C . ALA A 1 536 ? 10.487 -38.054 77.116 1.00 95.88 536 ALA A C 1
ATOM 3961 O O . ALA A 1 536 ? 9.927 -37.155 76.486 1.00 95.88 536 ALA A O 1
ATOM 3962 N N . ALA A 1 537 ? 10.760 -39.248 76.584 1.00 95.25 537 ALA A N 1
ATOM 3963 C CA . ALA A 1 537 ? 10.317 -39.644 75.247 1.00 95.25 537 ALA A CA 1
ATOM 3964 C C . ALA A 1 537 ? 8.779 -39.650 75.152 1.00 95.25 537 ALA A C 1
ATOM 3966 O O . ALA A 1 537 ? 8.102 -39.936 76.142 1.00 95.25 537 ALA A O 1
ATOM 3967 N N . ALA A 1 538 ? 8.255 -39.337 73.970 1.00 93.81 538 ALA A N 1
ATOM 3968 C CA . ALA A 1 538 ? 6.832 -39.250 73.656 1.00 93.81 538 ALA A CA 1
ATOM 3969 C C . ALA A 1 538 ? 6.514 -39.953 72.326 1.00 93.81 538 ALA A C 1
ATOM 3971 O O . ALA A 1 538 ? 7.421 -40.408 71.626 1.00 93.81 538 ALA A O 1
ATOM 3972 N N . SER A 1 539 ? 5.231 -40.013 71.967 1.00 88.31 539 SER A N 1
ATOM 3973 C CA . SER A 1 539 ? 4.813 -40.300 70.592 1.00 88.31 539 SER A CA 1
ATOM 3974 C C . SER A 1 539 ? 5.218 -39.166 69.634 1.00 88.31 539 SER A C 1
ATOM 3976 O O . SER A 1 539 ? 5.570 -38.063 70.060 1.00 88.31 539 SER A O 1
ATOM 3978 N N . ASP A 1 540 ? 5.147 -39.438 68.328 1.00 87.50 540 ASP A N 1
ATOM 3979 C CA . ASP A 1 540 ? 5.377 -38.436 67.273 1.00 87.50 540 ASP A CA 1
ATOM 3980 C C . ASP A 1 540 ? 4.229 -37.407 67.165 1.00 87.50 540 ASP A C 1
ATOM 3982 O O . ASP A 1 540 ? 4.340 -36.417 66.438 1.00 87.50 540 ASP A O 1
ATOM 3986 N N . ASP A 1 541 ? 3.127 -37.619 67.891 1.00 92.25 541 ASP A N 1
ATOM 3987 C CA . ASP A 1 541 ? 1.983 -36.712 67.916 1.00 92.25 541 ASP A CA 1
ATOM 3988 C C . ASP A 1 541 ? 2.291 -35.451 68.731 1.00 92.25 541 ASP A C 1
ATOM 3990 O O . ASP A 1 541 ? 2.966 -35.528 69.760 1.00 92.25 541 ASP A O 1
ATOM 3994 N N . PRO A 1 542 ? 1.755 -34.277 68.340 1.00 93.94 542 PRO A N 1
ATOM 3995 C CA . PRO A 1 542 ? 2.019 -33.013 69.031 1.00 93.94 542 PRO A CA 1
ATOM 3996 C C . PRO A 1 542 ? 1.483 -32.980 70.471 1.00 93.94 542 PRO A C 1
ATOM 3998 O O . PRO A 1 542 ? 1.882 -32.111 71.247 1.00 93.94 542 PRO A O 1
ATOM 4001 N N . VAL A 1 543 ? 0.588 -33.907 70.826 1.00 96.81 543 VAL A N 1
ATOM 4002 C CA . VAL A 1 543 ? 0.038 -34.081 72.171 1.00 96.81 543 VAL A CA 1
ATOM 4003 C C . VAL A 1 543 ? 0.137 -35.558 72.551 1.00 96.81 543 VAL A C 1
ATOM 4005 O O . VAL A 1 543 ? -0.425 -36.409 71.871 1.00 96.81 543 VAL A O 1
ATOM 4008 N N . ASP A 1 544 ? 0.824 -35.846 73.651 1.00 96.88 544 ASP A N 1
ATOM 4009 C CA . ASP A 1 544 ? 0.980 -37.179 74.233 1.00 96.88 544 ASP A CA 1
ATOM 4010 C C . ASP A 1 544 ? 0.145 -37.266 75.519 1.00 96.88 544 ASP A C 1
ATOM 4012 O O . ASP A 1 544 ? 0.400 -36.556 76.499 1.00 96.88 544 ASP A O 1
ATOM 4016 N N . VAL A 1 545 ? -0.901 -38.093 75.500 1.00 96.50 545 VAL A N 1
ATOM 4017 C CA . VAL A 1 545 ? -1.899 -38.192 76.571 1.00 96.50 545 VAL A CA 1
ATOM 4018 C C . VAL A 1 545 ? -1.606 -39.413 77.440 1.00 96.50 545 VAL A C 1
ATOM 4020 O O . VAL A 1 545 ? -1.716 -40.550 76.992 1.00 96.50 545 VAL A O 1
ATOM 4023 N N . VAL A 1 546 ? -1.269 -39.187 78.714 1.00 95.88 546 VAL A N 1
ATOM 4024 C CA . VAL A 1 546 ? -1.036 -40.269 79.690 1.00 95.88 546 VAL A CA 1
ATOM 4025 C C . VAL A 1 546 ? -2.338 -40.652 80.392 1.00 95.88 546 VAL A C 1
ATOM 4027 O O . VAL A 1 546 ? -2.617 -41.830 80.615 1.00 95.88 546 VAL A O 1
ATOM 4030 N N . SER A 1 547 ? -3.148 -39.652 80.740 1.00 95.25 547 SER A N 1
ATOM 4031 C CA . SER A 1 547 ? -4.482 -39.813 81.322 1.00 95.25 547 SER A CA 1
ATOM 4032 C C . SER A 1 547 ? -5.334 -38.566 81.064 1.00 95.25 547 SER A C 1
ATOM 4034 O O . SER A 1 547 ? -4.822 -37.545 80.609 1.00 95.25 547 SER A O 1
ATOM 4036 N N . ALA A 1 548 ? -6.618 -38.596 81.438 1.00 90.12 548 ALA A N 1
ATOM 4037 C CA . ALA A 1 548 ? -7.491 -37.415 81.397 1.00 90.12 548 ALA A CA 1
ATOM 4038 C C . ALA A 1 548 ? -6.962 -36.219 82.214 1.00 90.12 548 ALA A C 1
ATOM 4040 O O . ALA A 1 548 ? -7.388 -35.088 81.999 1.00 90.12 548 ALA A O 1
ATOM 4041 N N . THR A 1 549 ? -6.047 -36.452 83.158 1.00 93.62 549 THR A N 1
ATOM 4042 C CA . THR A 1 549 ? -5.495 -35.401 84.018 1.00 93.62 549 THR A CA 1
ATOM 4043 C C . THR A 1 549 ? -4.020 -35.116 83.783 1.00 93.62 549 THR A C 1
ATOM 4045 O O . THR A 1 549 ? -3.501 -34.181 84.378 1.00 93.62 549 THR A O 1
ATOM 4048 N N . GLU A 1 550 ? -3.342 -35.891 82.939 1.00 96.69 550 GLU A N 1
ATOM 4049 C CA . GLU A 1 550 ? -1.913 -35.734 82.668 1.00 96.69 550 GLU A CA 1
ATOM 4050 C C . GLU A 1 550 ? -1.649 -35.869 81.168 1.00 96.69 550 GLU A C 1
ATOM 4052 O O . GLU A 1 550 ? -1.790 -36.945 80.582 1.00 96.69 550 GLU A O 1
ATOM 4057 N N . MET A 1 551 ? -1.268 -34.753 80.552 1.00 97.06 551 MET A N 1
ATOM 4058 C CA . MET A 1 551 ? -1.000 -34.635 79.118 1.00 97.06 551 MET A CA 1
ATOM 4059 C C . MET A 1 551 ? 0.308 -33.885 78.894 1.00 97.06 551 MET A C 1
ATOM 4061 O O . MET A 1 551 ? 0.723 -33.075 79.725 1.00 97.06 551 MET A O 1
ATOM 4065 N N . TYR A 1 552 ? 0.931 -34.106 77.744 1.00 97.81 552 TYR A N 1
ATOM 4066 C CA . TYR A 1 552 ? 2.140 -33.406 77.343 1.00 97.81 552 TYR A CA 1
ATOM 4067 C C . TYR A 1 552 ? 2.016 -32.847 75.934 1.00 97.81 552 TYR A C 1
ATOM 4069 O O . TYR A 1 552 ? 1.490 -33.511 75.051 1.00 97.81 552 TYR A O 1
ATOM 4077 N N . VAL A 1 553 ? 2.565 -31.657 75.700 1.00 97.44 553 VAL A N 1
ATOM 4078 C CA . VAL A 1 553 ? 2.850 -31.170 74.346 1.00 97.44 553 VAL A CA 1
ATOM 4079 C C . VAL A 1 553 ? 4.281 -31.563 74.002 1.00 97.44 553 VAL A C 1
ATOM 4081 O O . VAL A 1 553 ? 5.218 -31.334 74.785 1.00 97.44 553 VAL A O 1
ATOM 4084 N N . THR A 1 554 ? 4.443 -32.197 72.847 1.00 97.44 554 THR A N 1
ATOM 4085 C CA . THR A 1 554 ? 5.710 -32.782 72.406 1.00 97.44 554 THR A CA 1
ATOM 4086 C C . THR A 1 554 ? 6.410 -31.868 71.404 1.00 97.44 554 THR A C 1
ATOM 4088 O O . THR A 1 554 ? 5.777 -31.035 70.755 1.00 97.44 554 THR A O 1
ATOM 4091 N N . VAL A 1 555 ? 7.731 -31.993 71.293 1.00 96.25 555 VAL A N 1
ATOM 4092 C CA . VAL A 1 555 ? 8.543 -31.403 70.219 1.00 96.25 555 VAL A CA 1
ATOM 4093 C C . VAL A 1 555 ? 9.597 -32.430 69.830 1.00 96.25 555 VAL A C 1
ATOM 4095 O O . VAL A 1 555 ? 10.347 -32.871 70.703 1.00 96.25 555 VAL A O 1
ATOM 4098 N N . ASP A 1 556 ? 9.645 -32.809 68.550 1.00 95.19 556 ASP A N 1
ATOM 4099 C CA .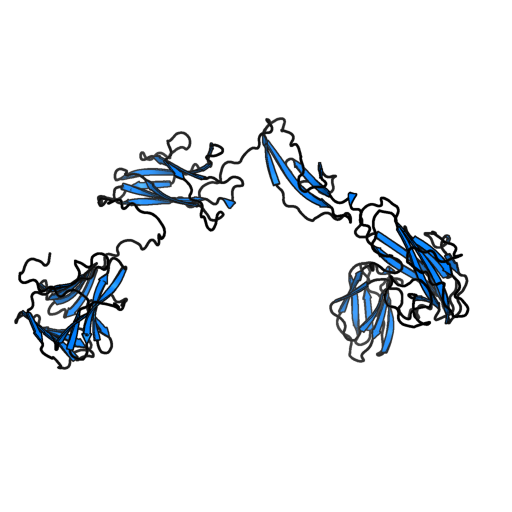 ASP A 1 556 ? 10.502 -33.888 68.027 1.00 95.19 556 ASP A CA 1
ATOM 4100 C C . ASP A 1 556 ? 10.399 -35.181 68.870 1.00 95.19 556 ASP A C 1
ATOM 4102 O O . ASP A 1 556 ? 11.408 -35.756 69.279 1.00 95.19 556 ASP A O 1
ATOM 4106 N N . SER A 1 557 ? 9.165 -35.588 69.196 1.00 95.44 557 SER A N 1
ATOM 4107 C CA . SER A 1 557 ? 8.855 -36.803 69.978 1.00 95.44 557 SER A CA 1
ATOM 4108 C C . SER A 1 557 ? 9.426 -36.801 71.406 1.00 95.44 557 SER A C 1
ATOM 4110 O O . SER A 1 557 ? 9.667 -37.844 72.017 1.00 95.44 557 SER A O 1
ATOM 4112 N N . VAL A 1 558 ? 9.637 -35.608 71.974 1.00 97.19 558 VAL A N 1
ATOM 4113 C CA . VAL A 1 558 ? 10.044 -35.403 73.371 1.00 97.19 558 VAL A CA 1
ATOM 4114 C C . VAL A 1 558 ? 9.015 -34.535 74.088 1.00 97.19 558 VAL A C 1
ATOM 4116 O O . VAL A 1 558 ? 8.624 -33.487 73.579 1.00 97.19 558 VAL A O 1
ATOM 4119 N N . ARG A 1 559 ? 8.603 -34.923 75.297 1.00 98.00 559 ARG A N 1
ATOM 4120 C CA . ARG A 1 559 ? 7.684 -34.151 76.150 1.00 98.00 559 ARG A CA 1
ATOM 4121 C C . ARG A 1 559 ? 8.349 -32.853 76.597 1.00 98.00 559 ARG A C 1
ATOM 4123 O O . ARG A 1 559 ? 9.388 -32.909 77.253 1.00 98.00 559 ARG A O 1
ATOM 4130 N N . ARG A 1 560 ? 7.764 -31.695 76.272 1.00 97.56 560 ARG A N 1
ATOM 4131 C CA . ARG A 1 560 ? 8.349 -30.369 76.572 1.00 97.56 560 ARG A CA 1
ATOM 4132 C C . ARG A 1 560 ? 7.481 -29.461 77.430 1.00 97.56 560 ARG A C 1
ATOM 4134 O O . ARG A 1 560 ? 8.029 -28.581 78.091 1.00 97.56 560 ARG A O 1
ATOM 4141 N N . LEU A 1 561 ? 6.173 -29.685 77.441 1.00 97.81 561 LEU A N 1
ATOM 4142 C CA . LEU A 1 561 ? 5.228 -28.970 78.291 1.00 97.81 561 LEU A CA 1
ATOM 4143 C C . LEU A 1 561 ? 4.263 -29.986 78.892 1.00 97.81 561 LEU A C 1
ATOM 4145 O O . LEU A 1 561 ? 3.681 -30.762 78.141 1.00 97.81 561 LEU A O 1
ATOM 4149 N N . LYS A 1 562 ? 4.118 -29.999 80.217 1.00 97.81 562 LYS A N 1
ATOM 4150 C CA . LYS A 1 562 ? 3.152 -30.832 80.941 1.00 97.81 562 LYS A CA 1
ATOM 4151 C C . LYS A 1 562 ? 1.894 -30.021 81.236 1.00 97.81 562 LYS A C 1
ATOM 4153 O O . LYS A 1 562 ? 1.987 -28.860 81.621 1.00 97.81 562 LYS A O 1
ATOM 4158 N N . ILE A 1 563 ? 0.734 -30.640 81.079 1.00 97.25 563 ILE A N 1
ATOM 4159 C CA . ILE A 1 563 ? -0.559 -30.124 81.518 1.00 97.25 563 ILE A CA 1
ATOM 4160 C C . ILE A 1 563 ? -1.086 -31.102 82.567 1.00 97.25 563 ILE A C 1
ATOM 4162 O O . ILE A 1 563 ? -1.416 -32.244 82.239 1.00 97.25 563 ILE A O 1
ATOM 4166 N N . ASP A 1 564 ? -1.129 -30.660 83.822 1.00 96.00 564 ASP A N 1
ATOM 4167 C CA . ASP A 1 564 ? -1.624 -31.438 84.954 1.00 96.00 564 ASP A CA 1
ATOM 4168 C C . ASP A 1 564 ? -2.961 -30.855 85.419 1.00 96.00 564 ASP A C 1
ATOM 4170 O O . ASP A 1 564 ? -3.024 -29.862 86.147 1.00 96.00 564 ASP A O 1
ATOM 4174 N N . ALA A 1 565 ? -4.060 -31.453 84.964 1.00 89.88 565 ALA A N 1
ATOM 4175 C CA . ALA A 1 565 ? -5.393 -30.970 85.303 1.00 89.88 565 ALA A CA 1
ATOM 4176 C C . ALA A 1 565 ? -5.764 -31.252 86.771 1.00 89.88 565 ALA A C 1
ATOM 4178 O O . ALA A 1 565 ? -6.644 -30.579 87.304 1.00 89.88 565 ALA A O 1
ATOM 4179 N N . THR A 1 566 ? -5.101 -32.212 87.434 1.00 91.62 566 THR A N 1
ATOM 4180 C CA . THR A 1 566 ? -5.327 -32.505 88.861 1.00 91.62 566 THR A CA 1
ATOM 4181 C C . THR A 1 566 ? -4.613 -31.489 89.741 1.00 91.62 566 THR A C 1
ATOM 4183 O O . THR A 1 566 ? -5.218 -30.938 90.659 1.00 91.62 566 THR A O 1
ATOM 4186 N N . ALA A 1 567 ? -3.333 -31.228 89.464 1.00 91.00 567 ALA A N 1
ATOM 4187 C CA . ALA A 1 567 ? -2.562 -30.202 90.164 1.00 91.00 567 ALA A CA 1
ATOM 4188 C C . ALA A 1 567 ? -3.004 -28.782 89.775 1.00 91.00 567 ALA A C 1
ATOM 4190 O O . ALA A 1 567 ? -2.746 -27.830 90.510 1.00 91.00 567 ALA A O 1
ATOM 4191 N N . GLY A 1 568 ? -3.687 -28.643 88.636 1.00 91.25 568 GLY A N 1
ATOM 4192 C CA . GLY A 1 568 ? -4.109 -27.360 88.102 1.00 91.25 568 GLY A CA 1
ATOM 4193 C C . GLY A 1 568 ? -2.930 -26.564 87.551 1.00 91.25 568 GLY A C 1
ATOM 4194 O O . GLY A 1 568 ? -2.908 -25.350 87.734 1.00 91.25 568 GLY A O 1
ATOM 4195 N N . THR A 1 569 ? -1.944 -27.218 86.924 1.00 94.62 569 THR A N 1
ATOM 4196 C CA . THR A 1 569 ? -0.696 -26.588 86.461 1.00 94.62 569 THR A CA 1
ATOM 4197 C C . THR A 1 569 ? -0.422 -26.819 84.970 1.00 94.62 569 THR A C 1
ATOM 4199 O O . THR A 1 569 ? -0.810 -27.828 84.377 1.00 94.62 569 THR A O 1
ATOM 4202 N N . ILE A 1 570 ? 0.267 -25.859 84.349 1.00 95.19 570 ILE A N 1
ATOM 4203 C CA . ILE A 1 570 ? 0.976 -26.005 83.078 1.00 95.19 570 ILE A CA 1
ATOM 4204 C C . ILE A 1 570 ? 2.461 -25.794 83.368 1.00 95.19 570 ILE A C 1
ATOM 4206 O O . ILE A 1 570 ? 2.861 -24.735 83.855 1.00 95.19 570 ILE A O 1
ATOM 4210 N N . GLU A 1 571 ? 3.280 -26.783 83.034 1.00 97.06 571 GLU A N 1
ATOM 4211 C CA . GLU A 1 571 ? 4.704 -26.789 83.348 1.00 97.06 571 GLU A CA 1
ATOM 4212 C C . GLU A 1 571 ? 5.553 -26.816 82.073 1.00 97.06 571 GLU A C 1
ATOM 4214 O O . GLU A 1 571 ? 5.363 -27.678 81.217 1.00 97.06 571 GLU A O 1
ATOM 4219 N N . PHE A 1 572 ? 6.516 -25.908 81.933 1.00 96.50 572 PHE A N 1
ATOM 4220 C CA . PHE A 1 572 ? 7.457 -25.876 80.801 1.00 96.50 572 PHE A CA 1
ATOM 4221 C C . PHE A 1 572 ? 8.764 -25.189 81.202 1.00 96.50 572 PHE A C 1
ATOM 4223 O O . PHE A 1 572 ? 8.806 -24.464 82.181 1.00 96.50 572 PHE A O 1
ATOM 4230 N N . ALA A 1 573 ? 9.856 -25.350 80.455 1.00 95.06 573 ALA A N 1
ATOM 4231 C CA . ALA A 1 573 ? 11.175 -24.900 80.915 1.00 95.06 573 ALA A CA 1
ATOM 4232 C C . ALA A 1 573 ? 11.301 -23.377 81.106 1.00 95.06 573 ALA A C 1
ATOM 4234 O O . ALA A 1 573 ? 12.005 -22.927 82.008 1.00 95.06 573 ALA A O 1
ATOM 4235 N N . ARG A 1 574 ? 10.668 -22.572 80.241 1.00 94.56 574 ARG A N 1
ATOM 4236 C CA . ARG A 1 574 ? 10.726 -21.102 80.320 1.00 94.56 574 ARG A CA 1
ATOM 4237 C C . ARG A 1 574 ? 9.565 -20.438 79.584 1.00 94.56 574 ARG A C 1
ATOM 4239 O O . ARG A 1 574 ? 9.270 -20.831 78.461 1.00 94.56 574 ARG A O 1
ATOM 4246 N N . LEU A 1 575 ? 8.990 -19.376 80.154 1.00 92.44 575 LEU A N 1
ATOM 4247 C CA . LEU A 1 575 ? 8.030 -18.505 79.460 1.00 92.44 575 LEU A CA 1
ATOM 4248 C C . LEU A 1 575 ? 8.760 -17.362 78.746 1.00 92.44 575 LEU A C 1
ATOM 4250 O O . LEU A 1 575 ? 9.671 -16.751 79.307 1.00 92.44 575 LEU A O 1
ATOM 4254 N N . THR A 1 576 ? 8.360 -17.016 77.528 1.00 90.50 576 THR A N 1
ATOM 4255 C CA . THR A 1 576 ? 8.811 -15.791 76.856 1.00 90.50 576 THR A CA 1
ATOM 4256 C C . THR A 1 576 ? 7.631 -15.113 76.172 1.00 90.50 576 THR A C 1
ATOM 4258 O O . THR A 1 576 ? 6.915 -15.726 75.390 1.00 90.50 576 THR A O 1
ATOM 4261 N N . GLN A 1 577 ? 7.422 -13.830 76.458 1.00 82.94 577 GLN A N 1
ATOM 4262 C CA . GLN A 1 577 ? 6.430 -13.024 75.757 1.00 82.94 577 GLN A CA 1
ATOM 4263 C C . GLN A 1 577 ? 7.157 -12.162 74.729 1.00 82.94 577 GLN A C 1
ATOM 4265 O O . GLN A 1 577 ? 8.009 -11.349 75.086 1.00 82.94 577 GLN A O 1
ATOM 4270 N N . THR A 1 578 ? 6.859 -12.356 73.449 1.00 70.38 578 THR A N 1
ATOM 4271 C CA . THR A 1 578 ? 7.481 -11.591 72.364 1.00 70.38 578 THR A CA 1
ATOM 4272 C C . THR A 1 578 ? 6.385 -10.844 71.620 1.00 70.38 578 THR A C 1
ATOM 4274 O O . THR A 1 578 ? 5.471 -11.467 71.089 1.00 70.38 578 THR A O 1
ATOM 4277 N N . ALA A 1 579 ? 6.457 -9.509 71.587 1.00 56.78 579 ALA A N 1
ATOM 4278 C CA . ALA A 1 579 ? 5.586 -8.706 70.731 1.00 56.78 579 ALA A CA 1
ATOM 4279 C C . ALA A 1 579 ? 5.846 -9.111 69.271 1.00 56.78 579 ALA A C 1
ATOM 4281 O O . ALA A 1 579 ? 6.988 -9.062 68.811 1.00 56.78 579 ALA A O 1
ATOM 4282 N N . ILE A 1 580 ? 4.824 -9.608 68.575 1.00 53.50 580 ILE A N 1
ATOM 4283 C CA . ILE A 1 580 ? 5.042 -10.345 67.329 1.00 53.50 580 ILE A CA 1
ATOM 4284 C C . ILE A 1 580 ? 5.467 -9.400 66.200 1.00 53.50 580 ILE A C 1
ATOM 4286 O O . ILE A 1 580 ? 4.687 -8.552 65.778 1.00 53.50 580 ILE A O 1
ATOM 4290 N N . ALA A 1 581 ? 6.677 -9.593 65.668 1.00 40.41 581 ALA A N 1
ATOM 4291 C CA . ALA A 1 581 ? 7.123 -8.955 64.426 1.00 40.41 581 ALA A CA 1
ATOM 4292 C C . ALA A 1 581 ? 6.880 -9.825 63.174 1.00 40.41 581 ALA A C 1
ATOM 4294 O O . ALA A 1 581 ? 7.006 -9.327 62.062 1.00 40.41 581 ALA A O 1
ATOM 4295 N N . SER A 1 582 ? 6.531 -11.109 63.319 1.00 50.38 582 SER A N 1
ATOM 4296 C CA . SER A 1 582 ? 6.178 -11.975 62.186 1.00 50.38 582 SER A CA 1
ATOM 4297 C C . SER A 1 582 ? 5.456 -13.234 62.672 1.00 50.38 582 SER A C 1
ATOM 4299 O O . SER A 1 582 ? 6.078 -14.139 63.227 1.00 50.38 582 SER A O 1
ATOM 4301 N N . LEU A 1 583 ? 4.131 -13.279 62.511 1.00 59.72 583 LEU A N 1
ATOM 4302 C CA . LEU A 1 583 ? 3.378 -14.530 62.600 1.00 59.72 583 LEU A CA 1
ATOM 4303 C C . LEU A 1 583 ? 3.645 -15.308 61.317 1.00 59.72 583 LEU A C 1
ATOM 4305 O O . LEU A 1 583 ? 3.390 -14.799 60.228 1.00 59.72 583 LEU A O 1
ATOM 4309 N N . VAL A 1 584 ? 4.142 -16.536 61.433 1.00 59.56 584 VAL A N 1
ATOM 4310 C CA . VAL 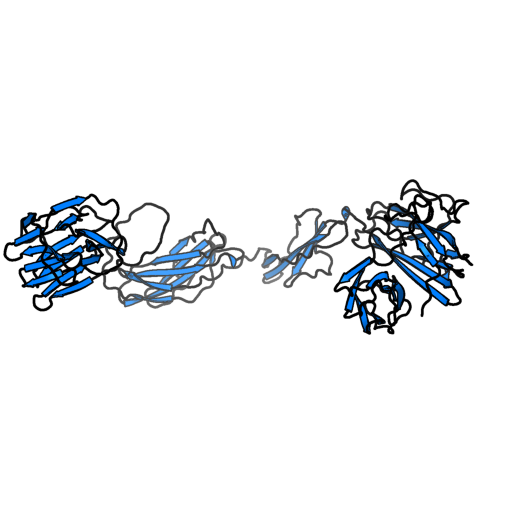A 1 584 ? 4.220 -17.431 60.278 1.00 59.56 584 VAL A CA 1
ATOM 4311 C C . VAL A 1 584 ? 2.795 -17.883 59.968 1.00 59.56 584 VAL A C 1
ATOM 4313 O O . VAL A 1 584 ? 2.170 -18.570 60.784 1.00 59.56 584 VAL A O 1
ATOM 4316 N N . SER A 1 585 ? 2.264 -17.467 58.818 1.00 61.22 585 SER A N 1
ATOM 4317 C CA . SER A 1 585 ? 1.009 -18.017 58.318 1.00 61.22 585 SER A CA 1
ATOM 4318 C C . SER A 1 585 ? 1.213 -19.498 58.027 1.00 61.22 585 SER A C 1
ATOM 4320 O O . SER A 1 585 ? 2.194 -19.921 57.410 1.00 61.22 585 SER A O 1
ATOM 4322 N N . CYS A 1 586 ? 0.319 -20.318 58.554 1.00 63.72 586 CYS A N 1
ATOM 4323 C CA . CYS A 1 586 ? 0.462 -21.763 58.535 1.00 63.72 586 CYS A CA 1
ATOM 4324 C C . CYS A 1 586 ? -0.874 -22.351 58.113 1.00 63.72 586 CYS A C 1
ATOM 4326 O O . CYS A 1 586 ? -1.751 -22.503 58.940 1.00 63.72 586 CYS A O 1
ATOM 4328 N N . ARG A 1 587 ? -1.033 -22.700 56.830 1.00 70.94 587 ARG A N 1
ATOM 4329 C CA . ARG A 1 587 ? -2.304 -23.136 56.206 1.00 70.94 587 ARG A CA 1
ATOM 4330 C C . ARG A 1 587 ? -2.814 -24.516 56.669 1.00 70.94 587 ARG A C 1
ATOM 4332 O O . ARG A 1 587 ? -3.091 -25.389 55.852 1.00 70.94 587 ARG A O 1
ATOM 4339 N N . SER A 1 588 ? -2.875 -24.759 57.971 1.00 75.62 588 SER A N 1
ATOM 4340 C CA . SER A 1 588 ? -3.250 -26.033 58.581 1.00 75.62 588 SER A CA 1
ATOM 4341 C C . SER A 1 588 ? -4.352 -25.797 59.604 1.00 75.62 588 SER A C 1
ATOM 4343 O O . SER A 1 588 ? -4.190 -24.967 60.491 1.00 75.62 588 SER A O 1
ATOM 4345 N N . ALA A 1 589 ? -5.441 -26.559 59.499 1.00 83.00 589 ALA A N 1
ATOM 4346 C CA . ALA A 1 589 ? -6.592 -26.500 60.398 1.00 83.00 589 ALA A CA 1
ATOM 4347 C C . ALA A 1 589 ? -6.410 -27.357 61.662 1.00 83.00 589 ALA A C 1
ATOM 4349 O O . ALA A 1 589 ? -7.315 -28.087 62.052 1.00 83.00 589 ALA A O 1
ATOM 4350 N N . LEU A 1 590 ? -5.222 -27.321 62.277 1.00 90.81 590 LEU A N 1
ATOM 4351 C CA . LEU A 1 590 ? -4.906 -28.137 63.453 1.00 90.81 590 LEU A CA 1
ATOM 4352 C C . LEU A 1 590 ? -4.618 -27.241 64.666 1.00 90.81 590 LEU A C 1
ATOM 4354 O O . LEU A 1 590 ? -3.821 -26.319 64.546 1.00 90.81 590 LEU A O 1
ATOM 4358 N N . PRO A 1 591 ? -5.211 -27.494 65.847 1.00 90.75 591 PRO A N 1
ATOM 4359 C CA . PRO A 1 591 ? -4.950 -26.697 67.051 1.00 90.75 591 PRO A CA 1
ATOM 4360 C C . PRO A 1 591 ? -3.460 -26.663 67.420 1.00 90.75 591 PRO A C 1
ATOM 4362 O O . PRO A 1 591 ? -2.921 -25.620 67.793 1.00 90.75 591 PRO A O 1
ATOM 4365 N N . PHE A 1 592 ? -2.782 -27.801 67.243 1.00 92.00 592 PHE A N 1
ATOM 4366 C CA . PHE A 1 592 ? -1.338 -27.940 67.391 1.00 92.00 592 PHE A CA 1
ATOM 4367 C C . PHE A 1 592 ? -0.724 -28.469 66.103 1.00 92.00 592 PHE A C 1
ATOM 4369 O O . PHE A 1 592 ? -1.182 -29.471 65.546 1.00 92.00 592 PHE A O 1
ATOM 4376 N N . LYS A 1 593 ? 0.363 -27.835 65.670 1.00 91.38 593 LYS A N 1
ATOM 4377 C CA . LYS A 1 593 ? 1.135 -28.260 64.508 1.00 91.38 593 LYS A CA 1
ATOM 4378 C C . LYS A 1 593 ? 2.591 -28.475 64.886 1.00 91.38 593 LYS A C 1
ATOM 4380 O O . LYS A 1 593 ? 3.290 -27.520 65.217 1.00 91.38 593 LYS A O 1
ATOM 4385 N N . ALA A 1 594 ? 3.044 -29.721 64.801 1.00 89.75 594 ALA A N 1
ATOM 4386 C CA . ALA A 1 594 ? 4.452 -30.056 64.950 1.00 89.75 594 ALA A CA 1
ATOM 4387 C C . ALA A 1 594 ? 5.236 -29.667 63.685 1.00 89.75 594 ALA A C 1
ATOM 4389 O O . ALA A 1 594 ? 4.841 -29.988 62.560 1.00 89.75 594 ALA A O 1
ATOM 4390 N N . PHE A 1 595 ? 6.359 -28.991 63.892 1.00 89.00 595 PHE A N 1
ATOM 4391 C CA . PHE A 1 595 ? 7.430 -28.772 62.929 1.00 89.00 595 PHE A CA 1
ATOM 4392 C C . PHE A 1 595 ? 8.741 -29.263 63.553 1.00 89.00 595 PHE A C 1
ATOM 4394 O O . PHE A 1 595 ? 8.827 -29.463 64.764 1.00 89.00 595 PHE A O 1
ATOM 4401 N N . SER A 1 596 ? 9.787 -29.422 62.741 1.00 90.62 596 SER A N 1
ATOM 4402 C CA . SER A 1 596 ? 11.103 -29.770 63.285 1.00 90.62 596 SER A CA 1
ATOM 4403 C C . SER A 1 596 ? 11.564 -28.699 64.280 1.00 90.62 596 SER A C 1
ATOM 4405 O O . SER A 1 596 ? 11.648 -27.517 63.937 1.00 90.62 596 SER A O 1
ATOM 4407 N N . GLY A 1 597 ? 11.826 -29.111 65.521 1.00 90.06 597 GLY A N 1
ATOM 4408 C CA . GLY A 1 597 ? 12.311 -28.247 66.595 1.00 90.06 597 GLY A CA 1
ATOM 4409 C C . GLY A 1 597 ? 11.269 -27.355 67.278 1.00 90.06 597 GLY A C 1
ATOM 4410 O O . GLY A 1 597 ? 11.630 -26.663 68.241 1.00 90.06 597 GLY A O 1
ATOM 4411 N N . VAL A 1 598 ? 10.002 -27.350 66.838 1.00 93.19 598 VAL A N 1
ATOM 4412 C CA . VAL A 1 598 ? 8.946 -26.512 67.433 1.00 93.19 598 VAL A CA 1
ATOM 4413 C C . VAL A 1 598 ? 7.536 -27.084 67.247 1.00 93.19 598 VAL A C 1
ATOM 4415 O O . VAL A 1 598 ? 7.191 -27.571 66.177 1.00 93.19 598 VAL A O 1
ATOM 4418 N N . THR A 1 599 ? 6.680 -26.931 68.256 1.00 94.38 599 THR A N 1
ATOM 4419 C CA . THR A 1 599 ? 5.231 -27.160 68.141 1.00 94.38 599 THR A CA 1
ATOM 4420 C C . THR A 1 599 ? 4.485 -25.835 68.224 1.00 94.38 599 THR A C 1
ATOM 4422 O O . THR A 1 599 ? 4.620 -25.083 69.191 1.00 94.38 599 THR A O 1
ATOM 4425 N N . CYS A 1 600 ? 3.717 -25.532 67.183 1.00 92.88 600 CYS A N 1
ATOM 4426 C CA . CYS A 1 600 ? 2.957 -24.299 67.020 1.00 92.88 600 CYS A CA 1
ATOM 4427 C C . CYS A 1 600 ? 1.518 -24.472 67.514 1.00 92.88 600 CYS A C 1
ATOM 4429 O O . CYS A 1 600 ? 0.886 -25.486 67.228 1.00 92.88 600 CYS A O 1
ATOM 4431 N N . PHE A 1 601 ? 0.998 -23.457 68.197 1.00 94.00 601 PHE A N 1
ATOM 4432 C CA . PHE A 1 601 ? -0.377 -23.368 68.676 1.00 94.00 601 PHE A CA 1
ATOM 4433 C C . PHE A 1 601 ? -1.117 -22.420 67.735 1.00 94.00 601 PHE A C 1
ATOM 4435 O O . PHE A 1 601 ? -0.797 -21.224 67.674 1.00 94.00 601 PHE A O 1
ATOM 4442 N N . GLN A 1 602 ? -2.041 -22.965 66.950 1.00 92.81 602 GLN A N 1
ATOM 4443 C CA . GLN A 1 602 ? -2.690 -22.240 65.863 1.00 92.81 602 GLN A CA 1
ATOM 4444 C C . GLN A 1 602 ? -4.006 -21.607 66.330 1.00 92.81 602 GLN A C 1
ATOM 4446 O O . GLN A 1 602 ? -4.676 -22.142 67.204 1.00 92.81 602 GLN A O 1
ATOM 4451 N N . VAL A 1 603 ? -4.374 -20.478 65.722 1.00 91.81 603 VAL A N 1
ATOM 4452 C CA . VAL A 1 603 ? -5.701 -19.853 65.805 1.00 91.81 603 VAL A CA 1
ATOM 4453 C C . VAL A 1 603 ? -6.102 -19.411 64.406 1.00 91.81 603 VAL A C 1
ATOM 4455 O O . VAL A 1 603 ? -5.263 -18.900 63.669 1.00 91.81 603 VAL A O 1
ATOM 4458 N N . TYR A 1 604 ? -7.364 -19.584 64.024 1.00 91.31 604 TYR A N 1
ATOM 4459 C CA . TYR A 1 604 ? -7.871 -19.015 62.778 1.00 91.31 604 TYR A CA 1
ATOM 4460 C C . TYR A 1 604 ? -8.194 -17.532 62.967 1.00 91.31 604 TYR A C 1
ATOM 4462 O O . TYR A 1 604 ? -9.054 -17.198 63.781 1.00 91.31 604 TYR A O 1
ATOM 4470 N N . ASP A 1 605 ? -7.525 -16.654 62.222 1.00 88.38 605 ASP A N 1
ATOM 4471 C CA . ASP A 1 605 ? -7.801 -15.221 62.225 1.00 88.38 605 ASP A CA 1
ATOM 4472 C C . ASP A 1 605 ? -8.916 -14.905 61.214 1.00 88.38 605 ASP A C 1
ATOM 4474 O O . ASP A 1 605 ? -8.690 -14.946 60.000 1.00 88.38 605 ASP A O 1
ATOM 4478 N N . PRO A 1 606 ? -10.129 -14.558 61.672 1.00 78.81 606 PRO A N 1
ATOM 4479 C CA . PRO A 1 606 ? -11.262 -14.349 60.782 1.00 78.81 606 PRO A CA 1
ATOM 4480 C C . PRO A 1 606 ? -11.146 -13.082 59.940 1.00 78.81 606 PRO A C 1
ATOM 4482 O O . PRO A 1 606 ? -11.911 -12.926 58.988 1.00 78.81 606 PRO A O 1
ATOM 4485 N N . TYR A 1 607 ? -10.232 -12.172 60.289 1.00 80.81 607 TYR A N 1
ATOM 4486 C CA . TYR A 1 607 ? -10.001 -10.959 59.517 1.00 80.81 607 TYR A CA 1
ATOM 4487 C C . TYR A 1 607 ? -9.112 -11.218 58.299 1.00 80.81 607 TYR A C 1
ATOM 4489 O O . TYR A 1 607 ? -9.396 -10.714 57.216 1.00 80.81 607 TYR A O 1
ATOM 4497 N N . THR A 1 608 ? -8.060 -12.026 58.455 1.00 81.56 608 THR A N 1
ATOM 4498 C CA . THR A 1 608 ? -7.169 -12.395 57.342 1.00 81.56 608 THR A CA 1
ATOM 4499 C C . THR A 1 608 ? -7.632 -13.649 56.600 1.00 81.56 608 THR A C 1
ATOM 4501 O O . THR A 1 608 ? -7.236 -13.859 55.454 1.00 81.56 608 THR A O 1
ATOM 4504 N N . GLY A 1 609 ? -8.498 -14.459 57.214 1.00 84.69 609 GLY A N 1
ATOM 4505 C CA . GLY A 1 609 ? -8.987 -15.713 56.648 1.00 84.69 609 GLY A CA 1
ATOM 4506 C C . GLY A 1 609 ? -7.934 -16.824 56.631 1.00 84.69 609 GLY A C 1
ATOM 4507 O O . GLY A 1 609 ? -8.011 -17.721 55.791 1.00 84.69 609 GLY A O 1
ATOM 4508 N N . ASP A 1 610 ? -6.936 -16.751 57.514 1.00 87.06 610 ASP A N 1
ATOM 4509 C CA . ASP A 1 610 ? -5.817 -17.695 57.577 1.00 87.06 610 ASP A CA 1
ATOM 4510 C C . ASP A 1 610 ? -5.544 -18.131 59.024 1.00 87.06 610 ASP A C 1
ATOM 4512 O O . ASP A 1 610 ? -5.948 -17.478 59.990 1.00 87.06 610 ASP A O 1
ATOM 4516 N N . PHE A 1 611 ? -4.842 -19.248 59.187 1.00 87.50 611 PHE A N 1
ATOM 4517 C CA . PHE A 1 611 ? -4.388 -19.699 60.497 1.00 87.50 611 PHE A CA 1
ATOM 4518 C C . PHE A 1 611 ? -3.049 -19.058 60.845 1.00 87.50 611 PHE A C 1
ATOM 4520 O O . PHE A 1 611 ? -2.084 -19.065 60.070 1.00 87.50 611 PHE A O 1
ATOM 4527 N N . VAL A 1 612 ? -2.974 -18.556 62.069 1.00 89.44 612 VAL A N 1
ATOM 4528 C CA . VAL A 1 612 ? -1.802 -17.895 62.624 1.00 89.44 612 VAL A CA 1
ATOM 4529 C C . VAL A 1 612 ? -1.279 -18.646 63.842 1.00 89.44 612 VAL A C 1
ATOM 4531 O O . VAL A 1 612 ? -2.038 -19.222 64.618 1.00 89.44 612 VAL A O 1
ATOM 4534 N N . THR A 1 613 ? 0.038 -18.628 64.035 1.00 91.31 613 THR A N 1
ATOM 4535 C CA . THR A 1 613 ? 0.679 -19.245 65.205 1.00 91.31 613 THR A CA 1
ATOM 4536 C C . THR A 1 613 ? 0.721 -18.264 66.375 1.00 91.31 613 THR A C 1
ATOM 4538 O O . THR A 1 613 ? 1.617 -17.429 66.447 1.00 91.31 613 THR A O 1
ATOM 4541 N N . ALA A 1 614 ? -0.220 -18.351 67.313 1.00 89.44 614 ALA A N 1
ATOM 4542 C CA . ALA A 1 614 ? -0.290 -17.404 68.429 1.00 89.44 614 ALA A CA 1
ATOM 4543 C C . ALA A 1 614 ? 0.604 -17.789 69.633 1.00 89.44 614 ALA A C 1
ATOM 4545 O O . ALA A 1 614 ? 0.912 -16.930 70.467 1.00 89.44 614 ALA A O 1
ATOM 4546 N N . ALA A 1 615 ? 1.094 -19.034 69.692 1.00 91.75 615 ALA A N 1
ATOM 4547 C CA . ALA A 1 615 ? 2.170 -19.457 70.595 1.00 91.75 615 ALA A CA 1
ATOM 4548 C C . ALA A 1 615 ? 3.019 -20.595 69.992 1.00 91.75 615 ALA A C 1
ATOM 4550 O O . ALA A 1 615 ? 2.571 -21.309 69.098 1.00 91.75 615 ALA A O 1
ATOM 4551 N N . THR A 1 616 ? 4.242 -20.783 70.488 1.00 93.19 616 THR A N 1
ATOM 4552 C CA . THR A 1 616 ? 5.156 -21.861 70.071 1.00 93.19 616 THR A CA 1
ATOM 4553 C C . THR A 1 616 ? 5.864 -22.489 71.262 1.00 93.19 616 THR A C 1
ATOM 4555 O O . THR A 1 616 ? 6.263 -21.776 72.180 1.00 93.19 616 THR A O 1
ATOM 4558 N N . LEU A 1 617 ? 6.122 -23.792 71.201 1.00 95.12 617 LEU A N 1
ATOM 4559 C CA . LEU A 1 617 ? 6.945 -24.532 72.155 1.00 95.12 617 LEU A CA 1
ATOM 4560 C C . LEU A 1 617 ? 8.182 -25.086 71.447 1.00 95.12 617 LEU A C 1
ATOM 4562 O O . LEU A 1 617 ? 8.043 -25.851 70.501 1.00 95.12 617 LEU A O 1
ATOM 4566 N N . SER A 1 618 ? 9.384 -24.703 71.877 1.00 95.69 618 SER A N 1
ATOM 4567 C CA . SER A 1 618 ? 10.636 -25.156 71.246 1.00 95.69 618 SER A CA 1
ATOM 4568 C C . SER A 1 618 ? 11.181 -26.458 71.841 1.00 95.69 618 SER A C 1
ATOM 4570 O O . SER A 1 618 ? 10.782 -26.875 72.931 1.00 95.69 618 SER A O 1
ATOM 4572 N N . ASN A 1 619 ? 12.185 -27.058 71.185 1.00 94.75 619 ASN A N 1
ATOM 4573 C CA . ASN A 1 619 ? 12.890 -28.236 71.713 1.00 94.75 619 ASN A CA 1
ATOM 4574 C C . ASN A 1 619 ? 13.524 -28.000 73.098 1.00 94.75 619 ASN A C 1
ATOM 4576 O O . ASN A 1 619 ? 13.747 -28.949 73.841 1.00 94.75 619 ASN A O 1
ATOM 4580 N N . ALA A 1 620 ? 13.802 -26.747 73.461 1.00 95.00 620 ALA A N 1
ATOM 4581 C CA . ALA A 1 620 ? 14.384 -26.405 74.753 1.00 95.00 620 ALA A CA 1
ATOM 4582 C C . ALA A 1 620 ? 13.317 -26.278 75.859 1.00 95.00 620 ALA A C 1
ATOM 4584 O O . ALA A 1 620 ? 13.646 -25.908 76.983 1.00 95.00 620 ALA A O 1
ATOM 4585 N N . GLY A 1 621 ? 12.039 -26.534 75.546 1.00 94.62 621 GLY A N 1
ATOM 4586 C CA . GLY A 1 621 ? 10.909 -26.313 76.450 1.00 94.62 621 GLY A CA 1
ATOM 4587 C C . GLY A 1 621 ? 10.579 -24.834 76.665 1.00 94.62 621 GLY A C 1
ATOM 4588 O O . GLY A 1 621 ? 9.952 -24.484 77.663 1.00 94.62 621 GLY A O 1
ATOM 4589 N N . VAL A 1 622 ? 11.020 -23.945 75.766 1.00 95.75 622 VAL A N 1
ATOM 4590 C CA . VAL A 1 622 ? 10.674 -22.519 75.839 1.00 95.75 622 VAL A CA 1
ATOM 4591 C C . VAL A 1 622 ? 9.303 -22.324 75.209 1.00 95.75 622 VAL A C 1
ATOM 4593 O O . VAL A 1 622 ? 9.139 -22.565 74.012 1.00 95.75 622 VAL A O 1
ATOM 4596 N N . PHE A 1 623 ? 8.344 -21.876 76.013 1.00 94.62 623 PHE A N 1
ATOM 4597 C CA . PHE A 1 623 ? 7.012 -21.503 75.566 1.00 94.62 623 PHE A CA 1
ATOM 4598 C C . PHE A 1 623 ? 6.987 -20.007 75.239 1.00 94.62 623 PHE A C 1
ATOM 4600 O O . PHE A 1 623 ? 7.081 -19.156 76.128 1.00 94.62 623 PHE A O 1
ATOM 4607 N N . SER A 1 624 ? 6.916 -19.689 73.949 1.00 92.00 624 SER A N 1
ATOM 4608 C CA . SER A 1 624 ? 6.897 -18.321 73.432 1.00 92.00 624 SER A CA 1
ATOM 4609 C C . SER A 1 624 ? 5.485 -17.940 73.016 1.00 92.00 624 SER A C 1
ATOM 4611 O O . SER A 1 624 ? 4.889 -18.613 72.177 1.00 92.00 624 SER A O 1
ATOM 4613 N N . ILE A 1 625 ? 4.953 -16.854 73.568 1.00 89.62 625 ILE A N 1
ATOM 4614 C CA . ILE A 1 625 ? 3.573 -16.424 73.325 1.00 89.62 625 ILE A CA 1
ATOM 4615 C C . ILE A 1 625 ? 3.593 -15.091 72.590 1.00 89.62 625 ILE A C 1
ATOM 4617 O O . ILE A 1 625 ? 4.206 -14.122 73.047 1.00 89.62 625 ILE A O 1
ATOM 4621 N N . GLY A 1 626 ? 2.920 -15.064 71.441 1.00 85.50 626 GLY A N 1
ATOM 4622 C CA . GLY A 1 626 ? 2.775 -13.876 70.604 1.00 85.50 626 GLY A CA 1
ATOM 4623 C C . GLY A 1 626 ? 1.608 -12.970 71.013 1.00 85.50 626 GLY A C 1
ATOM 4624 O O . GLY A 1 626 ? 1.477 -11.837 70.562 1.00 85.50 626 GLY A O 1
ATOM 4625 N N . VAL A 1 627 ? 0.743 -13.450 71.893 1.00 84.44 627 VAL A N 1
ATOM 4626 C CA . VAL A 1 627 ? -0.422 -12.721 72.394 1.00 84.44 627 VAL A CA 1
ATOM 4627 C C . VAL A 1 627 ? -0.254 -12.324 73.867 1.00 84.44 627 VAL A C 1
ATOM 4629 O O . VAL A 1 627 ? 0.608 -12.861 74.569 1.00 84.44 627 VAL A O 1
ATOM 4632 N N . PRO A 1 628 ? -1.043 -11.361 74.377 1.00 83.62 628 PRO A N 1
ATOM 4633 C CA . PRO A 1 628 ? -1.067 -11.045 75.800 1.00 83.62 628 PRO A CA 1
ATOM 4634 C C . PRO A 1 628 ? -1.305 -12.280 76.682 1.00 83.62 628 PRO A C 1
ATOM 4636 O O . PRO A 1 628 ? -2.264 -13.022 76.489 1.00 83.62 628 PRO A O 1
ATOM 4639 N N . TRP A 1 629 ? -0.470 -12.494 77.695 1.00 83.38 629 TRP A N 1
ATOM 4640 C CA . TRP A 1 629 ? -0.782 -13.480 78.729 1.00 83.38 629 TRP A CA 1
ATOM 4641 C C . TRP A 1 629 ? -1.980 -13.004 79.564 1.00 83.38 629 TRP A C 1
ATOM 4643 O O . TRP A 1 629 ? -1.975 -11.874 80.060 1.00 83.38 629 TRP A O 1
ATOM 4653 N N . ARG A 1 630 ? -3.015 -13.838 79.717 1.00 77.06 630 ARG A N 1
ATOM 4654 C CA . ARG A 1 630 ? -4.261 -13.490 80.417 1.00 77.06 630 ARG A CA 1
ATOM 4655 C C . ARG A 1 630 ? -4.670 -14.611 81.379 1.00 77.06 630 ARG A C 1
ATOM 4657 O O . ARG A 1 630 ? -5.599 -15.365 81.118 1.00 77.06 630 ARG A O 1
ATOM 4664 N N . GLN A 1 631 ? -4.011 -14.706 82.529 1.00 68.75 631 GLN A N 1
ATOM 4665 C CA . GLN A 1 631 ? -4.472 -15.592 83.603 1.00 68.75 631 GLN A CA 1
ATOM 4666 C C . GLN A 1 631 ? -5.732 -14.989 84.245 1.00 68.75 631 GLN A C 1
ATOM 4668 O O . GLN A 1 631 ? -5.657 -13.962 84.919 1.00 68.75 631 GLN A O 1
ATOM 4673 N N . ARG A 1 632 ? -6.905 -15.586 84.005 1.00 56.72 632 ARG A N 1
ATOM 4674 C CA . ARG A 1 632 ? -8.152 -15.187 84.676 1.00 56.72 632 ARG A CA 1
ATOM 4675 C C . ARG A 1 632 ? -8.284 -15.995 85.962 1.00 56.72 632 ARG A C 1
ATOM 4677 O O . ARG A 1 632 ? -8.534 -17.195 85.929 1.00 56.72 632 ARG A O 1
ATOM 4684 N N . ALA A 1 633 ? -8.113 -15.341 87.105 1.00 42.66 633 ALA A N 1
ATOM 4685 C CA . ALA A 1 633 ? -8.369 -15.937 88.410 1.00 42.66 633 ALA A CA 1
ATOM 4686 C C . ALA A 1 633 ? -9.873 -15.883 88.748 1.00 42.66 633 ALA A C 1
ATOM 4688 O O . ALA A 1 633 ? -10.251 -15.174 89.671 1.00 42.66 633 ALA A O 1
ATOM 4689 N N . THR A 1 634 ? -10.746 -16.558 87.984 1.00 46.16 634 THR A N 1
ATOM 4690 C CA . THR A 1 634 ? -12.075 -17.048 88.434 1.00 46.16 634 THR A CA 1
ATOM 4691 C C . THR A 1 634 ? -12.783 -17.874 87.348 1.00 46.16 634 THR A C 1
ATOM 4693 O O . THR A 1 634 ? -12.753 -17.544 86.165 1.00 46.16 634 THR A O 1
ATOM 4696 N N . VAL A 1 635 ? -13.432 -18.968 87.763 1.00 41.78 635 VAL A N 1
ATOM 4697 C CA . VAL A 1 635 ? -14.287 -19.833 86.929 1.00 41.78 635 VAL A CA 1
ATOM 4698 C C . VAL A 1 635 ? -15.589 -19.083 86.617 1.00 41.78 635 VAL A C 1
ATOM 4700 O O . VAL A 1 635 ? -16.301 -18.709 87.545 1.00 41.78 635 VAL A O 1
ATOM 4703 N N . GLY A 1 636 ? -15.888 -18.843 85.336 1.00 52.44 636 GLY A N 1
ATOM 4704 C CA . GLY A 1 636 ? -17.119 -18.163 84.885 1.00 52.44 636 GLY A CA 1
ATOM 4705 C C . GLY A 1 636 ? -16.939 -17.173 83.728 1.00 52.44 636 GLY A C 1
ATOM 4706 O O . GLY A 1 636 ? -17.913 -16.674 83.188 1.00 52.44 636 GLY A O 1
ATOM 4707 N N . GLU A 1 637 ? -15.701 -16.900 83.320 1.00 52.47 637 GLU A N 1
ATOM 4708 C CA . GLU A 1 637 ? -15.374 -15.916 82.280 1.00 52.47 637 GLU A CA 1
ATOM 4709 C C . GLU A 1 637 ? -15.008 -16.547 80.907 1.00 52.47 637 GLU A C 1
ATOM 4711 O O . GLU A 1 637 ? -14.401 -15.884 80.063 1.00 52.47 637 GLU A O 1
ATOM 4716 N N . PHE A 1 638 ? -15.323 -17.833 80.687 1.00 48.53 638 PHE A N 1
ATOM 4717 C CA . PHE A 1 638 ? -15.083 -18.540 79.411 1.00 48.53 638 PHE A CA 1
ATOM 4718 C C . PHE A 1 638 ? -16.230 -18.419 78.393 1.00 48.53 638 PHE A C 1
ATOM 4720 O O . PHE A 1 638 ? -16.065 -18.873 77.257 1.00 48.53 638 PHE A O 1
ATOM 4727 N N . GLU A 1 639 ? -17.343 -17.795 78.779 1.00 44.00 639 GLU A N 1
ATOM 4728 C CA . GLU A 1 639 ? -18.498 -17.517 77.912 1.00 44.00 639 GLU A CA 1
ATOM 4729 C C . GLU A 1 639 ? -18.438 -16.109 77.311 1.00 44.00 639 GLU A C 1
ATOM 4731 O O . GLU A 1 639 ? -18.187 -15.137 78.067 1.00 44.00 639 GLU A O 1
#